Protein AF-0000000072105028 (afdb_homodimer)

Radius of gyration: 26.8 Å; Cα contacts (8 Å, |Δi|>4): 489; chains: 2; bounding box: 64×76×62 Å

Secondary structure (DSSP, 8-state):
--HHHHHHHHHHHHHTT-HHHHHHHHHHHHHT--TT----HHHHHHHHHHHHHHHHHHHHHHHHHHHHHHHHHHHT-HHHHHHHHHHHHHHHHHHHHHHHHHHHHIIIIIHHH--SHHHHHHHHHHHHHHHHHHHHH--HHHHHHHHHHHHHHHHHHHHHHHHHS-TT-HHHHHHHHHHHHIIIIIS--HHHHHHHHHHHHHHHHHSS--S--------SS----HHHHHHHHHHHHHSTT-S-THHHHHHHHHHHHHHHHHHHHHHHHHHH-/--HHHHHHHHHHHHHTT-HHHHHHHHHHHHHT--TT----HHHHHHHHHHHHHHHHHHHHHHHHHHHHHHHHHHHT-HHHHHHHHHHHHHHHHHHHHHHHHHHHHIIIIIHHH--SHHHHHHHHHHHHHHHHHHHHH--HHHHHHHHHHHHHHHHHHHHHHHHHS-TT-HHHHHHHHHHHHIIIIIS--HHHHHHHHHHHHHHHHSSS--S--------SS--S-HHHHHHHHHHHHHHS-SS-THHHHHHHHHHHHHHHHHHHHHHHHHHH-

Sequence (546 aa):
MAREENVYMAKLAEQAERYEEMVQFMEKVSTSLGTSEELTVEERNLLSVAYKNVIGARRASWRIISSIEQKEESRGNEEHVKCIKEYRSKIESELSNICDGILKLLDSNLIPSASNGDSKVFYLKMKGDYHRYLAEFKTGAERKEAAESTLSAYKAAQDIANAELAPTHPIRLGLALNFSVFYYEILNSPDRACNLAKQVRTSSYSSHFLVADYGFQLNQGCFISIDNIVSLFFISAVEKSLQSNFIIFWTRHLMKQLLSWTHWERNLTRIALMAREENVYMAKLAEQAERYEEMVQFMEKVSTSLGTSEELTVEERNLLSVAYKNVIGARRASWRIISSIEQKEESRGNEEHVKCIKEYRSKIESELSNICDGILKLLDSNLIPSASNGDSKVFYLKMKGDYHRYLAEFKTGAERKEAAESTLSAYKAAQDIANAELAPTHPIRLGLALNFSVFYYEILNSPDRACNLAKQVRTSSYSSHFLVADYGFQLNQGCFISIDNIVSLFFISAVEKSLQSNFIIFWTRHLMKQLLSWTHWERNLTRIAL

Structure (mmCIF, N/CA/C/O backbone):
data_AF-0000000072105028-model_v1
#
loop_
_entity.id
_entity.type
_entity.pdbx_description
1 polymer '14-3-3 protein 2'
#
loop_
_atom_site.group_PDB
_atom_site.id
_atom_site.type_symbol
_atom_site.label_atom_id
_atom_site.label_alt_id
_atom_site.label_comp_id
_atom_site.label_asym_id
_atom_site.label_entity_id
_atom_site.label_seq_id
_atom_site.pdbx_PDB_ins_code
_atom_site.Cartn_x
_atom_site.Cartn_y
_atom_site.Cartn_z
_atom_site.occupancy
_atom_site.B_iso_or_equiv
_atom_site.auth_seq_id
_atom_site.auth_comp_id
_atom_site.auth_asym_id
_atom_site.auth_atom_id
_atom_site.pdbx_PDB_model_num
ATOM 1 N N . MET A 1 1 ? 20.625 3.383 17.828 1 67.56 1 MET A N 1
ATOM 2 C CA . MET A 1 1 ? 21.047 3.926 16.547 1 67.56 1 MET A CA 1
ATOM 3 C C . MET A 1 1 ? 21.125 5.445 16.594 1 67.56 1 MET A C 1
ATOM 5 O O . MET A 1 1 ? 20.328 6.094 17.281 1 67.56 1 MET A O 1
ATOM 9 N N . ALA A 1 2 ? 22.188 5.945 16 1 84.25 2 ALA A N 1
ATOM 10 C CA . ALA A 1 2 ? 22.406 7.387 15.938 1 84.25 2 ALA A CA 1
ATOM 11 C C . ALA A 1 2 ? 21.297 8.078 15.156 1 84.25 2 ALA A C 1
ATOM 13 O O . ALA A 1 2 ? 20.625 7.457 14.336 1 84.25 2 ALA A O 1
ATOM 14 N N . ARG A 1 3 ? 20.984 9.281 15.523 1 92.56 3 ARG A N 1
ATOM 15 C CA . ARG A 1 3 ? 19.984 10.117 14.867 1 92.56 3 ARG A CA 1
ATOM 16 C C . ARG A 1 3 ? 20.156 10.07 13.352 1 92.56 3 ARG A C 1
ATOM 18 O O . ARG A 1 3 ? 19.188 9.836 12.625 1 92.56 3 ARG A O 1
ATOM 25 N N . GLU A 1 4 ? 21.312 10.125 12.922 1 92.44 4 GLU A N 1
ATOM 26 C CA . GLU A 1 4 ? 21.609 10.148 11.492 1 92.44 4 GLU A CA 1
ATOM 27 C C . GLU A 1 4 ? 21.281 8.805 10.844 1 92.44 4 GLU A C 1
ATOM 29 O O . GLU A 1 4 ? 20.812 8.758 9.703 1 92.44 4 GLU A O 1
ATOM 34 N N . GLU A 1 5 ? 21.531 7.801 11.547 1 93.94 5 GLU A N 1
ATOM 35 C CA . GLU A 1 5 ? 21.234 6.469 11.031 1 93.94 5 GLU A CA 1
ATOM 36 C C . GLU A 1 5 ? 19.719 6.258 10.898 1 93.94 5 GLU A C 1
ATOM 38 O O . GLU A 1 5 ? 19.266 5.672 9.922 1 93.94 5 GLU A O 1
ATOM 43 N N . ASN A 1 6 ? 18.953 6.707 11.883 1 96.38 6 ASN A N 1
ATOM 44 C CA . ASN A 1 6 ? 17.5 6.586 11.82 1 96.38 6 ASN A CA 1
ATOM 45 C C . ASN A 1 6 ? 16.922 7.41 10.672 1 96.38 6 ASN A C 1
ATOM 47 O O . ASN A 1 6 ? 15.945 7 10.039 1 96.38 6 ASN A O 1
ATOM 51 N N . VAL A 1 7 ? 17.531 8.555 10.453 1 97.06 7 VAL A N 1
ATOM 52 C CA . VAL A 1 7 ? 17.078 9.383 9.336 1 97.06 7 VAL A CA 1
ATOM 53 C C . VAL A 1 7 ? 17.359 8.664 8.016 1 97.06 7 VAL A C 1
ATOM 55 O O . VAL A 1 7 ? 16.516 8.641 7.125 1 97.06 7 VAL A O 1
ATOM 58 N N . TYR A 1 8 ? 18.547 8.086 7.926 1 96.62 8 TYR A N 1
ATOM 59 C CA . TYR A 1 8 ? 18.906 7.344 6.723 1 96.62 8 TYR A CA 1
ATOM 60 C C . TYR A 1 8 ? 17.969 6.16 6.512 1 96.62 8 TYR A C 1
ATOM 62 O O . TYR A 1 8 ? 17.516 5.914 5.391 1 96.62 8 TYR A O 1
ATOM 70 N N . MET A 1 9 ? 17.641 5.438 7.555 1 97 9 MET A N 1
ATOM 71 C CA . MET A 1 9 ? 16.734 4.297 7.477 1 97 9 MET A CA 1
ATOM 72 C C . MET A 1 9 ? 15.328 4.742 7.07 1 97 9 MET A C 1
ATOM 74 O O . MET A 1 9 ? 14.633 4.031 6.344 1 97 9 MET A O 1
ATOM 78 N N . ALA A 1 10 ? 14.93 5.875 7.562 1 97.88 10 ALA A N 1
ATOM 79 C CA . ALA A 1 10 ? 13.633 6.414 7.18 1 97.88 10 ALA A CA 1
ATOM 80 C C . ALA A 1 10 ? 13.562 6.672 5.676 1 97.88 10 ALA A C 1
ATOM 82 O O . ALA A 1 10 ? 12.547 6.391 5.035 1 97.88 10 ALA A O 1
ATOM 83 N N . LYS A 1 11 ? 14.609 7.176 5.129 1 96.69 11 LYS A N 1
ATOM 84 C CA . LYS A 1 11 ? 14.672 7.422 3.689 1 96.69 11 LYS A CA 1
ATOM 85 C C . LYS A 1 11 ? 14.609 6.117 2.904 1 96.69 11 LYS A C 1
ATOM 87 O O . LYS A 1 11 ? 13.945 6.039 1.867 1 96.69 11 LYS A O 1
ATOM 92 N N . LEU A 1 12 ? 15.312 5.094 3.418 1 96.56 12 LEU A N 1
ATOM 93 C CA . LEU A 1 12 ? 15.266 3.781 2.785 1 96.56 12 LEU A CA 1
ATOM 94 C C . LEU A 1 12 ? 13.844 3.217 2.82 1 96.56 12 LEU A C 1
ATOM 96 O O . LEU A 1 12 ? 13.359 2.688 1.819 1 96.56 12 LEU A O 1
ATOM 100 N N . ALA A 1 13 ? 13.219 3.359 3.947 1 97.62 13 ALA A N 1
ATOM 101 C CA . ALA A 1 13 ? 11.852 2.867 4.105 1 97.62 13 ALA A CA 1
ATOM 102 C C . ALA A 1 13 ? 10.891 3.596 3.168 1 97.62 13 ALA A C 1
ATOM 104 O O . ALA A 1 13 ? 9.969 2.99 2.625 1 97.62 13 ALA A O 1
ATOM 105 N N . GLU A 1 14 ? 11.109 4.867 3.027 1 94.31 14 GLU A N 1
ATOM 106 C CA . GLU A 1 14 ? 10.273 5.641 2.107 1 94.31 14 GLU A CA 1
ATOM 107 C C . GLU A 1 14 ? 10.414 5.129 0.676 1 94.31 14 GLU A C 1
ATOM 109 O O . GLU A 1 14 ? 9.414 4.906 -0.01 1 94.31 14 GLU A O 1
ATOM 114 N N . GLN A 1 15 ? 11.664 4.906 0.256 1 91.88 15 GLN A N 1
ATOM 115 C CA . GLN A 1 15 ? 11.922 4.426 -1.099 1 91.88 15 GLN A CA 1
ATOM 116 C C . GLN A 1 15 ? 11.32 3.039 -1.314 1 91.88 15 GLN A C 1
ATOM 118 O O . GLN A 1 15 ? 10.836 2.729 -2.402 1 91.88 15 GLN A O 1
ATOM 123 N N . ALA A 1 16 ? 11.375 2.281 -0.298 1 94.25 16 ALA A N 1
ATOM 124 C CA . ALA A 1 16 ? 10.852 0.919 -0.374 1 94.25 16 ALA A CA 1
ATOM 125 C C . ALA A 1 16 ? 9.352 0.893 -0.101 1 94.25 16 ALA A C 1
ATOM 127 O O . ALA A 1 16 ? 8.734 -0.176 -0.089 1 94.25 16 ALA A O 1
ATOM 128 N N . GLU A 1 17 ? 8.719 2.037 0.159 1 91.88 17 GLU A N 1
ATOM 129 C CA . GLU A 1 17 ? 7.293 2.213 0.422 1 91.88 17 GLU A CA 1
ATOM 130 C C . GLU A 1 17 ? 6.855 1.423 1.652 1 91.88 17 GLU A C 1
ATOM 132 O O . GLU A 1 17 ? 5.809 0.774 1.641 1 91.88 17 GLU A O 1
ATOM 137 N N . ARG A 1 18 ? 7.73 1.305 2.561 1 97.12 18 ARG A N 1
ATOM 138 C CA . ARG A 1 18 ? 7.461 0.704 3.861 1 97.12 18 ARG A CA 1
ATOM 139 C C . ARG A 1 18 ? 7.238 1.774 4.926 1 97.12 18 ARG A C 1
ATOM 141 O O . ARG A 1 18 ? 8.078 1.968 5.805 1 97.12 18 ARG A O 1
ATOM 148 N N . TYR A 1 19 ? 6.082 2.324 4.969 1 96.88 19 TYR A N 1
ATOM 149 C CA . TYR A 1 19 ? 5.812 3.57 5.676 1 96.88 19 TYR A CA 1
ATOM 150 C C . TYR A 1 19 ? 5.629 3.318 7.168 1 96.88 19 TYR A C 1
ATOM 152 O O . TYR A 1 19 ? 5.949 4.18 7.992 1 96.88 19 TYR A O 1
ATOM 160 N N . GLU A 1 20 ? 5.141 2.152 7.566 1 96.81 20 GLU A N 1
ATOM 161 C CA . GLU A 1 20 ? 5.035 1.846 8.992 1 96.81 20 GLU A CA 1
ATOM 162 C C . GLU A 1 20 ? 6.402 1.871 9.664 1 96.81 20 GLU A C 1
ATOM 164 O O . GLU A 1 20 ? 6.547 2.42 10.758 1 96.81 20 GLU A O 1
ATOM 169 N N . GLU A 1 21 ? 7.336 1.317 9.016 1 97.38 21 GLU A N 1
ATOM 170 C CA . GLU A 1 21 ? 8.695 1.352 9.539 1 97.38 21 GLU A CA 1
ATOM 171 C C . GLU A 1 21 ? 9.273 2.764 9.484 1 97.38 21 GLU A C 1
ATOM 173 O O . GLU A 1 21 ? 10.023 3.164 10.375 1 97.38 21 GLU A O 1
ATOM 178 N N . MET A 1 22 ? 8.898 3.473 8.383 1 97.75 22 MET A N 1
ATOM 179 C CA . MET A 1 22 ? 9.328 4.863 8.266 1 97.75 22 MET A CA 1
ATOM 180 C C . MET A 1 22 ? 8.906 5.664 9.5 1 97.75 22 MET A C 1
ATOM 182 O O . MET A 1 22 ? 9.703 6.438 10.039 1 97.75 22 MET A O 1
ATOM 186 N N . VAL A 1 23 ? 7.707 5.422 9.969 1 98.06 23 VAL A N 1
ATOM 187 C CA . VAL A 1 23 ? 7.18 6.109 11.141 1 98.06 23 VAL A CA 1
ATOM 188 C C . VAL A 1 23 ? 8.016 5.75 12.375 1 98.06 23 VAL A C 1
ATOM 190 O O . VAL A 1 23 ? 8.383 6.629 13.156 1 98.06 23 VAL A O 1
ATOM 193 N N . GLN A 1 24 ? 8.328 4.484 12.531 1 97.25 24 GLN A N 1
ATOM 194 C CA . GLN A 1 24 ? 9.102 4.031 13.68 1 97.25 24 GLN A CA 1
ATOM 195 C C . GLN A 1 24 ? 10.477 4.699 13.719 1 97.25 24 GLN A C 1
ATOM 197 O O . GLN A 1 24 ? 10.922 5.152 14.773 1 97.25 24 GLN A O 1
ATOM 202 N N . PHE A 1 25 ? 11.109 4.754 12.555 1 97.62 25 PHE A N 1
ATOM 203 C CA . PHE A 1 25 ? 12.422 5.387 12.484 1 97.62 25 PHE A CA 1
ATOM 204 C C . PHE A 1 25 ? 12.328 6.867 12.828 1 97.62 25 PHE A C 1
ATOM 206 O O . PHE A 1 25 ? 13.156 7.387 13.578 1 97.62 25 PHE A O 1
ATOM 213 N N . MET A 1 26 ? 11.32 7.516 12.312 1 97.38 26 MET A N 1
ATOM 214 C CA . MET A 1 26 ? 11.211 8.953 12.531 1 97.38 26 MET A CA 1
ATOM 215 C C . MET A 1 26 ? 10.773 9.25 13.969 1 97.38 26 MET A C 1
ATOM 217 O O . MET A 1 26 ? 11.117 10.297 14.516 1 97.38 26 MET A O 1
ATOM 221 N N . GLU A 1 27 ? 10 8.383 14.57 1 96.5 27 GLU A N 1
ATOM 222 C CA . GLU A 1 27 ? 9.68 8.531 15.984 1 96.5 27 GLU A CA 1
ATOM 223 C C . GLU A 1 27 ? 10.93 8.453 16.844 1 96.5 27 GLU A C 1
ATOM 225 O O . GLU A 1 27 ? 11.07 9.211 17.812 1 96.5 27 GLU A O 1
ATOM 230 N N . LYS A 1 28 ? 11.789 7.551 16.516 1 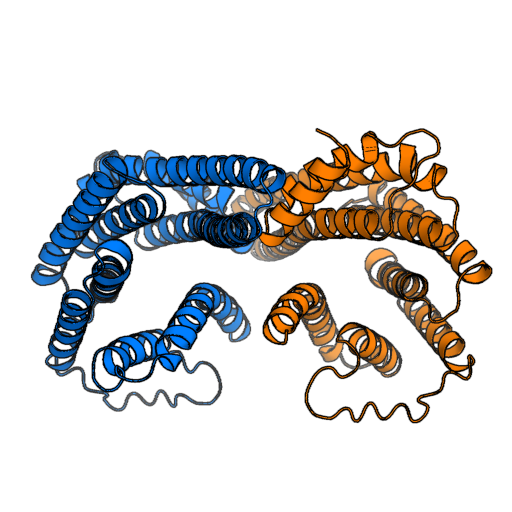95.94 28 LYS A N 1
ATOM 231 C CA . LYS A 1 28 ? 13.062 7.449 17.234 1 95.94 28 LYS A CA 1
ATOM 232 C C . LYS A 1 28 ? 13.875 8.734 17.094 1 95.94 28 LYS A C 1
ATOM 234 O O . LYS A 1 28 ? 14.492 9.195 18.047 1 95.94 28 LYS A O 1
ATOM 239 N N . VAL A 1 29 ? 13.867 9.305 15.891 1 96 29 VAL A N 1
ATOM 240 C CA . VAL A 1 29 ? 14.57 10.555 15.648 1 96 29 VAL A CA 1
ATOM 241 C C . VAL A 1 29 ? 13.969 11.664 16.516 1 96 29 VAL A C 1
ATOM 243 O O . VAL A 1 29 ? 14.695 12.406 17.172 1 96 29 VAL A O 1
ATOM 246 N N . SER A 1 30 ? 12.688 11.734 16.547 1 94.44 30 SER A N 1
ATOM 247 C CA . SER A 1 30 ? 11.977 12.805 17.234 1 94.44 30 SER A CA 1
ATOM 248 C C . SER A 1 30 ? 12.141 12.68 18.75 1 94.44 30 SER A C 1
ATOM 250 O O . SER A 1 30 ? 12.211 13.68 19.453 1 94.44 30 SER A O 1
ATOM 252 N N . THR A 1 31 ? 12.227 11.461 19.281 1 91.5 31 THR A N 1
ATOM 253 C CA . THR A 1 31 ? 12.312 11.234 20.719 1 91.5 31 THR A CA 1
ATOM 254 C C . THR A 1 31 ? 13.758 11.359 21.203 1 91.5 31 THR A C 1
ATOM 256 O O . THR A 1 31 ? 14.008 11.516 22.391 1 91.5 31 THR A O 1
ATOM 259 N N . SER A 1 32 ? 14.68 11.273 20.297 1 89.75 32 SER A N 1
ATOM 260 C CA . SER A 1 32 ? 16.094 11.367 20.656 1 89.75 32 SER A CA 1
ATOM 261 C C . SER A 1 32 ? 16.547 12.82 20.75 1 89.75 32 SER A C 1
ATOM 263 O O . SER A 1 32 ? 17.672 13.102 21.141 1 89.75 32 SER A O 1
ATOM 265 N N . LEU A 1 33 ? 15.703 13.719 20.406 1 87.25 33 LEU A N 1
ATOM 266 C CA . LEU A 1 33 ? 16.047 15.133 20.422 1 87.25 33 LEU A CA 1
ATOM 267 C C . LEU A 1 33 ? 16.266 15.625 21.844 1 87.25 33 LEU A C 1
ATOM 269 O O . LEU A 1 33 ? 15.539 15.25 22.766 1 87.25 33 LEU A O 1
ATOM 273 N N . GLY A 1 34 ? 17.344 16.359 21.984 1 78.44 34 GLY A N 1
ATOM 274 C CA . GLY A 1 34 ? 17.547 17.047 23.25 1 78.44 34 GLY A CA 1
ATOM 275 C C . GLY A 1 34 ? 16.547 18.172 23.469 1 78.44 34 GLY A C 1
ATOM 276 O O . GLY A 1 34 ? 15.781 18.531 22.578 1 78.44 34 GLY A O 1
ATOM 277 N N . THR A 1 35 ? 16.453 18.734 24.703 1 74.31 35 THR A N 1
ATOM 278 C CA . THR A 1 35 ? 15.484 19.734 25.141 1 74.31 35 THR A CA 1
ATOM 279 C C . THR A 1 35 ? 15.539 20.969 24.234 1 74.31 35 THR A C 1
ATOM 281 O O . THR A 1 35 ? 14.516 21.594 23.969 1 74.31 35 THR A O 1
ATOM 284 N N . SER A 1 36 ? 16.609 21.203 23.625 1 78 36 SER A N 1
ATOM 285 C CA . SER A 1 36 ? 16.688 22.422 22.844 1 78 36 SER A CA 1
ATOM 286 C C . SER A 1 36 ? 16.938 22.109 21.359 1 78 36 SER A C 1
ATOM 288 O O . SER A 1 36 ? 17.141 23.031 20.562 1 78 36 SER A O 1
ATOM 290 N N . GLU A 1 37 ? 16.797 20.922 21.062 1 88.75 37 GLU A N 1
ATOM 291 C CA . GLU A 1 37 ? 17.078 20.562 19.672 1 88.75 37 GLU A CA 1
ATOM 292 C C . GLU A 1 37 ? 15.789 20.438 18.875 1 88.75 37 GLU A C 1
AT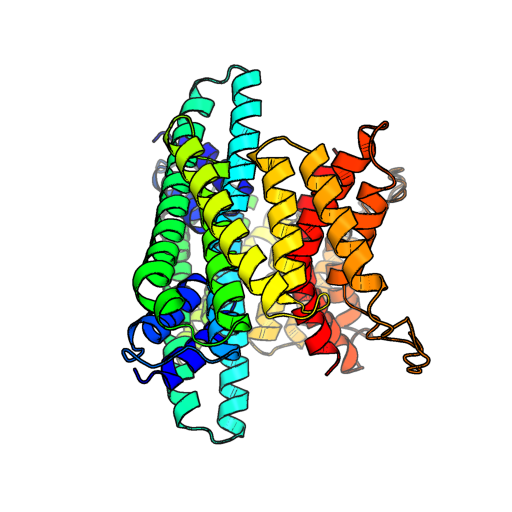OM 294 O O . GLU A 1 37 ? 14.758 20.016 19.406 1 88.75 37 GLU A O 1
ATOM 299 N N . GLU A 1 38 ? 15.883 20.859 17.641 1 93.56 38 GLU A N 1
ATOM 300 C CA . GLU A 1 38 ? 14.734 20.797 16.734 1 93.56 38 GLU A CA 1
ATOM 301 C C . GLU A 1 38 ? 15.031 19.906 15.531 1 93.56 38 GLU A C 1
ATOM 303 O O . GLU A 1 38 ? 16.188 19.703 15.18 1 93.56 38 GLU A O 1
ATOM 308 N N . LEU A 1 39 ? 13.977 19.406 14.969 1 94.94 39 LEU A N 1
ATOM 309 C CA . LEU A 1 39 ? 14.133 18.688 13.711 1 94.94 39 LEU A CA 1
ATOM 310 C C . LEU A 1 39 ? 14.516 19.625 12.578 1 94.94 39 LEU A C 1
ATOM 312 O O . LEU A 1 39 ? 14.016 20.766 12.516 1 94.94 39 LEU A O 1
ATOM 316 N N . THR A 1 40 ? 15.453 19.188 11.742 1 93.62 40 THR A N 1
ATOM 317 C CA . THR A 1 40 ? 15.727 19.938 10.523 1 93.62 40 THR A CA 1
ATOM 318 C C . THR A 1 40 ? 14.516 19.938 9.602 1 93.62 40 THR A C 1
ATOM 320 O O . THR A 1 40 ? 13.562 19.188 9.82 1 93.62 40 THR A O 1
ATOM 323 N N . VAL A 1 41 ? 14.508 20.75 8.609 1 92.19 41 VAL A N 1
ATOM 324 C CA . VAL A 1 41 ? 13.414 20.844 7.648 1 92.19 41 VAL A CA 1
ATOM 325 C C . VAL A 1 41 ? 13.211 19.484 6.973 1 92.19 41 VAL A C 1
ATOM 327 O O . VAL A 1 41 ? 12.078 19.016 6.828 1 92.19 41 VAL A O 1
ATOM 330 N N . GLU A 1 42 ? 14.266 18.844 6.621 1 93.69 42 GLU A N 1
ATOM 331 C CA . GLU A 1 42 ? 14.195 17.547 5.965 1 93.69 42 GLU A CA 1
ATOM 332 C C . GLU A 1 42 ? 13.594 16.5 6.891 1 93.69 42 GLU A C 1
ATOM 334 O O . GLU A 1 42 ? 12.75 15.703 6.473 1 93.69 42 GLU A O 1
ATOM 339 N N . GLU A 1 43 ? 14.016 16.516 8.109 1 95.75 43 GLU A N 1
ATOM 340 C CA . GLU A 1 43 ? 13.516 15.562 9.086 1 95.75 43 GLU A CA 1
ATOM 341 C C . GLU A 1 43 ? 12.023 15.766 9.352 1 95.75 43 GLU A C 1
ATOM 343 O O . GLU A 1 43 ? 11.273 14.797 9.469 1 95.75 43 GLU A O 1
ATOM 348 N N . ARG A 1 44 ? 11.617 17.016 9.406 1 94.81 44 ARG A N 1
ATOM 349 C CA . ARG A 1 44 ? 10.211 17.328 9.586 1 94.81 44 ARG A CA 1
ATOM 350 C C . ARG A 1 44 ? 9.375 16.812 8.422 1 94.81 44 ARG A C 1
ATOM 352 O O . ARG A 1 44 ? 8.297 16.234 8.633 1 94.81 44 ARG A O 1
ATOM 359 N N . ASN A 1 45 ? 9.891 16.969 7.301 1 91.25 45 ASN A N 1
ATOM 360 C CA . ASN A 1 45 ? 9.203 16.484 6.105 1 91.25 45 ASN A CA 1
ATOM 361 C C . ASN A 1 45 ? 9.102 14.969 6.09 1 91.25 45 ASN A C 1
ATOM 363 O O . ASN A 1 45 ? 8.062 14.414 5.727 1 91.25 45 ASN A O 1
ATOM 367 N N . LEU A 1 46 ? 10.203 14.305 6.465 1 95.81 46 LEU A N 1
ATOM 368 C CA . LEU A 1 46 ? 10.195 12.852 6.516 1 95.81 46 LEU A CA 1
ATOM 369 C C . LEU A 1 46 ? 9.156 12.344 7.508 1 95.81 46 LEU A C 1
ATOM 371 O O . LEU A 1 46 ? 8.43 11.383 7.227 1 95.81 46 LEU A O 1
ATOM 375 N N . LEU A 1 47 ? 9.078 13 8.672 1 97.19 47 LEU A N 1
ATOM 376 C CA . LEU A 1 47 ? 8.094 12.641 9.68 1 97.19 47 LEU A CA 1
ATOM 377 C C . LEU A 1 47 ? 6.672 12.805 9.148 1 97.19 47 LEU A C 1
ATOM 379 O O . LEU A 1 47 ? 5.844 11.906 9.289 1 97.19 47 LEU A O 1
ATOM 383 N N . SER A 1 48 ? 6.461 13.898 8.531 1 94.62 48 SER A N 1
ATOM 384 C CA . SER A 1 48 ? 5.145 14.211 7.984 1 94.62 48 SER A CA 1
ATOM 385 C C . SER A 1 48 ? 4.75 13.219 6.891 1 94.62 48 SER A C 1
ATOM 387 O O . SER A 1 48 ? 3.623 12.727 6.875 1 94.62 48 SER A O 1
ATOM 389 N N . VAL A 1 49 ? 5.68 12.906 5.996 1 93 49 VAL A N 1
ATOM 390 C CA . VAL A 1 49 ? 5.422 11.992 4.887 1 93 49 VAL A CA 1
ATOM 391 C C . VAL A 1 49 ? 5.105 10.602 5.43 1 93 49 VAL A C 1
ATOM 393 O O . VAL A 1 49 ? 4.191 9.93 4.941 1 93 49 VAL A O 1
ATOM 396 N N . ALA A 1 50 ? 5.812 10.164 6.402 1 96.94 50 ALA A N 1
ATOM 397 C CA . ALA A 1 50 ? 5.602 8.844 7 1 96.94 50 ALA A CA 1
ATOM 398 C C . ALA A 1 50 ? 4.188 8.711 7.551 1 96.94 50 ALA A C 1
ATOM 400 O O . ALA A 1 50 ? 3.453 7.793 7.188 1 96.94 50 ALA A O 1
ATOM 401 N N . TYR A 1 51 ? 3.807 9.641 8.375 1 96.75 51 TYR A N 1
ATOM 402 C CA . TYR A 1 51 ? 2.494 9.578 9.008 1 96.75 51 TYR A CA 1
ATOM 403 C C . TYR A 1 51 ? 1.384 9.781 7.984 1 96.75 51 TYR A C 1
ATOM 405 O O . TYR A 1 51 ? 0.31 9.188 8.094 1 96.75 51 TYR A O 1
ATOM 413 N N . LYS A 1 52 ? 1.622 10.625 7.02 1 91.38 52 LYS A N 1
ATOM 414 C CA . LYS A 1 52 ? 0.627 10.891 5.984 1 91.38 52 LYS A CA 1
ATOM 415 C C . LYS A 1 52 ? 0.263 9.609 5.234 1 91.38 52 LYS A C 1
ATOM 417 O O . LYS A 1 52 ? -0.915 9.352 4.98 1 91.38 52 LYS A O 1
ATOM 422 N N . ASN A 1 53 ? 1.221 8.836 4.91 1 90.94 53 ASN A N 1
ATOM 423 C CA . ASN A 1 53 ? 0.979 7.617 4.145 1 90.94 53 ASN A CA 1
ATOM 424 C C . ASN A 1 53 ? 0.301 6.547 4.992 1 90.94 53 ASN A C 1
ATOM 426 O O . ASN A 1 53 ? -0.626 5.875 4.535 1 90.94 53 ASN A O 1
ATOM 430 N N . VAL A 1 54 ? 0.766 6.434 6.215 1 96.88 54 VAL A N 1
ATOM 431 C CA . VAL A 1 54 ? 0.191 5.418 7.086 1 96.88 54 VAL A CA 1
ATOM 432 C C . VAL A 1 54 ? -1.267 5.758 7.387 1 96.88 54 VAL A C 1
ATOM 434 O O . VAL A 1 54 ? -2.146 4.902 7.281 1 96.88 54 VAL A O 1
ATOM 437 N N . ILE A 1 55 ? -1.521 7.012 7.734 1 96.19 55 ILE A N 1
ATOM 438 C CA . ILE A 1 55 ? -2.879 7.418 8.086 1 96.19 55 ILE A CA 1
ATOM 439 C C . ILE A 1 55 ? -3.752 7.426 6.832 1 96.19 55 ILE A C 1
ATOM 441 O O . ILE A 1 55 ? -4.941 7.105 6.895 1 96.19 55 ILE A O 1
ATOM 445 N N . GLY A 1 56 ? -3.193 7.809 5.719 1 91.69 56 GLY A N 1
ATOM 446 C CA . GLY A 1 56 ? -3.936 7.844 4.469 1 91.69 56 GLY A CA 1
ATOM 447 C C . GLY A 1 56 ? -4.496 6.492 4.07 1 91.69 56 GLY A C 1
ATOM 448 O O . GLY A 1 56 ? -5.648 6.398 3.637 1 91.69 56 GLY A O 1
ATOM 449 N N . ALA A 1 57 ? -3.715 5.508 4.234 1 92.44 57 ALA A N 1
ATOM 450 C CA . ALA A 1 57 ? -4.152 4.156 3.9 1 92.44 57 ALA A CA 1
ATOM 451 C C . ALA A 1 57 ? -5.316 3.721 4.785 1 92.44 57 ALA A C 1
ATOM 453 O O . ALA A 1 57 ? -6.285 3.125 4.301 1 92.44 57 ALA A O 1
ATOM 454 N N . ARG A 1 58 ? -5.242 4.008 6.043 1 96.94 58 ARG A N 1
ATOM 455 C CA . ARG A 1 58 ? -6.293 3.609 6.977 1 96.94 58 ARG A CA 1
ATOM 456 C C . ARG A 1 58 ? -7.566 4.414 6.742 1 96.94 58 ARG A C 1
ATOM 458 O O . ARG A 1 58 ? -8.672 3.875 6.836 1 96.94 58 ARG A O 1
ATOM 465 N N . ARG A 1 59 ? -7.41 5.676 6.449 1 94.06 59 ARG A N 1
ATOM 466 C CA . ARG A 1 59 ? -8.57 6.504 6.145 1 94.06 59 ARG A CA 1
ATOM 467 C C . ARG A 1 59 ? -9.289 6.004 4.898 1 94.06 59 ARG A C 1
ATOM 469 O O . ARG A 1 59 ? -10.523 5.961 4.859 1 94.06 59 ARG A O 1
ATOM 476 N N . ALA A 1 60 ? -8.547 5.648 3.893 1 89.06 60 ALA A N 1
ATOM 477 C CA . ALA A 1 60 ? -9.133 5.098 2.674 1 89.06 60 ALA A CA 1
ATOM 478 C C . ALA A 1 60 ? -9.914 3.82 2.973 1 89.06 60 ALA A C 1
ATOM 480 O O . ALA A 1 60 ? -11.039 3.65 2.5 1 89.06 60 ALA A O 1
ATOM 481 N N . SER A 1 61 ? -9.281 2.977 3.742 1 95.25 61 SER A N 1
ATOM 482 C CA . SER A 1 61 ? -9.961 1.748 4.145 1 95.25 61 SER A CA 1
ATOM 483 C C . SER A 1 61 ? -11.266 2.051 4.871 1 95.25 61 SER A C 1
ATOM 485 O O . SER A 1 61 ? -12.289 1.426 4.602 1 95.25 61 SER A O 1
ATOM 487 N N . TRP A 1 62 ? -11.188 2.967 5.762 1 96.06 62 TRP A N 1
ATOM 488 C CA . TRP A 1 62 ? -12.352 3.334 6.559 1 96.06 62 TRP A CA 1
ATOM 489 C C . TRP A 1 62 ? -13.484 3.838 5.672 1 96.06 62 TRP A C 1
ATOM 491 O O . TRP A 1 62 ? -14.641 3.445 5.844 1 96.06 62 TRP A O 1
ATOM 501 N N . ARG A 1 63 ? -13.188 4.695 4.75 1 92.19 63 ARG A N 1
ATOM 502 C CA . ARG A 1 63 ? -14.203 5.273 3.869 1 92.19 63 ARG A CA 1
ATOM 503 C C . ARG A 1 63 ? -14.875 4.195 3.025 1 92.19 63 ARG A C 1
ATOM 505 O O . ARG A 1 63 ? -16.094 4.203 2.857 1 92.19 63 ARG A O 1
ATOM 512 N N . ILE A 1 64 ? -14.062 3.25 2.539 1 91.19 64 ILE A N 1
ATOM 513 C CA . ILE A 1 64 ? -14.586 2.172 1.705 1 91.19 64 ILE A CA 1
ATOM 514 C C . ILE A 1 64 ? -15.508 1.28 2.531 1 91.19 64 ILE A C 1
ATOM 516 O O . ILE A 1 64 ? -16.625 0.977 2.111 1 91.19 64 ILE A O 1
ATOM 520 N N . ILE A 1 65 ? -15.039 0.937 3.688 1 96.69 65 ILE A N 1
ATOM 521 C CA . ILE A 1 65 ? -15.805 0.035 4.539 1 96.69 65 ILE A CA 1
ATOM 522 C C . ILE A 1 65 ? -17.094 0.721 4.988 1 96.69 65 ILE A C 1
ATOM 524 O O . ILE A 1 65 ? -18.141 0.087 5.059 1 96.69 65 ILE A O 1
ATOM 528 N N . SER A 1 66 ? -17 1.989 5.277 1 93.56 66 SER A N 1
ATOM 529 C CA . SER A 1 66 ? -18.188 2.754 5.68 1 93.56 66 SER A CA 1
ATOM 530 C C . SER A 1 66 ? -19.219 2.807 4.562 1 93.56 66 SER A C 1
ATOM 532 O O . SER A 1 66 ? -20.422 2.682 4.812 1 93.56 66 SER A O 1
ATOM 534 N N . SER A 1 67 ? -18.766 3.014 3.383 1 90.81 67 SER A N 1
ATOM 535 C CA . SER A 1 67 ? -19.656 3.035 2.23 1 90.81 67 SER A CA 1
ATOM 536 C C . SER A 1 67 ? -20.359 1.688 2.039 1 90.81 67 SER A C 1
ATOM 538 O O . SER A 1 67 ? -21.562 1.634 1.77 1 90.81 67 SER A O 1
ATOM 540 N N . ILE A 1 68 ? -19.656 0.591 2.213 1 93.75 68 ILE A N 1
ATOM 541 C CA . ILE A 1 68 ? -20.203 -0.751 2.068 1 93.75 68 ILE A CA 1
ATOM 542 C C . ILE A 1 68 ? -21.219 -1.014 3.18 1 93.75 68 ILE A C 1
ATOM 544 O O . ILE A 1 68 ? -22.25 -1.647 2.947 1 93.75 68 ILE A O 1
ATOM 548 N N . GLU A 1 69 ? -20.875 -0.566 4.379 1 96.25 69 GLU A N 1
ATOM 549 C CA . GLU A 1 69 ? -21.781 -0.722 5.5 1 96.25 69 GLU A CA 1
ATOM 550 C C . GLU A 1 69 ? -23.141 -0.078 5.203 1 96.25 69 GLU A C 1
ATOM 552 O O . GLU A 1 69 ? -24.188 -0.687 5.434 1 96.25 69 GLU A O 1
ATOM 557 N N . GLN A 1 70 ? -23.125 1.134 4.691 1 93.38 70 GLN A N 1
ATOM 558 C CA . GLN A 1 70 ? -24.344 1.861 4.363 1 93.38 70 GLN A CA 1
ATOM 559 C C . GLN A 1 70 ? -25.156 1.127 3.295 1 93.38 70 GLN A C 1
ATOM 561 O O . GLN A 1 70 ? -26.375 1.027 3.391 1 93.38 70 GLN A O 1
ATOM 566 N N . LYS A 1 71 ? -24.484 0.604 2.283 1 92.94 71 LYS A N 1
ATOM 567 C CA . LYS A 1 71 ? -25.141 -0.128 1.205 1 92.94 71 LYS A CA 1
ATOM 568 C C . LYS A 1 71 ? -25.812 -1.401 1.729 1 92.94 71 LYS A C 1
ATOM 570 O O . LYS A 1 71 ? -26.953 -1.703 1.379 1 92.94 71 LYS A O 1
ATOM 575 N N . GLU A 1 72 ? -25.109 -2.104 2.568 1 95.38 72 GLU A N 1
ATOM 576 C CA . GLU A 1 72 ? -25.641 -3.346 3.119 1 95.38 72 GLU A CA 1
ATOM 577 C C . GLU A 1 72 ? -26.781 -3.07 4.094 1 95.38 72 GLU A C 1
ATOM 579 O O . GLU A 1 72 ? -27.734 -3.85 4.184 1 95.38 72 GLU A O 1
ATOM 584 N N . GLU A 1 73 ? -26.672 -2.027 4.852 1 95.19 73 GLU A N 1
ATOM 585 C CA . GLU A 1 73 ? -27.766 -1.62 5.73 1 95.19 73 GLU A CA 1
ATOM 586 C C . GLU A 1 73 ? -29.031 -1.326 4.938 1 95.19 73 GLU A C 1
ATOM 588 O O . GLU A 1 73 ? -30.125 -1.733 5.332 1 95.19 73 GLU A O 1
ATOM 593 N N . SER A 1 74 ? -28.875 -0.679 3.828 1 94.62 74 SER A N 1
ATOM 594 C CA . SER A 1 74 ? -30.016 -0.334 2.98 1 94.62 74 SER A CA 1
ATOM 595 C C . SER A 1 74 ? -30.656 -1.581 2.381 1 94.62 74 SER A C 1
ATOM 597 O O . SER A 1 74 ? -31.859 -1.604 2.127 1 94.62 74 SER A O 1
ATOM 599 N N . ARG A 1 75 ? -29.922 -2.684 2.197 1 94.38 75 ARG A N 1
ATOM 600 C CA . ARG A 1 75 ? -30.406 -3.934 1.626 1 94.38 75 ARG A CA 1
ATOM 601 C C . ARG A 1 75 ? -30.984 -4.84 2.707 1 94.38 75 ARG A C 1
ATOM 603 O O . ARG A 1 75 ? -31.562 -5.883 2.404 1 94.38 75 ARG A O 1
ATOM 610 N N . GLY A 1 76 ? -30.812 -4.488 3.924 1 93.06 76 GLY A N 1
ATOM 611 C CA . GLY A 1 76 ? -31.359 -5.223 5.051 1 93.06 76 GLY A CA 1
ATOM 612 C C . GLY A 1 76 ? -30.594 -6.492 5.371 1 93.06 76 GLY A C 1
ATOM 613 O O . GLY A 1 76 ? -31.156 -7.438 5.93 1 93.06 76 GLY A O 1
ATOM 614 N N . ASN A 1 77 ? -29.391 -6.609 4.953 1 92.25 77 ASN A N 1
ATOM 615 C CA . ASN A 1 77 ? -28.562 -7.773 5.254 1 92.25 77 ASN A CA 1
ATOM 616 C C . ASN A 1 77 ? -27.938 -7.676 6.641 1 92.25 77 ASN A C 1
ATOM 618 O O . ASN A 1 77 ? -26.75 -7.375 6.77 1 92.25 77 ASN A O 1
ATOM 622 N N . GLU A 1 78 ? -28.547 -8.086 7.621 1 92.06 78 GLU A N 1
ATOM 623 C CA . GLU A 1 78 ? -28.172 -7.863 9.016 1 92.06 78 GLU A CA 1
ATOM 624 C C . GLU A 1 78 ? -26.906 -8.633 9.375 1 92.06 78 GLU A C 1
ATOM 626 O O . GLU A 1 78 ? -26.062 -8.133 10.141 1 92.06 78 GLU A O 1
ATOM 631 N N . GLU A 1 79 ? -26.766 -9.758 8.875 1 90.94 79 GLU A N 1
ATOM 632 C CA . GLU A 1 79 ? -25.594 -10.57 9.18 1 90.94 79 GLU A CA 1
ATOM 633 C C . GLU A 1 79 ? -24.312 -9.922 8.641 1 90.94 79 GLU A C 1
ATOM 635 O O . GLU A 1 79 ? -23.312 -9.836 9.344 1 90.94 79 GLU A O 1
ATOM 640 N N . HIS A 1 80 ? -24.438 -9.469 7.441 1 93.19 80 HIS A N 1
ATOM 641 C CA . HIS A 1 80 ? -23.297 -8.773 6.836 1 93.19 80 HIS A CA 1
ATOM 642 C C . HIS A 1 80 ? -22.984 -7.484 7.582 1 93.19 80 HIS A C 1
ATOM 644 O O . HIS A 1 80 ? -21.812 -7.164 7.816 1 93.19 80 HIS A O 1
ATOM 650 N N . VAL A 1 81 ? -24.016 -6.797 7.965 1 95.75 81 VAL A N 1
ATOM 651 C CA . VAL A 1 81 ? -23.844 -5.508 8.633 1 95.75 81 VAL A CA 1
ATOM 652 C C . VAL A 1 81 ? -23.094 -5.707 9.945 1 95.75 81 VAL A C 1
ATOM 654 O O . VAL A 1 81 ? -22.234 -4.898 10.312 1 95.75 81 VAL A O 1
ATOM 657 N N . LYS A 1 82 ? -23.344 -6.734 10.625 1 94.69 82 LYS A N 1
ATOM 658 C CA . LYS A 1 82 ? -22.672 -7.027 11.883 1 94.69 82 LYS A CA 1
ATOM 659 C C . LYS A 1 82 ? -21.172 -7.238 11.672 1 94.69 82 LYS A C 1
ATOM 661 O O . LYS A 1 82 ? -20.344 -6.672 12.398 1 94.69 82 LYS A O 1
ATOM 666 N N . CYS A 1 83 ? -20.797 -7.965 10.656 1 94.31 83 CYS A N 1
ATOM 667 C CA . CYS A 1 83 ? -19.406 -8.234 10.328 1 94.31 83 CYS A CA 1
ATOM 668 C C . CYS A 1 83 ? -18.688 -6.953 9.914 1 94.31 83 CYS A C 1
ATOM 670 O O . CYS A 1 83 ? -17.547 -6.715 10.32 1 94.31 83 CYS A O 1
ATOM 672 N N . ILE A 1 84 ? -19.375 -6.219 9.188 1 96.88 84 ILE A N 1
ATOM 673 C CA . ILE A 1 84 ? -18.781 -4.992 8.664 1 96.88 84 ILE A CA 1
ATOM 674 C C . ILE A 1 84 ? -18.547 -4.008 9.805 1 96.88 84 ILE A C 1
ATOM 676 O O . ILE A 1 84 ? -17.5 -3.348 9.852 1 96.88 84 ILE A O 1
ATOM 680 N N . LYS A 1 85 ? -19.469 -3.928 10.711 1 96.62 85 LYS A N 1
ATOM 681 C CA . LYS A 1 85 ? -19.328 -3.021 11.852 1 96.62 85 LYS A CA 1
ATOM 682 C C . LYS A 1 85 ? -18.141 -3.395 12.711 1 96.62 85 LYS A C 1
ATOM 684 O O . LYS A 1 85 ? -17.406 -2.518 13.195 1 96.62 85 LYS A O 1
ATOM 689 N N . GLU A 1 86 ? -17.953 -4.602 12.883 1 95.56 86 GLU A N 1
ATOM 690 C CA . GLU A 1 86 ? -16.797 -5.07 13.648 1 95.56 86 GLU A CA 1
ATOM 691 C C . GLU A 1 86 ? -15.484 -4.723 12.945 1 95.56 86 GLU A C 1
ATOM 693 O O . GLU A 1 86 ? -14.523 -4.293 13.586 1 95.56 86 GLU A O 1
ATOM 698 N N . TYR A 1 87 ? -15.516 -4.949 11.688 1 96.75 87 TYR A N 1
ATOM 699 C CA . TYR A 1 87 ? -14.328 -4.652 10.891 1 96.75 87 TYR A CA 1
ATOM 700 C C . TYR A 1 87 ? -14.047 -3.154 10.875 1 96.75 87 TYR A C 1
ATOM 702 O O . TYR A 1 87 ? -12.891 -2.734 11 1 96.75 87 TYR A O 1
ATOM 710 N N . ARG A 1 88 ? -15.055 -2.346 10.727 1 97.44 88 ARG A N 1
ATOM 711 C CA . ARG A 1 88 ? -14.93 -0.894 10.773 1 97.44 88 ARG A CA 1
ATOM 712 C C . ARG A 1 88 ? -14.367 -0.436 12.117 1 97.44 88 ARG A C 1
ATOM 714 O O . ARG A 1 88 ? -13.484 0.43 12.164 1 97.44 88 ARG A O 1
ATOM 721 N N . SER A 1 89 ? -14.836 -0.999 13.18 1 97.38 89 SER A N 1
ATOM 722 C CA . SER A 1 89 ? -14.375 -0.657 14.523 1 97.38 89 SER A CA 1
ATOM 723 C C . SER A 1 89 ? -12.883 -0.953 14.688 1 97.38 89 SER A C 1
ATOM 725 O O . SER A 1 89 ? -12.164 -0.201 15.352 1 97.38 89 SER A O 1
ATOM 727 N N . LYS A 1 90 ? -12.477 -2.025 14.117 1 97.5 90 LYS A N 1
ATOM 728 C CA . LYS A 1 90 ? -11.055 -2.363 14.148 1 97.5 90 LYS A CA 1
ATOM 729 C C . LYS A 1 90 ? -10.219 -1.293 13.461 1 97.5 90 LYS A C 1
ATOM 731 O O . LYS A 1 90 ? -9.195 -0.857 13.992 1 97.5 90 LYS A O 1
ATOM 736 N N . ILE A 1 91 ? -10.648 -0.866 12.328 1 97.81 91 ILE A N 1
ATOM 737 C CA . ILE A 1 91 ? -9.945 0.159 11.562 1 97.81 91 ILE A CA 1
ATOM 738 C C . ILE A 1 91 ? -9.945 1.475 12.336 1 97.81 91 ILE A C 1
ATOM 740 O O . ILE A 1 91 ? -8.938 2.18 12.383 1 97.81 91 ILE A O 1
ATOM 744 N N . GLU A 1 92 ? -11.07 1.821 12.961 1 98.19 92 GLU A N 1
ATOM 745 C CA . GLU A 1 92 ? -11.18 3.041 13.75 1 98.19 92 GLU A CA 1
ATOM 746 C C . GLU A 1 92 ? -10.195 3.027 14.922 1 98.19 92 GLU A C 1
ATOM 748 O O . GLU A 1 92 ? -9.617 4.059 15.266 1 98.19 92 GLU A O 1
ATOM 753 N N . SER A 1 93 ? -10.07 1.879 15.5 1 98.19 93 SER A N 1
ATOM 754 C CA . SER A 1 93 ? -9.109 1.748 16.594 1 98.19 93 SER A CA 1
ATOM 755 C C . SER A 1 93 ? -7.684 1.986 16.109 1 98.19 93 SER A C 1
ATOM 757 O O . SER A 1 93 ? -6.891 2.646 16.781 1 98.19 93 SER A O 1
ATOM 759 N N . GLU A 1 94 ? -7.383 1.427 14.953 1 97.81 94 GLU A N 1
ATOM 760 C CA . GLU A 1 94 ? -6.074 1.667 14.359 1 97.81 94 GLU A CA 1
ATOM 761 C C . GLU A 1 94 ? -5.855 3.152 14.078 1 97.81 94 GLU A C 1
ATOM 763 O O . GLU A 1 94 ? -4.793 3.697 14.383 1 97.81 94 GLU A O 1
ATOM 768 N N . LEU A 1 95 ? -6.828 3.793 13.508 1 98.06 95 LEU A N 1
ATOM 769 C CA . LEU A 1 95 ? -6.781 5.219 13.203 1 98.06 95 LEU A CA 1
ATOM 770 C C . LEU A 1 95 ? -6.547 6.039 14.469 1 98.06 95 LEU A C 1
ATOM 772 O O . LEU A 1 95 ? -5.695 6.93 14.484 1 98.06 95 LEU A O 1
ATOM 776 N N . SER A 1 96 ? -7.25 5.711 15.484 1 98.19 96 SER A N 1
ATOM 777 C CA . SER A 1 96 ? -7.125 6.426 16.75 1 98.19 96 SER A CA 1
ATOM 778 C C . SER A 1 96 ? -5.727 6.277 17.328 1 98.19 96 SER A C 1
ATOM 780 O O . SER A 1 96 ? -5.145 7.25 17.828 1 98.19 96 SER A O 1
ATOM 782 N N . ASN A 1 97 ? -5.238 5.055 17.25 1 97.94 97 ASN A N 1
ATOM 783 C CA . ASN A 1 97 ? -3.904 4.801 17.781 1 97.94 97 ASN A CA 1
ATOM 784 C C . ASN A 1 97 ? -2.84 5.605 17.047 1 97.94 97 ASN A C 1
ATOM 786 O O . ASN A 1 97 ? -1.933 6.16 17.656 1 97.94 97 ASN A O 1
ATOM 790 N N . ILE A 1 98 ? -2.941 5.668 15.727 1 97.81 98 ILE A N 1
ATOM 791 C CA . ILE A 1 98 ? -1.989 6.418 14.914 1 97.81 98 ILE A CA 1
ATOM 792 C C . ILE A 1 98 ? -2.076 7.902 15.25 1 97.81 98 ILE A C 1
ATOM 794 O O . ILE A 1 98 ? -1.053 8.555 15.469 1 97.81 98 ILE A O 1
ATOM 798 N N . CYS A 1 99 ? -3.281 8.414 15.281 1 98 99 CYS A N 1
ATOM 799 C CA . CYS A 1 99 ? -3.484 9.828 15.578 1 98 99 CYS A CA 1
ATOM 800 C C . CYS A 1 99 ? -2.975 10.172 16.969 1 98 99 CYS A C 1
ATOM 802 O O . CYS A 1 99 ? -2.293 11.188 17.156 1 98 99 CYS A O 1
ATOM 804 N N . ASP A 1 100 ? -3.285 9.328 17.922 1 97.38 100 ASP A N 1
ATOM 805 C CA . ASP A 1 100 ? -2.848 9.57 19.297 1 97.38 100 ASP A CA 1
ATOM 806 C C . ASP A 1 100 ? -1.323 9.586 19.391 1 97.38 100 ASP A C 1
ATOM 808 O O . ASP A 1 100 ? -0.75 10.383 20.141 1 97.38 100 ASP A O 1
ATOM 812 N N . GLY A 1 101 ? -0.705 8.688 18.703 1 96.19 101 GLY A N 1
ATOM 813 C CA . GLY A 1 101 ? 0.749 8.633 18.719 1 96.19 101 GLY A CA 1
ATOM 814 C C . GLY A 1 101 ? 1.399 9.922 18.25 1 96.19 101 GLY A C 1
ATOM 815 O O . GLY A 1 101 ? 2.26 10.469 18.938 1 96.19 101 GLY A O 1
ATOM 816 N N . ILE A 1 102 ? 0.998 10.438 17.141 1 97.62 102 ILE A N 1
ATOM 817 C CA . ILE A 1 102 ? 1.624 11.633 16.578 1 97.62 102 ILE A CA 1
ATOM 818 C C . ILE A 1 102 ? 1.229 12.852 17.406 1 97.62 102 ILE A C 1
ATOM 820 O O . ILE A 1 102 ? 2.035 13.773 17.609 1 97.62 102 ILE A O 1
ATOM 824 N N . LEU A 1 103 ? -0.011 12.93 17.906 1 98.38 103 LEU A N 1
ATOM 825 C CA . LEU A 1 103 ? -0.456 14.062 18.719 1 98.38 103 LEU A CA 1
ATOM 826 C C . LEU A 1 103 ? 0.347 14.148 20.016 1 98.38 103 LEU A C 1
ATOM 828 O O . LEU A 1 103 ? 0.705 15.25 20.438 1 98.38 103 LEU A O 1
ATOM 832 N N . LYS A 1 104 ? 0.617 13.016 20.578 1 97.19 104 LYS A N 1
ATOM 833 C CA . LYS A 1 104 ? 1.448 12.992 21.781 1 97.19 104 LYS A CA 1
ATOM 834 C C . LYS A 1 104 ? 2.854 13.508 21.484 1 97.19 104 LYS A C 1
ATOM 836 O O . LYS A 1 104 ? 3.402 14.297 22.25 1 97.19 104 LYS A O 1
ATOM 841 N N . LEU A 1 105 ? 3.4 13.062 20.422 1 95.69 105 LEU A N 1
ATOM 842 C CA . LEU A 1 105 ? 4.734 13.492 20.016 1 95.69 105 LEU A CA 1
ATOM 843 C C . LEU A 1 105 ? 4.77 15 19.766 1 95.69 105 LEU A C 1
ATOM 845 O O . LEU A 1 105 ? 5.719 15.68 20.156 1 95.69 105 LEU A O 1
ATOM 849 N N . LEU A 1 106 ? 3.766 15.531 19.125 1 97.25 106 LEU A N 1
ATOM 850 C CA . LEU A 1 106 ? 3.666 16.953 18.828 1 97.25 106 LEU A CA 1
ATOM 851 C C . LEU A 1 106 ? 3.58 17.781 20.109 1 97.25 106 LEU A C 1
ATOM 853 O O . LEU A 1 106 ? 4.305 18.766 20.266 1 97.25 106 LEU A O 1
ATOM 857 N N . ASP A 1 107 ? 2.787 17.359 21 1 96.06 107 ASP A N 1
ATOM 858 C CA . ASP A 1 107 ? 2.506 18.125 22.203 1 96.06 107 ASP A CA 1
ATOM 859 C C . ASP A 1 107 ? 3.662 18.031 23.203 1 96.06 107 ASP A C 1
ATOM 861 O O . ASP A 1 107 ? 3.957 19 23.906 1 96.06 107 ASP A O 1
ATOM 865 N N . SER A 1 108 ? 4.32 16.938 23.219 1 92 108 SER A N 1
ATOM 866 C CA . SER A 1 108 ? 5.332 16.719 24.25 1 92 108 SER A CA 1
ATOM 867 C C . SER A 1 108 ? 6.68 17.297 23.828 1 92 108 SER A C 1
ATOM 869 O O . SER A 1 108 ? 7.414 17.844 24.656 1 92 108 SER A O 1
ATOM 871 N N . ASN A 1 109 ? 6.969 17.281 22.625 1 89.81 109 ASN A N 1
ATOM 872 C CA . ASN A 1 109 ? 8.344 17.562 22.234 1 89.81 109 ASN A CA 1
ATOM 873 C C . ASN A 1 109 ? 8.398 18.562 21.078 1 89.81 109 ASN A C 1
ATOM 875 O O . ASN A 1 109 ? 9.039 19.609 21.188 1 89.81 109 ASN A O 1
ATOM 879 N N . LEU A 1 110 ? 7.688 18.422 20.078 1 95.06 110 LEU A N 1
ATOM 880 C CA . LEU A 1 110 ? 7.938 19.094 18.797 1 95.06 110 LEU A CA 1
ATOM 881 C C . LEU A 1 110 ? 7.414 20.516 18.812 1 95.06 110 LEU A C 1
ATOM 883 O O . LEU A 1 110 ? 8.125 21.453 18.422 1 95.06 110 LEU A O 1
ATOM 887 N N . ILE A 1 111 ? 6.215 20.734 19.344 1 95.75 111 ILE A N 1
ATOM 888 C CA . ILE A 1 111 ? 5.637 22.078 19.359 1 95.75 111 ILE A CA 1
ATOM 889 C C . ILE A 1 111 ? 6.383 22.953 20.375 1 95.75 111 ILE A C 1
ATOM 891 O O . ILE A 1 111 ? 6.797 24.062 20.047 1 95.75 111 ILE A O 1
ATOM 895 N N . PRO A 1 112 ? 6.68 22.469 21.562 1 93.5 112 PRO A N 1
ATOM 896 C CA . PRO A 1 112 ? 7.391 23.297 22.547 1 93.5 112 PRO A CA 1
ATOM 897 C C . PRO A 1 112 ? 8.82 23.625 22.109 1 93.5 112 PRO A C 1
ATOM 899 O O . PRO A 1 112 ? 9.359 24.672 22.5 1 93.5 112 PRO A O 1
ATOM 902 N N . SER A 1 113 ? 9.414 22.797 21.344 1 91.44 113 SER A N 1
ATOM 903 C CA . SER A 1 113 ? 10.805 22.984 20.953 1 91.44 113 SER A CA 1
ATOM 904 C C . SER A 1 113 ? 10.906 23.859 19.703 1 91.44 113 SER A C 1
ATOM 906 O O . SER A 1 113 ? 12 24.297 19.328 1 91.44 113 SER A O 1
ATOM 908 N N . ALA A 1 114 ? 9.812 24.109 19.078 1 93.69 114 ALA A N 1
ATOM 909 C CA . ALA A 1 114 ? 9.828 24.875 17.844 1 93.69 114 ALA A CA 1
ATOM 910 C C . ALA A 1 114 ? 10.148 26.344 18.109 1 93.69 114 ALA A C 1
ATOM 912 O O . ALA A 1 114 ? 9.523 26.969 18.969 1 93.69 114 ALA A O 1
ATOM 913 N N . SER A 1 115 ? 11.141 26.891 17.422 1 90.88 115 SER A N 1
ATOM 914 C CA . SER A 1 115 ? 11.602 28.25 17.688 1 90.88 115 SER A CA 1
ATOM 915 C C . SER A 1 115 ? 11.195 29.188 16.562 1 90.88 115 SER A C 1
ATOM 917 O O . SER A 1 115 ? 10.797 30.328 16.812 1 90.88 115 SER A O 1
ATOM 919 N N . ASN A 1 116 ? 11.234 28.781 15.328 1 92.19 116 ASN A N 1
ATOM 920 C CA . ASN A 1 116 ? 10.93 29.625 14.18 1 92.19 116 ASN A CA 1
ATOM 921 C C . ASN A 1 116 ? 9.461 29.531 13.781 1 92.19 116 ASN A C 1
ATOM 923 O O . ASN A 1 116 ? 8.797 28.547 14.078 1 92.19 116 ASN A O 1
ATOM 927 N N . GLY A 1 117 ? 8.977 30.547 13.203 1 94.56 117 GLY A N 1
ATOM 928 C CA . GLY A 1 117 ? 7.586 30.625 12.773 1 94.56 117 GLY A CA 1
ATOM 929 C C . GLY A 1 117 ? 7.184 29.484 11.859 1 94.56 117 GLY A C 1
ATOM 930 O O . GLY A 1 117 ? 6.102 28.906 12 1 94.56 117 GLY A O 1
ATOM 931 N N . ASP A 1 118 ? 8.039 29.203 10.938 1 93.62 118 ASP A N 1
ATOM 932 C CA . ASP A 1 118 ? 7.754 28.141 9.961 1 93.62 118 ASP A CA 1
ATOM 933 C C . ASP A 1 118 ? 7.566 26.797 10.656 1 93.62 118 ASP A C 1
ATOM 935 O O . ASP A 1 118 ? 6.621 26.062 10.344 1 93.62 118 ASP A O 1
ATOM 939 N N . SER A 1 119 ? 8.445 26.5 11.641 1 95.56 119 SER A N 1
ATOM 940 C CA . SER A 1 119 ? 8.344 25.234 12.359 1 95.56 119 SER A CA 1
ATOM 941 C C . SER A 1 119 ? 7.105 25.203 13.242 1 95.56 119 SER A C 1
ATOM 943 O O . SER A 1 119 ? 6.41 24.188 13.312 1 95.56 119 SER A O 1
ATOM 945 N N . LYS A 1 120 ? 6.797 26.297 13.844 1 97.06 120 LYS A N 1
ATOM 946 C CA . LYS A 1 120 ? 5.625 26.359 14.711 1 97.06 120 LYS A CA 1
ATOM 947 C C . LYS A 1 120 ? 4.34 26.141 13.914 1 97.06 120 LYS A C 1
ATOM 949 O O . LYS A 1 120 ? 3.492 25.328 14.312 1 97.06 120 LYS A O 1
ATOM 954 N N . VAL A 1 121 ? 4.262 26.844 12.781 1 97.31 121 VAL A N 1
ATOM 955 C CA . VAL A 1 121 ? 3.076 26.719 11.938 1 97.31 121 VAL A CA 1
ATOM 956 C C . VAL A 1 121 ? 2.967 25.297 11.414 1 97.31 121 VAL A C 1
ATOM 958 O O . VAL A 1 121 ? 1.874 24.719 11.367 1 97.31 121 VAL A O 1
ATOM 961 N N . PHE A 1 122 ? 4.137 24.719 11.062 1 95.5 122 PHE A N 1
ATOM 962 C CA . PHE A 1 122 ? 4.18 23.375 10.531 1 95.5 122 PHE A CA 1
ATOM 963 C C . PHE A 1 122 ? 3.598 22.375 11.523 1 95.5 122 PHE A C 1
ATOM 965 O O . PHE A 1 122 ? 2.721 21.578 11.18 1 95.5 122 PHE A O 1
ATOM 972 N N . TYR A 1 123 ? 3.979 22.422 12.75 1 98.06 123 TYR A N 1
ATOM 973 C CA . TYR A 1 123 ? 3.57 21.438 13.75 1 98.06 123 TYR A CA 1
ATOM 974 C C . TYR A 1 123 ? 2.127 21.672 14.18 1 98.06 123 TYR A C 1
ATOM 976 O O . TYR A 1 123 ? 1.379 20.719 14.406 1 98.06 123 TYR A O 1
ATOM 984 N N . LEU A 1 124 ? 1.773 22.875 14.328 1 98.38 124 LEU A N 1
ATOM 985 C CA . LEU A 1 124 ? 0.398 23.188 14.711 1 98.38 124 LEU A CA 1
ATOM 986 C C . LEU A 1 124 ? -0.575 22.75 13.617 1 98.38 124 LEU A C 1
ATOM 988 O O . LEU A 1 124 ? -1.67 22.266 13.914 1 98.38 124 LEU A O 1
ATOM 992 N N . LYS A 1 125 ? -0.177 23 12.352 1 96.25 125 LYS A N 1
ATOM 993 C CA . LYS A 1 125 ? -0.976 22.5 11.234 1 96.25 125 LYS A CA 1
ATOM 994 C C . LYS A 1 125 ? -1.138 20.984 11.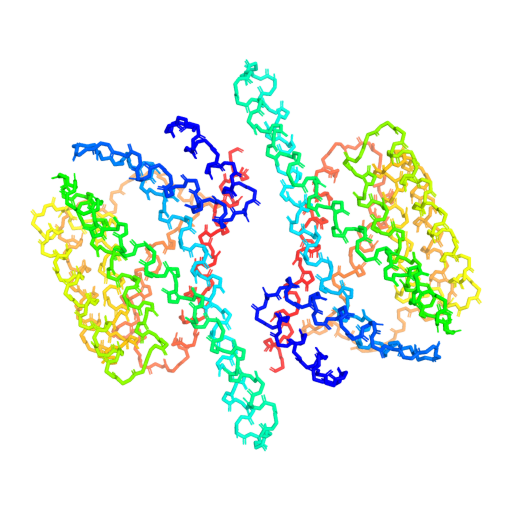305 1 96.25 125 LYS A C 1
ATOM 996 O O . LYS A 1 125 ? -2.24 20.469 11.125 1 96.25 125 LYS A O 1
ATOM 1001 N N . MET A 1 126 ? -0.05 20.312 11.555 1 97.38 126 MET A N 1
ATOM 1002 C CA . MET A 1 126 ? -0.08 18.859 11.688 1 97.38 126 MET A CA 1
ATOM 1003 C C . MET A 1 126 ? -1.02 18.422 12.812 1 97.38 126 MET A C 1
ATOM 1005 O O . MET A 1 126 ? -1.786 17.469 12.656 1 97.38 126 MET A O 1
ATOM 1009 N N . LYS A 1 127 ? -0.927 19.156 13.945 1 98.44 127 LYS A N 1
ATOM 1010 C CA . LYS A 1 127 ? -1.811 18.859 15.07 1 98.44 127 LYS A CA 1
ATOM 1011 C C . LYS A 1 127 ? -3.275 19.016 14.672 1 98.44 127 LYS A C 1
ATOM 1013 O O . LYS A 1 127 ? -4.102 18.156 14.992 1 98.44 127 LYS A O 1
ATOM 1018 N N . GLY A 1 128 ? -3.588 20.078 13.984 1 98.5 128 GLY A N 1
ATOM 1019 C CA . GLY A 1 128 ? -4.938 20.266 13.477 1 98.5 128 GLY A CA 1
ATOM 1020 C C . GLY A 1 128 ? -5.383 19.172 12.531 1 98.5 128 GLY A C 1
ATOM 1021 O O . GLY A 1 128 ? -6.516 18.688 12.617 1 98.5 128 GLY A O 1
ATOM 1022 N N . ASP A 1 129 ? -4.508 18.781 11.641 1 95.81 129 ASP A N 1
ATOM 1023 C CA . ASP A 1 129 ? -4.824 17.75 10.656 1 95.81 129 ASP A CA 1
ATOM 1024 C C . ASP A 1 129 ? -5.234 16.438 11.336 1 95.81 129 ASP A C 1
ATOM 1026 O O . ASP A 1 129 ? -6.242 15.836 10.969 1 95.81 129 ASP A O 1
ATOM 1030 N N . TYR A 1 130 ? -4.539 16 12.281 1 98.5 130 TYR A N 1
ATOM 1031 C CA . TYR A 1 130 ? -4.777 14.68 12.867 1 98.5 130 TYR A CA 1
ATOM 1032 C C . TYR A 1 130 ? -5.973 14.711 13.812 1 98.5 130 TYR A C 1
ATOM 1034 O O . TYR A 1 130 ? -6.672 13.703 13.969 1 98.5 130 TYR A O 1
ATOM 1042 N N . HIS A 1 131 ? -6.242 15.875 14.453 1 98.44 131 HIS A N 1
ATOM 1043 C CA . HIS A 1 131 ? -7.527 16.016 15.133 1 98.44 131 HIS A CA 1
ATOM 1044 C C . HIS A 1 131 ? -8.68 15.992 14.133 1 98.44 131 HIS A C 1
ATOM 1046 O O . HIS A 1 131 ? -9.75 15.438 14.43 1 98.44 131 HIS A O 1
ATOM 1052 N N . ARG A 1 132 ? -8.461 16.641 13.016 1 96.88 132 ARG A N 1
ATOM 1053 C CA . ARG A 1 132 ? -9.477 16.609 11.969 1 96.88 132 ARG A CA 1
ATOM 1054 C C . ARG A 1 132 ? -9.773 15.18 11.523 1 96.88 132 ARG A C 1
ATOM 1056 O O . ARG A 1 132 ? -10.93 14.82 11.305 1 96.88 132 ARG A O 1
ATOM 1063 N N . TYR A 1 133 ? -8.703 14.375 11.383 1 96.62 133 TYR A N 1
ATOM 1064 C CA . TYR A 1 133 ? -8.891 12.977 10.992 1 96.62 133 TYR A CA 1
ATOM 1065 C C . TYR A 1 133 ? -9.688 12.219 12.047 1 96.62 133 TYR A C 1
ATOM 1067 O O . TYR A 1 133 ? -10.531 11.383 11.719 1 96.62 133 TYR A O 1
ATOM 1075 N N . LEU A 1 134 ? -9.406 12.555 13.32 1 98.06 134 LEU A N 1
ATOM 1076 C CA . LEU A 1 134 ? -10.195 11.945 14.391 1 98.06 134 LEU A CA 1
ATOM 1077 C C . LEU A 1 134 ? -11.664 12.352 14.289 1 98.06 134 LEU A C 1
ATOM 1079 O O . LEU A 1 134 ? -12.555 11.523 14.484 1 98.06 134 LEU A O 1
ATOM 1083 N N . ALA A 1 135 ? -11.953 13.523 13.93 1 97.25 135 ALA A N 1
ATOM 1084 C CA . ALA A 1 135 ? -13.312 14.055 13.852 1 97.25 135 ALA A CA 1
ATOM 1085 C C . ALA A 1 135 ? -14.086 13.438 12.695 1 97.25 135 ALA A C 1
ATOM 1087 O O . ALA A 1 135 ? -15.312 13.508 12.648 1 97.25 135 ALA A O 1
ATOM 1088 N N . GLU A 1 136 ? -13.414 12.867 11.742 1 92.62 136 GLU A N 1
ATOM 1089 C CA . GLU A 1 136 ? -14.039 12.266 10.57 1 92.62 136 GLU A CA 1
ATOM 1090 C C . GLU A 1 136 ? -14.859 11.039 10.953 1 92.62 136 GLU A C 1
ATOM 1092 O O . GLU A 1 136 ? -15.891 10.75 10.328 1 92.62 136 GLU A O 1
ATOM 1097 N N . PHE A 1 137 ? -14.391 10.281 11.977 1 95.31 137 PHE A N 1
ATOM 1098 C CA . PHE A 1 137 ? -15.055 9 12.203 1 95.31 137 PHE A CA 1
ATOM 1099 C C . PHE A 1 137 ? -15.578 8.922 13.633 1 95.31 137 PHE A C 1
ATOM 1101 O O . PHE A 1 137 ? -16.391 8.055 13.953 1 95.31 137 PHE A O 1
ATOM 1108 N N . LYS A 1 138 ? -15.062 9.836 14.5 1 96.69 138 LYS A N 1
ATOM 1109 C CA . LYS A 1 138 ? -15.609 9.852 15.852 1 96.69 138 LYS A CA 1
ATOM 1110 C C . LYS A 1 138 ? -17.047 10.383 15.859 1 96.69 138 LYS A C 1
ATOM 1112 O O . LYS A 1 138 ? -17.469 11.031 14.906 1 96.69 138 LYS A O 1
ATOM 1117 N N . THR A 1 139 ? -17.781 10.031 16.969 1 94.38 139 THR A N 1
ATOM 1118 C CA . THR A 1 139 ? -19.188 10.438 17.047 1 94.38 139 THR A CA 1
ATOM 1119 C C . THR A 1 139 ? -19.484 11.07 18.406 1 94.38 139 THR A C 1
ATOM 1121 O O . THR A 1 139 ? -18.703 10.93 19.344 1 94.38 139 THR A O 1
ATOM 1124 N N . GLY A 1 140 ? -20.531 11.891 18.469 1 95.31 140 GLY A N 1
ATOM 1125 C CA . GLY A 1 140 ? -21.031 12.453 19.719 1 95.31 140 GLY A CA 1
ATOM 1126 C C . GLY A 1 140 ? -20.047 13.406 20.375 1 95.31 140 GLY A C 1
ATOM 1127 O O . GLY A 1 140 ? -19.547 14.336 19.734 1 95.31 140 GLY A O 1
ATOM 1128 N N . ALA A 1 141 ? -19.766 13.156 21.625 1 96.69 141 ALA A N 1
ATOM 1129 C CA . ALA A 1 141 ? -18.922 14.047 22.406 1 96.69 141 ALA A CA 1
ATOM 1130 C C . ALA A 1 141 ? -17.469 14 21.938 1 96.69 141 ALA A C 1
ATOM 1132 O O . ALA A 1 141 ? -16.781 15.031 21.906 1 96.69 141 ALA A O 1
ATOM 1133 N N . GLU A 1 142 ? -17.094 12.836 21.547 1 96.69 142 GLU A N 1
ATOM 1134 C CA . GLU A 1 142 ? -15.727 12.688 21.078 1 96.69 142 GLU A CA 1
ATOM 1135 C C . GLU A 1 142 ? -15.508 13.438 19.766 1 96.69 142 GLU A C 1
ATOM 1137 O O . GLU A 1 142 ? -14.43 13.984 19.531 1 96.69 142 GLU A O 1
ATOM 1142 N N . ARG A 1 143 ? -16.469 13.438 18.906 1 96.94 143 ARG A N 1
ATOM 1143 C CA . ARG A 1 143 ? -16.375 14.18 17.656 1 96.94 143 ARG A CA 1
ATOM 1144 C C . ARG A 1 143 ? -16.281 15.68 17.906 1 96.94 143 ARG A C 1
ATOM 1146 O O . ARG A 1 143 ? -15.492 16.375 17.281 1 96.94 143 ARG A O 1
ATOM 1153 N N . LYS A 1 144 ? -17.078 16.172 18.781 1 96.88 144 LYS A N 1
ATOM 1154 C CA . LYS A 1 144 ? -17.094 17.594 19.141 1 96.88 144 LYS A CA 1
ATOM 1155 C C . LYS A 1 144 ? -15.742 18.031 19.703 1 96.88 144 LYS A C 1
ATOM 1157 O O . LYS A 1 144 ? -15.227 19.094 19.359 1 96.88 144 LYS A O 1
ATOM 1162 N N . GLU A 1 145 ? -15.289 17.188 20.594 1 97.81 145 GLU A N 1
ATOM 1163 C CA . GLU A 1 145 ? -13.992 17.5 21.188 1 97.81 145 GLU A CA 1
ATOM 1164 C C . GLU A 1 145 ? -12.891 17.531 20.125 1 97.81 145 GLU A C 1
ATOM 1166 O O . GLU A 1 145 ? -12.047 18.422 20.141 1 97.81 145 GLU A O 1
ATOM 1171 N N . ALA A 1 146 ? -12.906 16.562 19.266 1 97.88 146 ALA A N 1
ATOM 1172 C CA . ALA A 1 146 ? -11.93 16.516 18.188 1 97.88 146 ALA A CA 1
ATOM 1173 C C . ALA A 1 146 ? -12.047 17.734 17.266 1 97.88 146 ALA A C 1
ATOM 1175 O O . ALA A 1 146 ? -11.039 18.328 16.859 1 97.88 146 ALA A O 1
ATOM 1176 N N . ALA A 1 147 ? -13.234 18.125 16.969 1 97.56 147 ALA A N 1
ATOM 1177 C CA . ALA A 1 147 ? -13.484 19.281 16.125 1 97.56 147 ALA A CA 1
ATOM 1178 C C . ALA A 1 147 ? -12.984 20.562 16.781 1 97.56 147 ALA A C 1
ATOM 1180 O O . ALA A 1 147 ? -12.367 21.406 16.141 1 97.56 147 ALA A O 1
ATOM 1181 N N . GLU A 1 148 ? -13.234 20.688 18 1 98.06 148 GLU A N 1
ATOM 1182 C CA . GLU A 1 148 ? -12.789 21.875 18.75 1 98.06 148 GLU A CA 1
ATOM 1183 C C . GLU A 1 148 ? -11.266 21.938 18.812 1 98.06 148 GLU A C 1
ATOM 1185 O O . GLU A 1 148 ? -10.68 23.016 18.688 1 98.06 148 GLU A O 1
ATOM 1190 N N . SER A 1 149 ? -10.711 20.781 19.078 1 98.31 149 SER A N 1
ATOM 1191 C CA . SER A 1 149 ? -9.25 20.719 19.094 1 98.31 149 SER A CA 1
ATOM 1192 C C . SER A 1 149 ? -8.664 21.078 17.734 1 98.31 149 SER A C 1
ATOM 1194 O O . SER A 1 149 ? -7.625 21.75 17.656 1 98.31 149 SER A O 1
ATOM 1196 N N . THR A 1 150 ? -9.289 20.609 16.688 1 98.25 150 THR A N 1
ATOM 1197 C CA . THR A 1 150 ? -8.875 20.969 15.336 1 98.25 150 THR A CA 1
ATOM 1198 C C . THR A 1 150 ? -8.914 22.484 15.148 1 98.25 150 THR A C 1
ATOM 1200 O O . THR A 1 150 ? -7.93 23.078 14.703 1 98.25 150 THR A O 1
ATOM 1203 N N . LEU A 1 151 ? -10.016 23.062 15.5 1 97.56 151 LEU A N 1
ATOM 1204 C CA . LEU A 1 151 ? -10.211 24.5 15.344 1 97.56 151 LEU A CA 1
ATOM 1205 C C . LEU A 1 151 ? -9.156 25.281 16.125 1 97.56 151 LEU A C 1
ATOM 1207 O O . LEU A 1 151 ? -8.57 26.234 15.594 1 97.56 151 LEU A O 1
ATOM 1211 N N . SER A 1 152 ? -8.969 24.875 17.312 1 98.31 152 SER A N 1
ATOM 1212 C CA . SER A 1 152 ? -8 25.562 18.172 1 98.31 152 SER A CA 1
ATOM 1213 C C . SER A 1 152 ? -6.598 25.484 17.578 1 98.31 152 SER A C 1
ATOM 1215 O O . SER A 1 152 ? -5.879 26.484 17.547 1 98.31 152 SER A O 1
ATOM 1217 N N . ALA A 1 153 ? -6.207 24.328 17.094 1 98.44 153 ALA A N 1
ATOM 1218 C CA . ALA A 1 153 ? -4.875 24.141 16.531 1 98.44 153 ALA A CA 1
ATOM 1219 C C . ALA A 1 153 ? -4.699 24.953 15.242 1 98.44 153 ALA A C 1
ATOM 1221 O O . ALA A 1 153 ? -3.689 25.625 15.07 1 98.44 153 ALA A O 1
ATOM 1222 N N . TYR A 1 154 ? -5.664 24.844 14.375 1 97.31 154 TYR A N 1
ATOM 1223 C CA . TYR A 1 154 ? -5.594 25.594 13.117 1 97.31 154 TYR A CA 1
ATOM 1224 C C . TYR A 1 154 ? -5.578 27.094 13.375 1 97.31 154 TYR A C 1
ATOM 1226 O O . TYR A 1 154 ? -4.848 27.828 12.703 1 97.31 154 TYR A O 1
ATOM 1234 N N . LYS A 1 155 ? -6.371 27.594 14.273 1 97.62 155 LYS A N 1
ATOM 1235 C CA . LYS A 1 155 ? -6.41 29.016 14.594 1 97.62 155 LYS A CA 1
ATOM 1236 C C . LYS A 1 155 ? -5.066 29.5 15.141 1 97.62 155 LYS A C 1
ATOM 1238 O O . LYS A 1 155 ? -4.578 30.562 14.75 1 97.62 155 LYS A O 1
ATOM 1243 N N . ALA A 1 156 ? -4.547 28.734 16.062 1 98.06 156 ALA A N 1
ATOM 1244 C CA . ALA A 1 156 ? -3.23 29.062 16.594 1 98.06 156 ALA A CA 1
ATOM 1245 C C . ALA A 1 156 ? -2.186 29.125 15.484 1 98.06 156 ALA A C 1
ATOM 1247 O O . ALA A 1 156 ? -1.358 30.031 15.445 1 98.06 156 ALA A O 1
ATOM 1248 N N . ALA A 1 157 ? -2.182 28.156 14.617 1 98.19 157 ALA A N 1
ATOM 1249 C CA . ALA A 1 157 ? -1.264 28.125 13.484 1 98.19 157 ALA A CA 1
ATOM 1250 C C . ALA A 1 157 ? -1.482 29.328 12.57 1 98.19 157 ALA A C 1
ATOM 1252 O O . ALA A 1 157 ? -0.521 29.953 12.109 1 98.19 157 ALA A O 1
ATOM 1253 N N . GLN A 1 158 ? -2.736 29.609 12.328 1 95.94 158 GLN A N 1
ATOM 1254 C CA . GLN A 1 158 ? -3.09 30.719 11.445 1 95.94 158 GLN A CA 1
ATOM 1255 C C . GLN A 1 158 ? -2.594 32.062 12.008 1 95.94 158 GLN A C 1
ATOM 1257 O O . GLN A 1 158 ? -2.084 32.875 11.266 1 95.94 158 GLN A O 1
ATOM 1262 N N . ASP A 1 159 ? -2.748 32.25 13.258 1 97.44 159 ASP A N 1
ATOM 1263 C CA . ASP A 1 159 ? -2.295 33.5 13.898 1 97.44 159 ASP A CA 1
ATOM 1264 C C . ASP A 1 159 ? -0.789 33.688 13.727 1 97.44 159 ASP A C 1
ATOM 1266 O O . ASP A 1 159 ? -0.326 34.75 13.375 1 97.44 159 ASP A O 1
ATOM 1270 N N . ILE A 1 160 ? -0.058 32.656 13.938 1 97.69 160 ILE A N 1
ATOM 1271 C CA . ILE A 1 160 ? 1.393 32.719 13.789 1 97.69 160 ILE A CA 1
ATOM 1272 C C . ILE A 1 160 ? 1.756 32.906 12.32 1 97.69 160 ILE A C 1
ATOM 1274 O O . ILE A 1 160 ? 2.646 33.719 12 1 97.69 160 ILE A O 1
ATOM 1278 N N . ALA A 1 161 ? 1.104 32.219 11.469 1 94.94 161 ALA A N 1
ATOM 1279 C CA . ALA A 1 161 ? 1.365 32.344 10.039 1 94.94 161 ALA A CA 1
ATOM 1280 C C . ALA A 1 161 ? 1.115 33.75 9.555 1 94.94 161 ALA A C 1
ATOM 1282 O O . ALA A 1 161 ? 1.903 34.312 8.773 1 94.94 161 ALA A O 1
ATOM 1283 N N . ASN A 1 162 ? 0.037 34.344 9.992 1 93.5 162 ASN A N 1
ATOM 1284 C CA . ASN A 1 162 ? -0.302 35.688 9.594 1 93.5 162 ASN A CA 1
ATOM 1285 C C . ASN A 1 162 ? 0.745 36.688 10.086 1 93.5 162 ASN A C 1
ATOM 1287 O O . ASN A 1 162 ? 1.03 37.688 9.406 1 93.5 162 ASN A O 1
ATOM 1291 N N . ALA A 1 163 ? 1.342 36.375 11.188 1 95.69 163 ALA A N 1
ATOM 1292 C CA . ALA A 1 163 ? 2.277 37.312 11.82 1 95.69 163 ALA A CA 1
ATOM 1293 C C . ALA A 1 163 ? 3.695 37.094 11.297 1 95.69 163 ALA A C 1
ATOM 1295 O O . ALA A 1 163 ? 4.461 38.062 11.148 1 95.69 163 ALA A O 1
ATOM 1296 N N . GLU A 1 164 ? 4.02 35.875 10.969 1 95.69 164 GLU A N 1
ATOM 1297 C CA . GLU A 1 164 ? 5.445 35.594 10.812 1 95.69 164 GLU A CA 1
ATOM 1298 C C . GLU A 1 164 ? 5.758 35.094 9.406 1 95.69 164 GLU A C 1
ATOM 1300 O O . GLU A 1 164 ? 6.918 35.094 8.992 1 95.69 164 GLU A O 1
ATOM 1305 N N . LEU A 1 165 ? 4.836 34.688 8.703 1 90.69 165 LEU A N 1
ATOM 1306 C CA . LEU A 1 165 ? 5.105 34.125 7.391 1 90.69 165 LEU A CA 1
ATOM 1307 C C . LEU A 1 165 ? 4.504 34.969 6.285 1 90.69 165 LEU A C 1
ATOM 1309 O O . LEU A 1 165 ? 3.453 35.594 6.473 1 90.69 165 LEU A O 1
ATOM 1313 N N . ALA A 1 166 ? 5.176 34.969 5.105 1 82.06 166 ALA A N 1
ATOM 1314 C CA . ALA A 1 166 ? 4.648 35.656 3.928 1 82.06 166 ALA A CA 1
ATOM 1315 C C . ALA A 1 166 ? 3.365 34.969 3.436 1 82.06 166 ALA A C 1
ATOM 1317 O O . ALA A 1 166 ? 3.199 33.781 3.561 1 82.06 166 ALA A O 1
ATOM 1318 N N . PRO A 1 167 ? 2.523 35.75 2.848 1 76.56 167 PRO A N 1
ATOM 1319 C CA . PRO A 1 167 ? 1.245 35.219 2.365 1 76.56 167 PRO A CA 1
ATOM 1320 C C . PRO A 1 167 ? 1.416 34.094 1.321 1 76.56 167 PRO A C 1
ATOM 1322 O O . PRO A 1 167 ? 0.521 33.281 1.141 1 76.56 167 PRO A O 1
ATOM 1325 N N . THR A 1 168 ? 2.527 34.031 0.703 1 72.69 168 THR A N 1
ATOM 1326 C CA . THR A 1 168 ? 2.748 33.031 -0.348 1 72.69 168 THR A CA 1
ATOM 1327 C C . THR A 1 168 ? 3.547 31.859 0.184 1 72.69 168 THR A C 1
ATOM 1329 O O . THR A 1 168 ? 3.859 30.922 -0.563 1 72.69 168 THR A O 1
ATOM 1332 N N . HIS A 1 169 ? 3.84 31.969 1.398 1 78.25 169 HIS A N 1
ATOM 1333 C CA . HIS A 1 169 ? 4.617 30.859 1.97 1 78.25 169 HIS A CA 1
ATOM 1334 C C . HIS A 1 169 ? 3.863 29.547 1.865 1 78.25 169 HIS A C 1
ATOM 1336 O O . HIS A 1 169 ? 2.682 29.469 2.213 1 78.25 169 HIS A O 1
ATOM 1342 N N . PRO A 1 170 ? 4.5 28.469 1.446 1 76.12 170 PRO A N 1
ATOM 1343 C CA . PRO A 1 170 ? 3.822 27.203 1.168 1 76.12 170 PRO A CA 1
ATOM 1344 C C . PRO A 1 170 ? 3.107 26.625 2.391 1 76.12 170 PRO A C 1
ATOM 1346 O O . PRO A 1 170 ? 1.997 26.109 2.273 1 76.12 170 PRO A O 1
ATOM 1349 N N . ILE A 1 171 ? 3.688 26.734 3.494 1 83.88 171 ILE A N 1
ATOM 1350 C CA . ILE A 1 171 ? 3.088 26.172 4.703 1 83.88 171 ILE A CA 1
ATOM 1351 C C . ILE A 1 171 ? 1.836 26.969 5.07 1 83.88 171 ILE A C 1
ATOM 1353 O O . ILE A 1 171 ? 0.852 26.406 5.551 1 83.88 171 ILE A O 1
ATOM 1357 N N . ARG A 1 172 ? 1.904 28.312 4.898 1 83.69 172 ARG A N 1
ATOM 1358 C CA . ARG A 1 172 ? 0.754 29.172 5.16 1 83.69 172 ARG A CA 1
ATOM 1359 C C . ARG A 1 172 ? -0.396 28.844 4.211 1 83.69 172 ARG A C 1
ATOM 1361 O O . ARG A 1 172 ? -1.55 28.75 4.633 1 83.69 172 ARG A O 1
ATOM 1368 N N . LEU A 1 173 ? -0.038 28.594 3.033 1 75.38 173 LEU A N 1
ATOM 1369 C CA . LEU A 1 173 ? -1.04 28.234 2.033 1 75.38 173 LEU A CA 1
ATOM 1370 C C . LEU A 1 173 ? -1.642 26.875 2.326 1 75.38 173 LEU A C 1
ATOM 1372 O O . LEU A 1 173 ? -2.855 26.688 2.209 1 75.38 173 LEU A O 1
ATOM 1376 N N . GLY A 1 174 ? -0.77 25.953 2.662 1 78.5 174 GLY A N 1
ATOM 1377 C CA . GLY A 1 174 ? -1.251 24.625 3.021 1 78.5 174 GLY A CA 1
ATOM 1378 C C . GLY A 1 174 ? -2.174 24.625 4.227 1 78.5 174 GLY A C 1
ATOM 1379 O O . GLY A 1 174 ? -3.158 23.891 4.266 1 78.5 174 GLY A O 1
ATOM 1380 N N . LEU A 1 175 ? -1.848 25.406 5.16 1 87.19 175 LEU A N 1
ATOM 1381 C CA . LEU A 1 175 ? -2.682 25.562 6.344 1 87.19 175 LEU A CA 1
ATOM 1382 C C . LEU A 1 175 ? -4.062 26.094 5.969 1 87.19 175 LEU A C 1
ATOM 1384 O O . LEU A 1 175 ? -5.078 25.578 6.434 1 87.19 175 LEU A O 1
ATOM 1388 N N . ALA A 1 176 ? -4.105 27.094 5.113 1 82.81 176 ALA A N 1
ATOM 1389 C CA . ALA A 1 176 ? -5.375 27.688 4.691 1 82.81 176 ALA A CA 1
ATOM 1390 C C . ALA A 1 176 ? -6.246 26.672 3.973 1 82.81 176 ALA A C 1
ATOM 1392 O O . ALA A 1 176 ? -7.461 26.609 4.188 1 82.81 176 ALA A O 1
ATOM 1393 N N . LEU A 1 177 ? -5.625 25.875 3.191 1 76.56 177 LEU A N 1
ATOM 1394 C CA . LEU A 1 177 ? -6.348 24.844 2.467 1 76.56 177 LEU A CA 1
ATOM 1395 C C . LEU A 1 177 ? -6.973 23.828 3.432 1 76.56 177 LEU A C 1
ATOM 1397 O O . LEU A 1 177 ? -8.172 23.562 3.359 1 76.56 177 LEU A O 1
ATOM 1401 N N . ASN A 1 178 ? -6.133 23.312 4.258 1 84.62 178 ASN A N 1
ATOM 1402 C CA . ASN A 1 178 ? -6.617 22.312 5.195 1 84.62 178 ASN A CA 1
ATOM 1403 C C . ASN A 1 178 ? -7.68 22.875 6.129 1 84.62 178 ASN A C 1
ATOM 1405 O O . ASN A 1 178 ? -8.633 22.188 6.488 1 84.62 178 ASN A O 1
ATOM 1409 N N . PHE A 1 179 ? -7.516 24.141 6.488 1 87.19 179 PHE A N 1
ATOM 1410 C CA . PHE A 1 179 ? -8.492 24.812 7.332 1 87.19 179 PHE A CA 1
ATOM 1411 C C . PHE A 1 179 ? -9.836 24.938 6.613 1 87.19 179 PHE A C 1
ATOM 1413 O O . PHE A 1 179 ? -10.891 24.703 7.207 1 87.19 179 PHE A O 1
ATOM 1420 N N . SER A 1 180 ? -9.797 25.203 5.41 1 80.38 180 SER A N 1
ATOM 1421 C CA . SER A 1 180 ? -11.016 25.281 4.605 1 80.38 180 SER A CA 1
ATOM 1422 C C . SER A 1 180 ? -11.711 23.938 4.508 1 80.38 180 SER A C 1
ATOM 1424 O O . SER A 1 180 ? -12.945 23.859 4.539 1 80.38 180 SER A O 1
ATOM 1426 N N . VAL A 1 181 ? -10.93 22.922 4.34 1 79.19 181 VAL A N 1
ATOM 1427 C CA . VAL A 1 181 ? -11.484 21.562 4.289 1 79.19 181 VAL A CA 1
ATOM 1428 C C . VAL A 1 181 ? -12.18 21.234 5.609 1 79.19 181 VAL A C 1
ATOM 1430 O O . VAL A 1 181 ? -13.258 20.641 5.617 1 79.19 181 VAL A O 1
ATOM 1433 N N . PHE A 1 182 ? -11.617 21.656 6.633 1 88.75 182 PHE A N 1
ATOM 1434 C CA . PHE A 1 182 ? -12.195 21.438 7.957 1 88.75 182 PHE A CA 1
ATOM 1435 C C . PHE A 1 182 ? -13.57 22.109 8.062 1 88.75 182 PHE A C 1
ATOM 1437 O O . PHE A 1 182 ? -14.531 21.469 8.5 1 88.75 182 PHE A O 1
ATOM 1444 N N . TYR A 1 183 ? -13.672 23.328 7.66 1 83.81 183 TYR A N 1
ATOM 1445 C CA . TYR A 1 183 ? -14.938 24.062 7.699 1 83.81 183 TYR A CA 1
ATOM 1446 C C . TYR A 1 183 ? -15.992 23.359 6.836 1 83.81 183 TYR A C 1
ATOM 1448 O O . TYR A 1 183 ? -17.141 23.219 7.246 1 83.81 183 TYR A O 1
ATOM 1456 N N . TYR A 1 184 ? -15.594 22.891 5.785 1 77.06 184 TYR A N 1
ATOM 1457 C CA . TYR A 1 184 ? -16.516 22.281 4.832 1 77.06 184 TYR A CA 1
ATOM 1458 C C . TYR A 1 184 ? -16.938 20.891 5.281 1 77.06 184 TYR A C 1
ATOM 1460 O O . TYR A 1 184 ? -18.125 20.594 5.402 1 77.06 184 TYR A O 1
ATOM 1468 N N . GLU A 1 185 ? -15.922 20.047 5.508 1 77.75 185 GLU A N 1
ATOM 1469 C CA . GLU A 1 185 ? -16.172 18.625 5.68 1 77.75 185 GLU A CA 1
ATOM 1470 C C . GLU A 1 185 ? -16.609 18.312 7.109 1 77.75 185 GLU A C 1
ATOM 1472 O O . GLU A 1 185 ? -17.391 17.391 7.332 1 77.75 185 GLU A O 1
ATOM 1477 N N . ILE A 1 186 ? -16.062 19.031 8.008 1 89.19 186 ILE A N 1
ATOM 1478 C CA . ILE A 1 186 ? -16.281 18.656 9.398 1 89.19 186 ILE A CA 1
ATOM 1479 C C . ILE A 1 186 ? -17.375 19.531 10.008 1 89.19 186 ILE A C 1
ATOM 1481 O O . ILE A 1 186 ? -18.297 19.031 10.664 1 89.19 186 ILE A O 1
ATOM 1485 N N . LEU A 1 187 ? -17.266 20.875 9.789 1 91.06 187 LEU A N 1
ATOM 1486 C CA . LEU A 1 187 ? -18.219 21.781 10.414 1 91.06 187 LEU A CA 1
ATOM 1487 C C . LEU A 1 187 ? -19.406 22.031 9.5 1 91.06 187 LEU A C 1
ATOM 1489 O O . LEU A 1 187 ? -20.359 22.719 9.883 1 91.06 187 LEU A O 1
ATOM 1493 N N . ASN A 1 188 ? -19.406 21.516 8.32 1 82.69 188 ASN A N 1
ATOM 1494 C CA . ASN A 1 188 ? -20.484 21.688 7.348 1 82.69 188 ASN A CA 1
ATOM 1495 C C . ASN A 1 188 ? -20.812 23.172 7.133 1 82.69 188 ASN A C 1
ATOM 1497 O O . ASN A 1 188 ? -21.969 23.562 7.172 1 82.69 188 ASN A O 1
ATOM 1501 N N . SER A 1 189 ? -19.828 23.969 7.082 1 83 189 SER A N 1
ATOM 1502 C CA . SER A 1 189 ? -19.938 25.391 6.836 1 83 189 SER A CA 1
ATOM 1503 C C . SER A 1 189 ? -19.234 25.797 5.539 1 83 189 SER A C 1
ATOM 1505 O O . SER A 1 189 ? -18.156 26.391 5.57 1 83 189 SER A O 1
ATOM 1507 N N . PRO A 1 190 ? -19.891 25.547 4.449 1 72.19 190 PRO A N 1
ATOM 1508 C CA . PRO A 1 190 ? -19.25 25.875 3.166 1 72.19 190 PRO A CA 1
ATOM 1509 C C . PRO A 1 190 ? -18.984 27.359 2.996 1 72.19 190 PRO A C 1
ATOM 1511 O O . PRO A 1 190 ? -18 27.75 2.35 1 72.19 190 PRO A O 1
ATOM 1514 N N . ASP A 1 191 ? -19.828 28.172 3.584 1 74.06 191 ASP A N 1
ATOM 1515 C CA . ASP A 1 191 ? -19.656 29.609 3.461 1 74.06 191 ASP A CA 1
ATOM 1516 C C . ASP A 1 191 ? -18.344 30.062 4.105 1 74.06 191 ASP A C 1
ATOM 1518 O O . ASP A 1 191 ? -17.594 30.828 3.516 1 74.06 191 ASP A O 1
ATOM 1522 N N . ARG A 1 192 ? -18.141 29.594 5.254 1 80 192 ARG A N 1
ATOM 1523 C CA . ARG A 1 192 ? -16.875 29.938 5.922 1 80 192 ARG A CA 1
ATOM 1524 C C . ARG A 1 192 ? -15.688 29.391 5.141 1 80 192 ARG A C 1
ATOM 1526 O O . ARG A 1 192 ? -14.648 30.047 5.059 1 80 192 ARG A O 1
ATOM 1533 N N . ALA A 1 193 ? -15.812 28.203 4.648 1 75.12 193 ALA A N 1
ATOM 1534 C CA . ALA A 1 193 ? -14.758 27.594 3.844 1 75.12 193 ALA A CA 1
ATOM 1535 C C . ALA A 1 193 ? -14.438 28.469 2.625 1 75.12 193 ALA A C 1
ATOM 1537 O O . ALA A 1 193 ? -13.266 28.75 2.352 1 75.12 193 ALA A O 1
ATOM 1538 N N . CYS A 1 194 ? -15.492 28.938 2.033 1 66.69 194 CYS A N 1
ATOM 1539 C CA . CYS A 1 194 ? -15.344 29.766 0.838 1 66.69 194 CYS A CA 1
ATOM 1540 C C . CYS A 1 194 ? -14.727 31.109 1.178 1 66.69 194 CYS A C 1
ATOM 1542 O O . CYS A 1 194 ? -13.898 31.625 0.428 1 66.69 194 CYS A O 1
ATOM 1544 N N . ASN A 1 195 ? -15.133 31.672 2.188 1 74.5 195 ASN A N 1
ATOM 1545 C CA . ASN A 1 195 ? -14.594 32.969 2.615 1 74.5 195 ASN A CA 1
ATOM 1546 C C . ASN A 1 195 ? -13.094 32.875 2.906 1 74.5 195 ASN A C 1
ATOM 1548 O O . ASN A 1 195 ? -12.336 33.781 2.541 1 74.5 195 ASN A O 1
ATOM 1552 N N . LEU A 1 196 ? -12.711 31.844 3.598 1 76.75 196 LEU A N 1
ATOM 1553 C CA . LEU A 1 196 ? -11.289 31.641 3.883 1 76.75 196 LEU A CA 1
ATOM 1554 C C . LEU A 1 196 ? -10.492 31.484 2.594 1 76.75 196 LEU A C 1
ATOM 1556 O O . LEU A 1 196 ? -9.406 32.062 2.463 1 76.75 196 LEU A O 1
ATOM 1560 N N . ALA A 1 197 ? -10.984 30.812 1.681 1 66.25 197 ALA A N 1
ATOM 1561 C CA . ALA A 1 197 ? -10.344 30.625 0.386 1 66.25 197 ALA A CA 1
ATOM 1562 C C . ALA A 1 197 ? -10.18 31.953 -0.349 1 66.25 197 ALA A C 1
ATOM 1564 O O . ALA A 1 197 ? -9.133 32.219 -0.936 1 66.25 197 ALA A O 1
ATOM 1565 N N . LYS A 1 198 ? -11.148 32.75 -0.315 1 65.69 198 LYS A N 1
ATOM 1566 C CA . LYS A 1 198 ? -11.117 34.062 -0.952 1 65.69 198 LYS A CA 1
ATOM 1567 C C . LYS A 1 198 ? -10.07 34.969 -0.302 1 65.69 198 LYS A C 1
ATOM 1569 O O . LYS A 1 198 ? -9.359 35.688 -0.992 1 65.69 198 LYS A O 1
ATOM 1574 N N . GLN A 1 199 ? -10.031 34.906 0.945 1 73.94 199 GLN A N 1
ATOM 1575 C CA . GLN A 1 199 ? -9.062 35.719 1.677 1 73.94 199 GLN A CA 1
ATOM 1576 C C . GLN A 1 199 ? -7.637 35.312 1.306 1 73.94 199 GLN A C 1
ATOM 1578 O O . GLN A 1 199 ? -6.781 36.188 1.12 1 73.94 199 GLN A O 1
ATOM 1583 N N . VAL A 1 200 ? -7.379 34.094 1.262 1 71.31 200 VAL A N 1
ATOM 1584 C CA . VAL A 1 200 ? -6.051 33.594 0.911 1 71.31 200 VAL A CA 1
ATOM 1585 C C . VAL A 1 200 ? -5.684 34.062 -0.498 1 71.31 200 VAL A C 1
ATOM 1587 O O . VAL A 1 200 ? -4.551 34.5 -0.747 1 71.31 200 VAL A O 1
ATOM 1590 N N . ARG A 1 201 ? -6.59 34.062 -1.351 1 63.41 201 ARG A N 1
ATOM 1591 C CA . ARG A 1 201 ? -6.379 34.5 -2.727 1 63.41 201 ARG A CA 1
ATOM 1592 C C . ARG A 1 201 ? -6.023 35.969 -2.781 1 63.41 201 ARG A C 1
ATOM 1594 O O . ARG A 1 201 ? -5.07 36.375 -3.461 1 63.41 201 ARG A O 1
ATOM 1601 N N . THR A 1 202 ? -6.793 36.75 -2.158 1 66.94 202 THR A N 1
ATOM 1602 C CA . THR A 1 202 ? -6.598 38.188 -2.174 1 66.94 202 THR A CA 1
ATOM 1603 C C . THR A 1 202 ? -5.258 38.562 -1.55 1 66.94 202 THR A C 1
ATOM 1605 O O . THR A 1 202 ? -4.559 39.438 -2.051 1 66.94 202 THR A O 1
ATOM 1608 N N . SER A 1 203 ? -4.867 37.906 -0.52 1 68.38 203 SER A N 1
ATOM 1609 C CA . SER A 1 203 ? -3.623 38.219 0.172 1 68.38 203 SER A CA 1
ATOM 1610 C C . SER A 1 203 ? -2.412 37.781 -0.639 1 68.38 203 SER A C 1
ATOM 1612 O O . SER A 1 203 ? -1.346 38.406 -0.56 1 68.38 203 SER A O 1
ATOM 1614 N N . SER A 1 204 ? -2.529 36.812 -1.325 1 58.97 204 SER A N 1
ATOM 1615 C CA . SER A 1 204 ? -1.429 36.281 -2.133 1 58.97 204 SER A CA 1
ATOM 1616 C C . SER A 1 204 ? -1.232 37.125 -3.395 1 58.97 204 SER A C 1
ATOM 1618 O O . SER A 1 204 ? -0.116 37.25 -3.904 1 58.97 204 SER A O 1
ATOM 1620 N N . TYR A 1 205 ? -2.291 37.656 -3.959 1 54.19 205 TYR A N 1
ATOM 1621 C CA . TYR A 1 205 ? -2.223 38.5 -5.145 1 54.19 205 TYR A CA 1
ATOM 1622 C C . TYR A 1 205 ? -1.602 39.844 -4.816 1 54.19 205 TYR A C 1
ATOM 1624 O O . TYR A 1 205 ? -0.904 40.438 -5.648 1 54.19 205 TYR A O 1
ATOM 1632 N N . SER A 1 206 ? -1.924 40.625 -3.783 1 51.19 206 SER A N 1
ATOM 1633 C CA . SER A 1 206 ? -1.374 41.938 -3.461 1 51.19 206 SER A CA 1
ATOM 1634 C C . SER A 1 206 ? 0.148 41.906 -3.373 1 51.19 206 SER A C 1
ATOM 1636 O O . SER A 1 206 ? 0.812 42.938 -3.48 1 51.19 206 SER A O 1
ATOM 1638 N N . SER A 1 207 ? 0.88 41.062 -2.955 1 45.66 207 SER A N 1
ATOM 1639 C CA . SER A 1 207 ? 2.336 40.969 -2.99 1 45.66 207 SER A CA 1
ATOM 1640 C C . SER A 1 207 ? 2.844 40.812 -4.418 1 45.66 207 SER A C 1
ATOM 1642 O O . SER A 1 207 ? 2.18 40.188 -5.25 1 45.66 207 SER A O 1
ATOM 1644 N N . HIS A 1 208 ? 3.42 42.094 -5.23 1 37.31 208 HIS A N 1
ATOM 1645 C CA . HIS A 1 208 ? 3.906 42.25 -6.594 1 37.31 208 HIS A CA 1
ATOM 1646 C C . HIS A 1 208 ? 4.328 40.938 -7.199 1 37.31 208 HIS A C 1
ATOM 1648 O O . HIS A 1 208 ? 4.922 40.906 -8.281 1 37.31 208 HIS A O 1
ATOM 1654 N N . PHE A 1 209 ? 5.004 40.125 -6.574 1 35.03 209 PHE A N 1
ATOM 1655 C CA . PHE A 1 209 ? 5.582 38.969 -7.258 1 35.03 209 PHE A CA 1
ATOM 1656 C C . PHE A 1 209 ? 4.598 38.406 -8.266 1 35.03 209 PHE A C 1
ATOM 1658 O O . PHE A 1 209 ? 3.621 37.75 -7.887 1 35.03 209 PHE A O 1
ATOM 1665 N N . LEU A 1 210 ? 4.199 39.406 -9.375 1 31.14 210 LEU A N 1
ATOM 1666 C CA . LEU A 1 210 ? 3.611 39.188 -10.688 1 31.14 210 LEU A CA 1
ATOM 1667 C C . LEU A 1 210 ? 3.986 37.812 -11.234 1 31.14 210 LEU A C 1
ATOM 1669 O O . LEU A 1 210 ? 4.965 37.219 -10.789 1 31.14 210 LEU A O 1
ATOM 1673 N N . VAL A 1 211 ? 3.24 37.375 -12.195 1 33.06 211 VAL A N 1
ATOM 1674 C CA . VAL A 1 211 ? 3.59 36.344 -13.164 1 33.06 211 VAL A CA 1
ATOM 1675 C C . VAL A 1 211 ? 4.91 36.688 -13.844 1 33.06 211 VAL A C 1
ATOM 1677 O O . VAL A 1 211 ? 4.941 37.5 -14.773 1 33.06 211 VAL A O 1
ATOM 1680 N N . ALA A 1 212 ? 5.828 37.656 -13.539 1 29.56 212 ALA A N 1
ATOM 1681 C CA . ALA A 1 212 ? 7.035 38 -14.297 1 29.56 212 ALA A CA 1
ATOM 1682 C C . ALA A 1 212 ? 7.422 36.875 -15.242 1 29.56 212 ALA A C 1
ATOM 1684 O O . ALA A 1 212 ? 6.969 35.75 -15.086 1 29.56 212 ALA A O 1
ATOM 1685 N N . ASP A 1 213 ? 8.516 37.188 -16.406 1 29.94 213 ASP A N 1
ATOM 1686 C CA . ASP A 1 213 ? 9.266 36.625 -17.516 1 29.94 213 ASP A CA 1
ATOM 1687 C C . ASP A 1 213 ? 9.836 35.25 -17.156 1 29.94 213 ASP A C 1
ATOM 1689 O O . ASP A 1 213 ? 10.734 34.75 -17.828 1 29.94 213 ASP A O 1
ATOM 1693 N N . TYR A 1 214 ? 10.164 35 -15.977 1 26.88 214 TYR A N 1
ATOM 1694 C CA . TYR A 1 214 ? 11.039 33.812 -15.992 1 26.88 214 TYR A CA 1
ATOM 1695 C C . TYR A 1 214 ? 10.578 32.812 -17.031 1 26.88 214 TYR A C 1
ATOM 1697 O O . TYR A 1 214 ? 9.375 32.594 -17.219 1 26.88 214 TYR A O 1
ATOM 1705 N N . GLY A 1 215 ? 11.258 32.781 -18.25 1 25.8 215 GLY A N 1
ATOM 1706 C CA . GLY A 1 215 ? 11.422 31.812 -19.328 1 25.8 215 GLY A CA 1
ATOM 1707 C C . GLY A 1 215 ? 10.922 30.438 -18.969 1 25.8 215 GLY A C 1
ATOM 1708 O O . GLY A 1 215 ? 11.281 29.453 -19.609 1 25.8 215 GLY A O 1
ATOM 1709 N N . PHE A 1 216 ? 10.711 30.156 -17.719 1 26.23 216 PHE A N 1
ATOM 1710 C CA . PHE A 1 216 ? 10.273 28.766 -17.734 1 26.23 216 PHE A CA 1
ATOM 1711 C C . PHE A 1 216 ? 9.148 28.578 -18.734 1 26.23 216 PHE A C 1
ATOM 1713 O O . PHE A 1 216 ? 8.047 29.109 -18.562 1 26.23 216 PHE A O 1
ATOM 1720 N N . GLN A 1 217 ? 9.422 28.656 -19.984 1 25.95 217 GLN A N 1
ATOM 1721 C CA . GLN A 1 217 ? 8.898 27.766 -21.016 1 25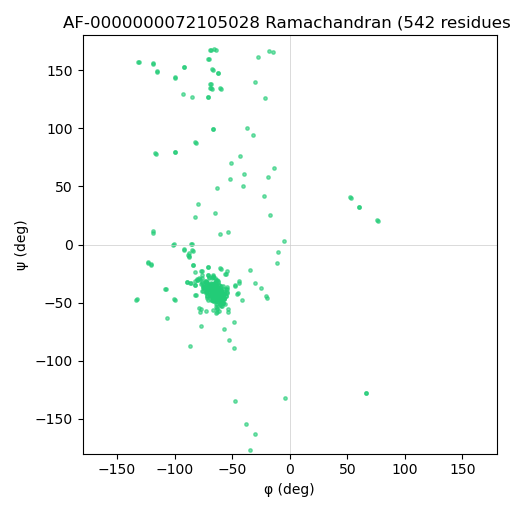.95 217 GLN A CA 1
ATOM 1722 C C . GLN A 1 217 ? 8.359 26.469 -20.422 1 25.95 217 GLN A C 1
ATOM 1724 O O . GLN A 1 217 ? 9.125 25.656 -19.891 1 25.95 217 GLN A O 1
ATOM 1729 N N . LEU A 1 218 ? 7.348 26.469 -19.469 1 29.75 218 LEU A N 1
ATOM 1730 C CA . LEU A 1 218 ? 6.555 25.234 -19.422 1 29.75 218 LEU A CA 1
ATOM 1731 C C . LEU A 1 218 ? 6.637 24.484 -20.734 1 29.75 218 LEU A C 1
ATOM 1733 O O . LEU A 1 218 ? 5.984 24.844 -21.703 1 29.75 218 LEU A O 1
ATOM 1737 N N . ASN A 1 219 ? 7.73 24.422 -21.266 1 26.22 219 ASN A N 1
ATOM 1738 C CA . ASN A 1 219 ? 7.961 23.438 -22.328 1 26.22 219 ASN A CA 1
ATOM 1739 C C . ASN A 1 219 ? 7.117 22.188 -22.141 1 26.22 219 ASN A C 1
ATOM 1741 O O . ASN A 1 219 ? 6.582 21.953 -21.047 1 26.22 219 ASN A O 1
ATOM 1745 N N . GLN A 1 220 ? 7.383 21.047 -22.766 1 27.3 220 GLN A N 1
ATOM 1746 C CA . GLN A 1 220 ? 6.523 19.859 -22.859 1 27.3 220 GLN A CA 1
ATOM 1747 C C . GLN A 1 220 ? 5.992 19.469 -21.484 1 27.3 220 GLN A C 1
ATOM 1749 O O . GLN A 1 220 ? 4.789 19.266 -21.312 1 27.3 220 GLN A O 1
ATOM 1754 N N . GLY A 1 221 ? 6.699 18.578 -20.609 1 25.83 221 GLY A N 1
ATOM 1755 C CA . GLY A 1 221 ? 6.309 17.547 -19.656 1 25.83 221 GLY A CA 1
ATOM 1756 C C . GLY A 1 221 ? 5.809 18.094 -18.344 1 25.83 221 GLY A C 1
ATOM 1757 O O . GLY A 1 221 ? 4.816 17.609 -17.797 1 25.83 221 GLY A O 1
ATOM 1758 N N . CYS A 1 222 ? 6.68 18.703 -17.469 1 27.03 222 CYS A N 1
ATOM 1759 C CA . CYS A 1 222 ? 6.461 18.875 -16.047 1 27.03 222 CYS A CA 1
ATOM 1760 C C . CYS A 1 222 ? 5.531 20.062 -15.773 1 27.03 222 CYS A C 1
ATOM 1762 O O . CYS A 1 222 ? 5.992 21.172 -15.547 1 27.03 222 CYS A O 1
ATOM 1764 N N . PHE A 1 223 ? 4.566 20.391 -16.516 1 28.7 223 PHE A N 1
ATOM 1765 C CA . PHE A 1 223 ? 3.531 21.328 -16.094 1 28.7 223 PHE A CA 1
ATOM 1766 C C . PHE A 1 223 ? 3.08 21.047 -14.672 1 28.7 223 PHE A C 1
ATOM 1768 O O . PHE A 1 223 ? 2.461 20.016 -14.406 1 28.7 223 PHE A O 1
ATOM 1775 N N . ILE A 1 224 ? 3.824 21.391 -13.672 1 30.86 224 ILE A N 1
ATOM 1776 C CA . ILE A 1 224 ? 3.604 21.281 -12.234 1 30.86 224 ILE A CA 1
ATOM 1777 C C . ILE A 1 224 ? 2.16 21.656 -11.898 1 30.86 224 ILE A C 1
ATOM 1779 O O . ILE A 1 224 ? 1.524 21.016 -11.062 1 30.86 224 ILE A O 1
ATOM 1783 N N . SER A 1 225 ? 1.367 22.781 -12.305 1 31.45 225 SER A N 1
ATOM 1784 C CA . SER A 1 225 ? 0.729 23.516 -11.219 1 31.45 225 SER A CA 1
ATOM 1785 C C . SER A 1 225 ? -0.303 22.656 -10.5 1 31.45 225 SER A C 1
ATOM 1787 O O . SER A 1 225 ? -1.501 22.75 -10.773 1 31.45 225 SER A O 1
ATOM 1789 N N . ILE A 1 226 ? -0.385 21.625 -10.375 1 29.66 226 ILE A N 1
ATOM 1790 C CA . ILE A 1 226 ? -1.474 21.172 -9.516 1 29.66 226 ILE A CA 1
ATOM 1791 C C . ILE A 1 226 ? -1.379 21.859 -8.156 1 29.66 226 ILE A C 1
ATOM 1793 O O . ILE A 1 226 ? -2.357 21.906 -7.41 1 29.66 226 ILE A O 1
ATOM 1797 N N . ASP A 1 227 ? -0.418 22.359 -7.609 1 32.81 227 ASP A N 1
ATOM 1798 C CA . ASP A 1 227 ? -0.706 23.203 -6.457 1 32.81 227 ASP A CA 1
ATOM 1799 C C . ASP A 1 227 ? -1.581 24.391 -6.859 1 32.81 227 ASP A C 1
ATOM 1801 O O . ASP A 1 227 ? -2.49 24.781 -6.117 1 32.81 227 ASP A O 1
ATOM 1805 N N . ASN A 1 228 ? -1.273 25.188 -7.871 1 33.91 228 ASN A N 1
ATOM 1806 C CA . ASN A 1 228 ? -2.057 26.266 -8.461 1 33.91 228 ASN A CA 1
ATOM 1807 C C . ASN A 1 228 ? -3.334 25.75 -9.109 1 33.91 228 ASN A C 1
ATOM 1809 O O . ASN A 1 228 ? -4.371 26.406 -9.07 1 33.91 228 ASN A O 1
ATOM 1813 N N . ILE A 1 229 ? -3.396 24.625 -9.758 1 33.72 229 ILE A N 1
ATOM 1814 C CA . ILE A 1 229 ? -4.703 24.172 -10.234 1 33.72 229 ILE A CA 1
ATOM 1815 C C . ILE A 1 229 ? -5.559 23.734 -9.047 1 33.72 229 ILE A C 1
ATOM 1817 O O . ILE A 1 229 ? -6.754 24.031 -8.992 1 33.72 229 ILE A O 1
ATOM 1821 N N . VAL A 1 230 ? -5.059 23.141 -8 1 34.69 230 VAL A N 1
ATOM 1822 C CA . VAL A 1 230 ? -5.848 22.875 -6.809 1 34.69 230 VAL A CA 1
ATOM 1823 C C . VAL A 1 230 ? -6.258 24.188 -6.145 1 34.69 230 VAL A C 1
ATOM 1825 O O . VAL A 1 230 ? -7.387 24.312 -5.672 1 34.69 230 VAL A O 1
ATOM 1828 N N . SER A 1 231 ? -5.469 25.25 -6.082 1 34.38 231 SER A N 1
ATOM 1829 C CA . SER A 1 231 ? -5.902 26.609 -5.797 1 34.38 231 SER A CA 1
ATOM 1830 C C . SER A 1 231 ? -6.902 27.109 -6.84 1 34.38 231 SER A C 1
ATOM 1832 O O . SER A 1 231 ? -7.871 27.781 -6.504 1 34.38 231 SER A O 1
ATOM 1834 N N . LEU A 1 232 ? -6.695 27.016 -8.109 1 34.97 232 LEU A N 1
ATOM 1835 C CA . LEU A 1 232 ? -7.68 27.5 -9.062 1 34.97 232 LEU A CA 1
ATOM 1836 C C . LEU A 1 232 ? -8.969 26.688 -8.984 1 34.97 232 LEU A C 1
ATOM 1838 O O . LEU A 1 232 ? -10.062 27.234 -9.125 1 34.97 232 LEU A O 1
ATOM 1842 N N . PHE A 1 233 ? -8.969 25.406 -8.742 1 33.22 233 PHE A N 1
ATOM 1843 C CA . PHE A 1 233 ? -10.195 24.734 -8.359 1 33.22 233 PHE A CA 1
ATOM 1844 C C . PHE A 1 233 ? -10.734 25.281 -7.043 1 33.22 233 PHE A C 1
ATOM 1846 O O . PHE A 1 233 ? -11.953 25.422 -6.875 1 33.22 233 PHE A O 1
ATOM 1853 N N . PHE A 1 234 ? -9.945 25.516 -5.934 1 34.72 234 PHE A N 1
ATOM 1854 C CA . PHE A 1 234 ? -10.602 26.172 -4.809 1 34.72 234 PHE A CA 1
ATOM 1855 C C . PHE A 1 234 ? -11.281 27.469 -5.258 1 34.72 234 PHE A C 1
ATOM 1857 O O . PHE A 1 234 ? -12.391 27.766 -4.816 1 34.72 234 PHE A O 1
ATOM 1864 N N . ILE A 1 235 ? -10.57 28.328 -5.793 1 33.72 235 ILE A N 1
ATOM 1865 C CA . ILE A 1 235 ? -11.117 29.609 -6.191 1 33.72 235 ILE A CA 1
ATOM 1866 C C . ILE A 1 235 ? -12.211 29.406 -7.234 1 33.72 235 ILE A C 1
ATOM 1868 O O . ILE A 1 235 ? -13.273 30.031 -7.156 1 33.72 235 ILE A O 1
ATOM 1872 N N . SER A 1 236 ? -11.992 28.781 -8.344 1 31.41 236 SER A N 1
ATOM 1873 C CA . SER A 1 236 ? -13.133 28.734 -9.25 1 31.41 236 SER A CA 1
ATOM 1874 C C . SER A 1 236 ? -14.273 27.922 -8.656 1 31.41 236 SER A C 1
ATOM 1876 O O . SER A 1 236 ? -15.438 28.109 -9.016 1 31.41 236 SER A O 1
ATOM 1878 N N . ALA A 1 237 ? -14.18 26.922 -7.805 1 30.62 237 ALA A N 1
ATOM 1879 C CA . ALA A 1 237 ? -15.25 26.188 -7.145 1 30.62 237 ALA A CA 1
ATOM 1880 C C . ALA A 1 237 ? -16.016 27.078 -6.164 1 30.62 237 ALA A C 1
ATOM 1882 O O . ALA A 1 237 ? -17.219 26.906 -5.969 1 30.62 237 ALA A O 1
ATOM 1883 N N . VAL A 1 238 ? -15.555 27.781 -5.145 1 30.3 238 VAL A N 1
ATOM 1884 C CA . VAL A 1 238 ? -16.359 28.688 -4.332 1 30.3 238 VAL A CA 1
ATOM 1885 C C . VAL A 1 238 ? -17.172 29.609 -5.238 1 30.3 238 VAL A C 1
ATOM 1887 O O . VAL A 1 238 ? -18.312 29.953 -4.918 1 30.3 238 VAL A O 1
ATOM 1890 N N . GLU A 1 239 ? -16.781 30.406 -5.918 1 28.8 239 GLU A N 1
ATOM 1891 C CA . GLU A 1 239 ? -17.797 31.203 -6.617 1 28.8 239 GLU A CA 1
ATOM 1892 C C . GLU A 1 239 ? -18.859 30.312 -7.238 1 28.8 239 GLU A C 1
ATOM 1894 O O . GLU A 1 239 ? -18.641 29.109 -7.43 1 28.8 239 GLU A O 1
ATOM 1899 N N . LYS A 1 240 ? -19.312 30.656 -8.781 1 29.03 240 LYS A N 1
ATOM 1900 C CA . LYS A 1 240 ? -19.422 30.672 -10.242 1 29.03 240 LYS A CA 1
ATOM 1901 C C . LYS A 1 240 ? -18.375 29.781 -10.883 1 29.03 240 LYS A C 1
ATOM 1903 O O . LYS A 1 240 ? -18.234 29.75 -12.109 1 29.03 240 LYS A O 1
ATOM 1908 N N . SER A 1 241 ? -17.719 29.203 -10.219 1 30.03 241 SER A N 1
ATOM 1909 C CA . SER A 1 241 ? -17.453 27.766 -10.203 1 30.03 241 SER A CA 1
ATOM 1910 C C . SER A 1 241 ? -18.547 27.016 -9.453 1 30.03 241 SER A C 1
ATOM 1912 O O . SER A 1 241 ? -18.438 25.797 -9.25 1 30.03 241 SER A O 1
ATOM 1914 N N . LEU A 1 242 ? -19.484 27.125 -8.547 1 30.88 242 LEU A N 1
ATOM 1915 C CA . LEU A 1 242 ? -20.547 26.844 -7.586 1 30.88 242 LEU A CA 1
ATOM 1916 C C . LEU A 1 242 ? -21.719 26.125 -8.258 1 30.88 242 LEU A C 1
ATOM 1918 O O . LEU A 1 242 ? -22.547 25.5 -7.59 1 30.88 242 LEU A O 1
ATOM 1922 N N . GLN A 1 243 ? -22.5 26.672 -9.031 1 30.64 243 GLN A N 1
ATOM 1923 C CA . GLN A 1 243 ? -23.891 26.234 -9.133 1 30.64 243 GLN A CA 1
ATOM 1924 C C . GLN A 1 243 ? -23.969 24.734 -9.406 1 30.64 243 GLN A C 1
ATOM 1926 O O . GLN A 1 243 ? -25 24.109 -9.18 1 30.64 243 GLN A O 1
ATOM 1931 N N . SER A 1 244 ? -23.312 24.078 -10.516 1 29.02 244 SER A N 1
ATOM 1932 C CA . SER A 1 244 ? -23.797 22.781 -10.961 1 29.02 244 SER A CA 1
ATOM 1933 C C . SER A 1 244 ? -23.188 21.641 -10.156 1 29.02 244 SER A C 1
ATOM 1935 O O . SER A 1 244 ? -22.047 21.75 -9.695 1 29.02 244 SER A O 1
ATOM 1937 N N . ASN A 1 245 ? -23.922 20.547 -9.438 1 34.16 245 ASN A N 1
ATOM 1938 C CA . ASN A 1 245 ? -23.766 19.25 -8.805 1 34.16 245 ASN A CA 1
ATOM 1939 C C . ASN A 1 245 ? -22.562 18.484 -9.367 1 34.16 245 ASN A C 1
ATOM 1941 O O . ASN A 1 245 ? -21.969 17.656 -8.672 1 34.16 245 ASN A O 1
ATOM 1945 N N . PHE A 1 246 ? -22.25 18.547 -10.641 1 31.16 246 PHE A N 1
ATOM 1946 C CA . PHE A 1 246 ? -21.25 17.766 -11.359 1 31.16 246 PHE A CA 1
ATOM 1947 C C . PHE A 1 246 ? -19.844 18.125 -10.891 1 31.16 246 PHE A C 1
ATOM 1949 O O . PHE A 1 246 ? -18.984 17.25 -10.734 1 31.16 246 PHE A O 1
ATOM 1956 N N . ILE A 1 247 ? -19.547 19.203 -10.461 1 32.44 247 ILE A N 1
ATOM 1957 C CA . ILE A 1 247 ? -18.203 19.672 -10.117 1 32.44 247 ILE A CA 1
ATOM 1958 C C . ILE A 1 247 ? -17.844 19.172 -8.719 1 32.44 247 ILE A C 1
ATOM 1960 O O . ILE A 1 247 ? -16.672 18.828 -8.469 1 32.44 247 ILE A O 1
ATOM 1964 N N . ILE A 1 248 ? -18.75 19.016 -7.863 1 35.69 248 ILE A N 1
ATOM 1965 C CA . ILE A 1 248 ? -18.484 18.406 -6.562 1 35.69 248 ILE A CA 1
ATOM 1966 C C . ILE A 1 248 ? -17.953 16.984 -6.762 1 35.69 248 ILE A C 1
ATOM 1968 O O . ILE A 1 248 ? -16.984 16.594 -6.105 1 35.69 248 ILE A O 1
ATOM 1972 N N . PHE A 1 249 ? -18.656 16.219 -7.602 1 35.91 249 PHE A N 1
ATOM 1973 C CA . PHE A 1 249 ? -18.234 14.852 -7.863 1 35.91 249 PHE A CA 1
ATOM 1974 C C . PHE A 1 249 ? -16.812 14.82 -8.422 1 35.91 249 PHE A C 1
ATOM 1976 O O . PHE A 1 249 ? -15.977 14.039 -7.965 1 35.91 249 PHE A O 1
ATOM 1983 N N . TRP A 1 250 ? -16.469 15.617 -9.336 1 34.25 250 TRP A N 1
ATOM 1984 C CA . TRP A 1 250 ? -15.156 15.562 -9.969 1 34.25 250 TRP A CA 1
ATOM 1985 C C . TRP A 1 250 ? -14.094 16.156 -9.047 1 34.25 250 TRP A C 1
ATOM 1987 O O . TRP A 1 250 ? -12.961 15.656 -8.992 1 34.25 250 TRP A O 1
ATOM 1997 N N . THR A 1 251 ? -14.43 17.062 -8.141 1 35.53 251 THR A N 1
ATOM 1998 C CA . THR A 1 251 ? -13.469 17.594 -7.18 1 35.53 251 THR A CA 1
ATOM 1999 C C . THR A 1 251 ? -13.117 16.547 -6.137 1 35.53 251 THR A C 1
ATOM 2001 O O . THR A 1 251 ? -11.953 16.422 -5.742 1 35.53 251 THR A O 1
ATOM 2004 N N . ARG A 1 252 ? -14.078 15.945 -5.676 1 36.97 252 ARG A N 1
ATOM 2005 C CA . ARG A 1 252 ? -13.805 14.836 -4.762 1 36.97 252 ARG A CA 1
ATOM 2006 C C . ARG A 1 252 ? -12.953 13.766 -5.43 1 36.97 252 ARG A C 1
ATOM 2008 O O . ARG A 1 252 ? -12.039 13.219 -4.816 1 36.97 252 ARG A O 1
ATOM 2015 N N . HIS A 1 253 ? -13.391 13.438 -6.637 1 37.94 253 HIS A N 1
ATOM 2016 C CA . HIS A 1 253 ? -12.609 12.438 -7.359 1 37.94 253 HIS A CA 1
ATOM 2017 C C . HIS A 1 253 ? -11.227 12.961 -7.711 1 37.94 253 HIS A C 1
ATOM 2019 O O . HIS A 1 253 ? -10.234 12.242 -7.59 1 37.94 253 HIS A O 1
ATOM 2025 N N . LEU A 1 254 ? -11.094 14.18 -8.086 1 36.62 254 LEU A N 1
ATOM 2026 C CA . LEU A 1 254 ? -9.797 14.758 -8.438 1 36.62 254 LEU A CA 1
ATOM 2027 C C . LEU A 1 254 ? -8.977 15.031 -7.18 1 36.62 254 LEU A C 1
ATOM 2029 O O . LEU A 1 254 ? -7.758 14.82 -7.168 1 36.62 254 LEU A O 1
ATOM 2033 N N . MET A 1 255 ? -9.57 15.461 -6.074 1 35.59 255 MET A N 1
ATOM 2034 C CA . MET A 1 255 ? -8.883 15.555 -4.789 1 35.59 255 MET A CA 1
ATOM 2035 C C . MET A 1 255 ? -8.328 14.195 -4.371 1 35.59 255 MET A C 1
ATOM 2037 O O . MET A 1 255 ? -7.211 14.109 -3.859 1 35.59 255 MET A O 1
ATOM 2041 N N . LYS A 1 256 ? -9.133 13.242 -4.5 1 38.88 256 LYS A N 1
ATOM 2042 C CA . LYS A 1 256 ? -8.656 11.891 -4.23 1 38.88 256 LYS A CA 1
ATOM 2043 C C . LYS A 1 256 ? -7.523 11.508 -5.184 1 38.88 256 LYS A C 1
ATOM 2045 O O . LYS A 1 256 ? -6.555 10.867 -4.773 1 38.88 256 LYS A O 1
ATOM 2050 N N . GLN A 1 257 ? -7.656 11.82 -6.402 1 35.78 257 GLN A N 1
ATOM 2051 C CA . GLN A 1 257 ? -6.602 11.531 -7.367 1 35.78 257 GLN A CA 1
ATOM 2052 C C . GLN A 1 257 ? -5.395 12.438 -7.152 1 35.78 257 GLN A C 1
ATOM 2054 O O . GLN A 1 257 ? -4.25 12.008 -7.297 1 35.78 257 GLN A O 1
ATOM 2059 N N . LEU A 1 258 ? -5.508 13.672 -6.824 1 35.09 258 LEU A N 1
ATOM 2060 C CA . LEU A 1 258 ? -4.402 14.586 -6.555 1 35.09 258 LEU A CA 1
ATOM 2061 C C . LEU A 1 258 ? -3.645 14.164 -5.301 1 35.09 258 LEU A C 1
ATOM 2063 O O . LEU A 1 258 ? -2.414 14.234 -5.262 1 35.09 258 LEU A O 1
ATOM 2067 N N . LEU A 1 259 ? -4.242 13.891 -4.242 1 35.25 259 LEU A N 1
ATOM 2068 C CA . LEU A 1 259 ? -3.547 13.328 -3.09 1 35.25 259 LEU A CA 1
ATOM 2069 C C . LEU A 1 259 ? -2.83 12.039 -3.467 1 35.25 259 LEU A C 1
ATOM 2071 O O . LEU A 1 259 ? -1.749 11.75 -2.947 1 35.25 259 LEU A O 1
ATOM 2075 N N . SER A 1 260 ? -3.469 11.219 -4.234 1 33.41 260 SER A N 1
ATOM 2076 C CA . SER A 1 260 ? -2.746 10.062 -4.742 1 33.41 260 SER A CA 1
ATOM 2077 C C . SER A 1 260 ? -1.704 10.461 -5.777 1 33.41 260 SER A C 1
ATOM 2079 O O . SER A 1 260 ? -0.689 9.781 -5.941 1 33.41 260 SER A O 1
ATOM 2081 N N . TRP A 1 261 ? -1.9 11.508 -6.426 1 32.31 261 TRP A N 1
ATOM 2082 C CA . TRP A 1 261 ? -0.974 11.945 -7.465 1 32.31 261 TRP A CA 1
ATOM 2083 C C . TRP A 1 261 ? 0.297 12.523 -6.855 1 32.31 261 TRP A C 1
ATOM 2085 O O . TRP A 1 261 ? 1.372 12.453 -7.453 1 32.31 261 TRP A O 1
ATOM 2095 N N . THR A 1 262 ? 0.288 13.227 -5.773 1 31.95 262 THR A N 1
ATOM 2096 C CA . THR A 1 262 ? 1.587 13.617 -5.234 1 31.95 262 THR A CA 1
ATOM 2097 C C . THR A 1 262 ? 2.535 12.422 -5.188 1 31.95 262 THR A C 1
ATOM 2099 O O . THR A 1 262 ? 3.742 12.57 -5.387 1 31.95 262 THR A O 1
ATOM 2102 N N . HIS A 1 263 ? 2.006 11.289 -4.914 1 30.23 263 HIS A N 1
ATOM 2103 C CA . HIS A 1 263 ? 2.887 10.133 -5.039 1 30.23 263 HIS A CA 1
ATOM 2104 C C . HIS A 1 263 ? 3.279 9.891 -6.492 1 30.23 263 HIS A C 1
ATOM 2106 O O . HIS A 1 263 ? 4.418 9.516 -6.777 1 30.23 263 HIS A O 1
ATOM 2112 N N . TRP A 1 264 ? 2.338 10.195 -7.406 1 29.77 264 TRP A N 1
ATOM 2113 C CA . TRP A 1 264 ? 2.723 9.961 -8.797 1 29.77 264 TRP A CA 1
ATOM 2114 C C . TRP A 1 264 ? 3.734 11.008 -9.258 1 29.77 264 TRP A C 1
ATOM 2116 O O . TRP A 1 264 ? 4.656 10.695 -10.016 1 29.77 264 TRP A O 1
ATOM 2126 N N . GLU A 1 265 ? 3.697 12.203 -8.844 1 30.33 265 GLU A N 1
ATOM 2127 C CA . GLU A 1 265 ? 4.703 13.188 -9.234 1 30.33 265 GLU A CA 1
ATOM 2128 C C . GLU A 1 265 ? 6.098 12.758 -8.781 1 30.33 265 GLU A C 1
ATOM 2130 O O . GLU A 1 265 ? 7.082 12.992 -9.484 1 30.33 265 GLU A O 1
ATOM 2135 N N . ARG A 1 266 ? 6.203 12.312 -7.648 1 30.42 266 ARG A N 1
ATOM 2136 C CA . ARG A 1 266 ? 7.535 11.844 -7.27 1 30.42 266 ARG A CA 1
ATOM 2137 C C . ARG A 1 266 ? 8.047 10.797 -8.258 1 30.42 266 ARG A C 1
ATOM 2139 O O . ARG A 1 266 ? 9.242 10.773 -8.57 1 30.42 266 ARG A O 1
ATOM 2146 N N . ASN A 1 267 ? 7.176 9.938 -8.719 1 27.05 267 ASN A N 1
ATOM 2147 C CA . ASN A 1 267 ? 7.676 8.945 -9.672 1 27.05 267 ASN A CA 1
ATOM 2148 C C . ASN A 1 267 ? 8.008 9.586 -11.016 1 27.05 267 ASN A C 1
ATOM 2150 O O . ASN A 1 267 ? 8.922 9.148 -11.711 1 27.05 267 ASN A O 1
ATOM 2154 N N . LEU A 1 268 ? 7.27 10.617 -11.461 1 26.97 268 LEU A N 1
ATOM 2155 C CA . LEU A 1 268 ? 7.641 11.203 -12.742 1 26.97 268 LEU A CA 1
ATOM 2156 C C . LEU A 1 268 ? 8.938 12 -12.617 1 26.97 268 LEU A C 1
ATOM 2158 O O . LEU A 1 268 ? 9.766 11.992 -13.539 1 26.97 268 LEU A O 1
ATOM 2162 N N . THR A 1 269 ? 9.094 12.711 -11.57 1 26.38 269 THR A N 1
ATOM 2163 C CA . THR A 1 269 ? 10.328 13.484 -11.531 1 26.38 269 THR A CA 1
ATOM 2164 C C . THR A 1 269 ? 11.547 12.562 -11.484 1 26.38 269 THR A C 1
ATOM 2166 O O . THR A 1 269 ? 12.648 12.977 -11.836 1 26.38 269 THR A O 1
ATOM 2169 N N . ARG A 1 270 ? 11.414 11.469 -10.867 1 27.09 270 ARG A N 1
ATOM 2170 C CA . ARG A 1 270 ? 12.609 10.625 -10.938 1 27.09 270 ARG A CA 1
ATOM 2171 C C . ARG A 1 270 ? 12.891 10.195 -12.367 1 27.09 270 ARG A C 1
ATOM 2173 O O . ARG A 1 270 ? 14.023 9.844 -12.703 1 27.09 270 ARG A O 1
ATOM 2180 N N . ILE A 1 271 ? 11.859 10.016 -13.148 1 25.12 271 ILE A N 1
ATOM 2181 C CA . ILE A 1 271 ? 12.227 9.656 -14.516 1 25.12 271 ILE A CA 1
ATOM 2182 C C . ILE A 1 271 ? 12.859 10.859 -15.211 1 25.12 271 ILE A C 1
ATOM 2184 O O . ILE A 1 271 ? 13.641 10.695 -16.156 1 25.12 271 ILE A O 1
ATOM 2188 N N . ALA A 1 272 ? 12.516 12.117 -14.844 1 24.88 272 ALA A N 1
ATOM 2189 C CA . ALA A 1 272 ? 13.102 13.211 -15.617 1 24.88 272 ALA A CA 1
ATOM 2190 C C . ALA A 1 272 ? 14.562 13.438 -15.234 1 24.88 272 ALA A C 1
ATOM 2192 O O . ALA A 1 272 ? 15.312 14.078 -15.969 1 24.88 272 ALA A O 1
ATOM 2193 N N . LEU A 1 273 ? 15.062 13.023 -13.977 1 24.11 273 LEU A N 1
ATOM 2194 C CA . LEU A 1 273 ? 16.5 13.25 -13.898 1 24.11 273 LEU A CA 1
ATOM 2195 C C . LEU A 1 273 ? 17.266 12.047 -14.438 1 24.11 273 LEU A C 1
ATOM 2197 O O . LEU A 1 273 ? 16.891 10.898 -14.203 1 24.11 273 LEU A O 1
ATOM 2201 N N . MET B 1 1 ? -15.352 -18.812 12.852 1 67.75 1 MET B N 1
ATOM 2202 C CA . MET B 1 1 ? -16.156 -18.219 11.789 1 67.75 1 MET B CA 1
ATOM 2203 C C . MET B 1 1 ? -16.406 -19.219 10.672 1 67.75 1 MET B C 1
ATOM 2205 O O . MET B 1 1 ? -15.555 -20.047 10.375 1 67.75 1 MET B O 1
ATOM 2209 N N . ALA B 1 2 ? -17.641 -19.188 10.227 1 84.44 2 ALA B N 1
ATOM 2210 C CA . ALA B 1 2 ? -18.047 -20.078 9.133 1 84.44 2 ALA B CA 1
ATOM 2211 C C . ALA B 1 2 ? -17.266 -19.766 7.859 1 84.44 2 ALA B C 1
ATOM 2213 O O . ALA B 1 2 ? -16.75 -18.672 7.695 1 84.44 2 ALA B O 1
ATOM 2214 N N . ARG B 1 3 ? -17.016 -20.766 7.074 1 92.69 3 ARG B N 1
ATOM 2215 C CA . ARG B 1 3 ? -16.328 -20.641 5.785 1 92.69 3 ARG B CA 1
ATOM 2216 C C . ARG B 1 3 ? -16.875 -19.469 4.984 1 92.69 3 ARG B C 1
ATOM 2218 O O . ARG B 1 3 ? -16.109 -18.641 4.488 1 92.69 3 ARG B O 1
ATOM 2225 N N . GLU B 1 4 ? -18.125 -19.312 5 1 92.5 4 GLU B N 1
ATOM 2226 C CA . GLU B 1 4 ? -18.766 -18.25 4.227 1 92.5 4 GLU B CA 1
ATOM 2227 C C . GLU B 1 4 ? -18.453 -16.875 4.805 1 92.5 4 GLU B C 1
ATOM 2229 O O . GLU B 1 4 ? -18.297 -15.906 4.062 1 92.5 4 GLU B O 1
ATOM 2234 N N . GLU B 1 5 ? -18.391 -16.828 6.055 1 93.94 5 GLU B N 1
ATOM 2235 C CA . GLU B 1 5 ? -18.062 -15.562 6.711 1 93.94 5 GLU B CA 1
ATOM 2236 C C . GLU B 1 5 ? -16.625 -15.141 6.402 1 93.94 5 GLU B C 1
ATOM 2238 O O . GLU B 1 5 ? -16.359 -13.961 6.168 1 93.94 5 GLU B O 1
ATOM 2243 N N . ASN B 1 6 ? -15.695 -16.078 6.43 1 96.38 6 ASN B N 1
ATOM 2244 C CA . ASN B 1 6 ? -14.305 -15.766 6.109 1 96.38 6 ASN B CA 1
ATOM 2245 C C . ASN B 1 6 ? -14.148 -15.32 4.656 1 96.38 6 ASN B C 1
ATOM 2247 O O . ASN B 1 6 ? -13.328 -14.461 4.352 1 96.38 6 ASN B O 1
ATOM 2251 N N . VAL B 1 7 ? -14.93 -15.945 3.803 1 97.06 7 VAL B N 1
ATOM 2252 C CA . VAL B 1 7 ? -14.906 -15.539 2.4 1 97.06 7 VAL B CA 1
ATOM 2253 C C . VAL B 1 7 ? -15.422 -14.109 2.264 1 97.06 7 VAL B C 1
ATOM 2255 O O . VAL B 1 7 ? -14.836 -13.305 1.54 1 97.06 7 VAL B O 1
ATOM 2258 N N . TYR B 1 8 ? -16.5 -13.828 2.963 1 96.62 8 TYR B N 1
ATOM 2259 C CA . TYR B 1 8 ? -17.062 -12.484 2.934 1 96.62 8 TYR B CA 1
ATOM 2260 C C . TYR B 1 8 ? -16.062 -11.469 3.479 1 96.62 8 TYR B C 1
ATOM 2262 O O . TYR B 1 8 ? -15.891 -10.391 2.9 1 96.62 8 TYR B O 1
ATOM 2270 N N . MET B 1 9 ? -15.398 -11.781 4.555 1 97 9 MET B N 1
ATOM 2271 C CA . MET B 1 9 ? -14.406 -10.891 5.156 1 97 9 MET B CA 1
ATOM 2272 C C . MET B 1 9 ? -13.227 -10.68 4.215 1 97 9 MET B C 1
ATOM 2274 O O . MET B 1 9 ? -12.656 -9.586 4.16 1 97 9 MET B O 1
ATOM 2278 N N . ALA B 1 10 ? -12.859 -11.711 3.523 1 97.88 10 ALA B N 1
ATOM 2279 C CA . ALA B 1 10 ? -11.781 -11.586 2.545 1 97.88 10 ALA B CA 1
ATOM 2280 C C . ALA B 1 10 ? -12.141 -10.578 1.457 1 97.88 10 ALA B C 1
ATOM 2282 O O . ALA B 1 10 ? -11.297 -9.789 1.035 1 97.88 10 ALA B O 1
ATOM 2283 N N . LYS B 1 11 ? -13.344 -10.602 1.021 1 96.69 11 LYS B N 1
ATOM 2284 C CA . LYS B 1 11 ? -13.805 -9.648 0.011 1 96.69 11 LYS B CA 1
ATOM 2285 C C . LYS B 1 11 ? -13.781 -8.227 0.548 1 96.69 11 LYS B C 1
ATOM 2287 O O . LYS B 1 11 ? -13.398 -7.293 -0.167 1 96.69 11 LYS B O 1
ATOM 2292 N N . LEU B 1 12 ? -14.195 -8.07 1.821 1 96.44 12 LEU B N 1
ATOM 2293 C CA . LEU B 1 12 ? -14.141 -6.758 2.457 1 96.44 12 LEU B CA 1
ATOM 2294 C C . LEU B 1 12 ? -12.703 -6.258 2.547 1 96.44 12 LEU B C 1
ATOM 2296 O O . LEU B 1 12 ? -12.43 -5.09 2.25 1 96.44 12 LEU B O 1
ATOM 2300 N N . ALA B 1 13 ? -11.828 -7.133 2.926 1 97.62 13 ALA B N 1
ATOM 2301 C CA . ALA B 1 13 ? -10.414 -6.777 3.045 1 97.62 13 ALA B CA 1
ATOM 2302 C C . ALA B 1 13 ? -9.836 -6.391 1.69 1 97.62 13 ALA B C 1
ATOM 2304 O O . ALA B 1 13 ? -9.008 -5.477 1.603 1 97.62 13 ALA B O 1
ATOM 2305 N N . GLU B 1 14 ? -10.234 -7.09 0.676 1 94.31 14 GLU B N 1
ATOM 2306 C CA . GLU B 1 14 ? -9.773 -6.754 -0.669 1 94.31 14 GLU B CA 1
ATOM 2307 C C . GLU B 1 14 ? -10.211 -5.352 -1.071 1 94.31 14 GLU B C 1
ATOM 2309 O O . GLU B 1 14 ? -9.406 -4.555 -1.554 1 94.31 14 GLU B O 1
ATOM 2314 N N . GLN B 1 15 ? -11.484 -5.055 -0.817 1 91.94 15 GLN B N 1
ATOM 2315 C CA . GLN B 1 15 ? -12.023 -3.744 -1.169 1 91.94 15 GLN B CA 1
ATOM 2316 C C . GLN B 1 15 ? -11.328 -2.637 -0.377 1 91.94 15 GLN B C 1
ATOM 2318 O O . GLN B 1 15 ? -11.109 -1.541 -0.897 1 91.94 15 GLN B O 1
ATOM 2323 N N . ALA B 1 16 ? -11.016 -2.963 0.814 1 94.19 16 ALA B N 1
ATOM 2324 C CA . ALA B 1 16 ? -10.367 -1.99 1.686 1 94.19 16 ALA B CA 1
ATOM 2325 C C . ALA B 1 16 ? -8.852 -1.997 1.478 1 94.19 16 ALA B C 1
ATOM 2327 O O . ALA B 1 16 ? -8.125 -1.261 2.148 1 94.19 16 ALA B O 1
ATOM 2328 N N . GLU B 1 17 ? -8.328 -2.822 0.58 1 91.88 17 GLU B N 1
ATOM 2329 C CA . GLU B 1 17 ? -6.914 -2.955 0.228 1 91.88 17 GLU B CA 1
ATOM 2330 C C . GLU B 1 17 ? -6.082 -3.357 1.44 1 91.88 17 GLU B C 1
ATOM 2332 O O . GLU B 1 17 ? -4.996 -2.812 1.663 1 91.88 17 GLU B O 1
ATOM 2337 N N . ARG B 1 18 ? -6.664 -4.09 2.283 1 97.12 18 ARG B N 1
ATOM 2338 C CA . ARG B 1 18 ? -5.992 -4.688 3.434 1 97.12 18 ARG B CA 1
ATOM 2339 C C . ARG B 1 18 ? -5.641 -6.148 3.166 1 97.12 18 ARG B C 1
ATOM 2341 O O . ARG B 1 18 ? -6.246 -7.051 3.744 1 97.12 18 ARG B O 1
ATOM 2348 N N . TYR B 1 19 ? -4.598 -6.375 2.469 1 96.88 19 TYR B N 1
ATOM 2349 C CA . TYR B 1 19 ? -4.312 -7.664 1.849 1 96.88 19 TYR B CA 1
ATOM 2350 C C . TYR B 1 19 ? -3.717 -8.633 2.861 1 96.88 19 TYR B C 1
ATOM 2352 O O . TYR B 1 19 ? -3.918 -9.852 2.758 1 96.88 19 TYR B O 1
ATOM 2360 N N . GLU B 1 20 ? -2.994 -8.156 3.857 1 96.81 20 GLU B N 1
ATOM 2361 C CA . GLU B 1 20 ? -2.482 -9.047 4.891 1 96.81 20 GLU B CA 1
ATOM 2362 C C . GLU B 1 20 ? -3.621 -9.758 5.621 1 96.81 20 GLU B C 1
ATOM 2364 O O . GLU B 1 20 ? -3.551 -10.961 5.871 1 96.81 20 GLU B O 1
ATOM 2369 N N . GLU B 1 21 ? -4.617 -9.023 5.922 1 97.38 21 GLU B N 1
ATOM 2370 C CA . GLU B 1 21 ? -5.789 -9.617 6.551 1 97.38 21 GLU B CA 1
ATOM 2371 C C . GLU B 1 21 ? -6.531 -10.531 5.582 1 97.38 21 GLU B C 1
ATOM 2373 O O . GLU B 1 21 ? -7.074 -11.562 5.984 1 97.38 21 GLU B O 1
ATOM 2378 N N . MET B 1 22 ? -6.566 -10.086 4.301 1 97.69 22 MET B N 1
ATOM 2379 C CA . MET B 1 22 ? -7.184 -10.914 3.273 1 97.69 22 MET B CA 1
ATOM 2380 C C . MET B 1 22 ? -6.566 -12.312 3.256 1 97.69 22 MET B C 1
ATOM 2382 O O . MET B 1 22 ? -7.285 -13.312 3.184 1 97.69 22 MET B O 1
ATOM 2386 N N . VAL B 1 23 ? -5.258 -12.367 3.393 1 98.06 23 VAL B N 1
ATOM 2387 C CA . VAL B 1 23 ? -4.535 -13.641 3.402 1 98.06 23 VAL B CA 1
ATOM 2388 C C . VAL B 1 23 ? -4.969 -14.469 4.609 1 98.06 23 VAL B C 1
ATOM 2390 O O . VAL B 1 23 ? -5.234 -15.664 4.484 1 98.06 23 VAL B O 1
ATOM 2393 N N . GLN B 1 24 ? -5.062 -13.852 5.766 1 97.25 24 GLN B N 1
ATOM 2394 C CA . GLN B 1 24 ? -5.453 -14.555 6.984 1 97.25 24 GLN B CA 1
ATOM 2395 C C . GLN B 1 24 ? -6.844 -15.172 6.844 1 97.25 24 GLN B C 1
ATOM 2397 O O . GLN B 1 24 ? -7.059 -16.328 7.219 1 97.25 24 GLN B O 1
ATOM 2402 N N . PHE B 1 25 ? -7.75 -14.391 6.289 1 97.69 25 PHE B N 1
ATOM 2403 C CA . PHE B 1 25 ? -9.109 -14.891 6.098 1 97.69 25 PHE B CA 1
ATOM 2404 C C . PHE B 1 25 ? -9.117 -16.062 5.129 1 97.69 25 PHE B C 1
ATOM 2406 O O . PHE B 1 25 ? -9.789 -17.078 5.375 1 97.69 25 PHE B O 1
ATOM 2413 N N . MET B 1 26 ? -8.383 -15.945 4.062 1 97.44 26 MET B N 1
ATOM 2414 C CA . MET B 1 26 ? -8.398 -17 3.049 1 97.44 26 MET B CA 1
ATOM 2415 C C . MET B 1 26 ? -7.648 -18.234 3.537 1 97.44 26 MET B C 1
ATOM 2417 O O . MET B 1 26 ? -7.969 -19.359 3.139 1 97.44 26 MET B O 1
ATOM 2421 N N . GLU B 1 27 ? -6.629 -18.062 4.363 1 96.5 27 GLU B N 1
ATOM 2422 C CA . GLU B 1 27 ? -5.973 -19.203 4.984 1 96.5 27 GLU B CA 1
ATOM 2423 C C . GLU B 1 27 ? -6.941 -19.984 5.867 1 96.5 27 GLU B C 1
ATOM 2425 O O . GLU B 1 27 ? -6.922 -21.219 5.879 1 96.5 27 GLU B O 1
ATOM 2430 N N . LYS B 1 28 ? -7.742 -19.281 6.602 1 96 28 LYS B N 1
ATOM 2431 C CA . LYS B 1 28 ? -8.758 -19.938 7.422 1 96 28 LYS B CA 1
ATOM 2432 C C . LYS B 1 28 ? -9.742 -20.719 6.559 1 96 28 LYS B C 1
ATOM 2434 O O . LYS B 1 28 ? -10.141 -21.828 6.922 1 96 28 LYS B O 1
ATOM 2439 N N . VAL B 1 29 ? -10.117 -20.141 5.418 1 96.06 29 VAL B N 1
ATOM 2440 C CA . VAL B 1 29 ? -11.016 -20.828 4.488 1 96.06 29 VAL B CA 1
ATOM 2441 C C . VAL B 1 29 ? -10.352 -22.109 3.98 1 96.06 29 VAL B C 1
ATOM 2443 O O . VAL B 1 29 ? -10.977 -23.172 3.977 1 96.06 29 VAL B O 1
ATOM 2446 N N . SER B 1 30 ? -9.125 -22.016 3.6 1 94.44 30 SER B N 1
ATOM 2447 C CA . SER B 1 30 ? -8.406 -23.141 3 1 94.44 30 SER B CA 1
ATOM 2448 C C . SER B 1 30 ? -8.156 -24.25 4.02 1 94.44 30 SER B C 1
ATOM 2450 O O . SER B 1 30 ? -8.164 -25.422 3.67 1 94.44 30 SER B O 1
ATOM 2452 N N . THR B 1 31 ? -7.941 -23.891 5.297 1 91.5 31 THR B N 1
ATOM 2453 C CA . THR B 1 31 ? -7.629 -24.875 6.332 1 91.5 31 THR B CA 1
ATOM 2454 C C . THR B 1 31 ? -8.906 -25.5 6.883 1 91.5 31 THR B C 1
ATOM 2456 O O . THR B 1 31 ? -8.859 -26.562 7.52 1 91.5 31 THR B O 1
ATOM 2459 N N . SER B 1 32 ? -10.016 -24.891 6.66 1 89.75 32 SER B N 1
ATOM 2460 C CA . SER B 1 32 ? -11.289 -25.391 7.164 1 89.75 32 SER B CA 1
ATOM 2461 C C . SER B 1 32 ? -11.883 -26.422 6.211 1 89.75 32 SER B C 1
ATOM 2463 O O . SER B 1 32 ? -12.906 -27.047 6.512 1 89.75 32 SER B O 1
ATOM 2465 N N . LEU B 1 33 ? -11.273 -26.625 5.109 1 87.31 33 LEU B N 1
ATOM 2466 C CA . LEU B 1 33 ? -11.781 -27.547 4.109 1 87.31 33 LEU B CA 1
ATOM 2467 C C . LEU B 1 33 ? -11.695 -28.984 4.609 1 87.31 33 LEU B C 1
ATOM 2469 O O . LEU B 1 33 ? -10.711 -29.375 5.242 1 87.31 33 LEU B O 1
ATOM 2473 N N . GLY B 1 34 ? -12.773 -29.688 4.398 1 78.5 34 GLY B N 1
ATOM 2474 C CA . GLY B 1 34 ? -12.734 -31.109 4.641 1 78.5 34 GLY B CA 1
ATOM 2475 C C . GLY B 1 34 ? -11.852 -31.859 3.654 1 78.5 34 GLY B C 1
ATOM 2476 O O . GLY B 1 34 ? -11.398 -31.297 2.664 1 78.5 34 GLY B O 1
ATOM 2477 N N . THR B 1 35 ? -11.508 -33.156 3.92 1 74.38 35 THR B N 1
ATOM 2478 C CA . THR B 1 35 ? -10.586 -34 3.146 1 74.38 35 THR B CA 1
ATOM 2479 C C . THR B 1 35 ? -11.031 -34.062 1.688 1 74.38 35 THR B C 1
ATOM 2481 O O . THR B 1 35 ? -10.195 -34.125 0.783 1 74.38 35 THR B O 1
ATOM 2484 N N . SER B 1 36 ? -12.25 -33.875 1.422 1 78 36 SER B N 1
ATOM 2485 C CA . SER B 1 36 ? -12.688 -34.062 0.041 1 78 36 SER B CA 1
ATOM 2486 C C . SER B 1 36 ? -13.258 -32.75 -0.519 1 78 36 SER B C 1
ATOM 2488 O O . SER B 1 36 ? -13.766 -32.719 -1.644 1 78 36 SER B O 1
ATOM 2490 N N . GLU B 1 37 ? -13.062 -31.75 0.2 1 88.81 37 GLU B N 1
ATOM 2491 C CA . GLU B 1 37 ? -13.641 -30.5 -0.266 1 88.81 37 GLU B CA 1
ATOM 2492 C C . GLU B 1 37 ? -12.594 -29.625 -0.959 1 88.81 37 GLU B C 1
ATOM 2494 O O . GLU B 1 37 ? -11.414 -29.656 -0.589 1 88.81 37 GLU B O 1
ATOM 2499 N N . GLU B 1 38 ? -13.055 -28.953 -1.967 1 93.62 38 GLU B N 1
ATOM 2500 C CA . GLU B 1 38 ? -12.18 -28.062 -2.734 1 93.62 38 GLU B CA 1
ATOM 2501 C C . GLU B 1 38 ? -12.664 -26.625 -2.676 1 93.62 38 GLU B C 1
ATOM 2503 O O . GLU B 1 38 ? -13.844 -26.359 -2.422 1 93.62 38 GLU B O 1
ATOM 2508 N N . LEU B 1 39 ? -11.734 -25.734 -2.887 1 95 39 LEU B N 1
ATOM 2509 C CA . LEU B 1 39 ? -12.117 -24.328 -3.012 1 95 39 LEU B CA 1
ATOM 2510 C C . LEU B 1 39 ? -12.898 -24.094 -4.301 1 95 39 LEU B C 1
ATOM 2512 O O . LEU B 1 39 ? -12.586 -24.688 -5.34 1 95 39 LEU B O 1
ATOM 2516 N N . THR B 1 40 ? -13.961 -23.281 -4.203 1 93.69 40 THR B N 1
ATOM 2517 C CA . THR B 1 40 ? -14.633 -22.859 -5.422 1 93.69 40 THR B CA 1
ATOM 2518 C C . THR B 1 40 ? -13.711 -21.984 -6.273 1 93.69 40 THR B C 1
ATOM 2520 O O . THR B 1 40 ? -12.648 -21.562 -5.812 1 93.69 40 THR B O 1
ATOM 2523 N N . VAL B 1 41 ? -14.062 -21.719 -7.477 1 92.31 41 VAL B N 1
ATOM 2524 C CA . VAL B 1 41 ? -13.273 -20.906 -8.383 1 92.31 41 VAL B CA 1
ATOM 2525 C C . VAL B 1 41 ? -13.086 -19.5 -7.785 1 92.31 41 VAL B C 1
ATOM 2527 O O . VAL B 1 41 ? -11.977 -18.969 -7.801 1 92.31 41 VAL B O 1
ATOM 2530 N N . GLU B 1 42 ? -14.102 -18.969 -7.223 1 93.69 42 GLU B N 1
ATOM 2531 C CA . GLU B 1 42 ? -14.039 -17.641 -6.617 1 93.69 42 GLU B CA 1
ATOM 2532 C C . GLU B 1 42 ? -13.094 -17.641 -5.418 1 93.69 42 GLU B C 1
ATOM 2534 O O . GLU B 1 42 ? -12.297 -16.703 -5.266 1 93.69 42 GLU B O 1
ATOM 2539 N N . GLU B 1 43 ? -13.188 -18.641 -4.629 1 95.75 43 GLU B N 1
ATOM 2540 C CA . GLU B 1 43 ? -12.336 -18.734 -3.447 1 95.75 43 GLU B CA 1
ATOM 2541 C C . GLU B 1 43 ? -10.867 -18.875 -3.836 1 95.75 43 GLU B C 1
ATOM 2543 O O . GLU B 1 43 ? -9.992 -18.266 -3.213 1 95.75 43 GLU B O 1
ATOM 2548 N N . ARG B 1 44 ? -10.617 -19.641 -4.871 1 94.81 44 ARG B N 1
ATOM 2549 C CA . ARG B 1 44 ? -9.258 -19.812 -5.379 1 94.81 44 ARG B CA 1
ATOM 2550 C C . ARG B 1 44 ? -8.688 -18.484 -5.863 1 94.81 44 ARG B C 1
ATOM 2552 O O . ARG B 1 44 ? -7.535 -18.156 -5.578 1 94.81 44 ARG B O 1
ATOM 2559 N N . ASN B 1 45 ? -9.508 -17.781 -6.504 1 91.31 45 ASN B N 1
ATOM 2560 C CA . ASN B 1 45 ? -9.094 -16.469 -7.004 1 91.31 45 ASN B CA 1
ATOM 2561 C C . ASN B 1 45 ? -8.805 -15.5 -5.863 1 91.31 45 ASN B C 1
ATOM 2563 O O . ASN B 1 45 ? -7.836 -14.742 -5.918 1 91.31 45 ASN B O 1
ATOM 2567 N N . LEU B 1 46 ? -9.672 -15.523 -4.852 1 95.75 46 LEU B N 1
ATOM 2568 C CA . LEU B 1 46 ? -9.469 -14.648 -3.697 1 95.75 46 LEU B CA 1
ATOM 2569 C C . LEU B 1 46 ? -8.148 -14.977 -2.998 1 95.75 46 LEU B C 1
ATOM 2571 O O . LEU B 1 46 ? -7.41 -14.07 -2.605 1 95.75 46 LEU B O 1
ATOM 2575 N N . LEU B 1 47 ? -7.863 -16.266 -2.854 1 97.19 47 LEU B N 1
ATOM 2576 C CA . LEU B 1 47 ? -6.613 -16.703 -2.24 1 97.19 47 LEU B CA 1
ATOM 2577 C C . LEU B 1 47 ? -5.414 -16.203 -3.045 1 97.19 47 LEU B C 1
ATOM 2579 O O . LEU B 1 47 ? -4.469 -15.648 -2.48 1 97.19 47 LEU B O 1
ATOM 2583 N N . SER B 1 48 ? -5.508 -16.375 -4.305 1 94.62 48 SER B N 1
ATOM 2584 C CA . SER B 1 48 ? -4.426 -15.984 -5.199 1 94.62 48 SER B CA 1
ATOM 2585 C C . SER B 1 48 ? -4.207 -14.477 -5.168 1 94.62 48 SER B C 1
ATOM 2587 O O . SER B 1 48 ? -3.068 -14.008 -5.086 1 94.62 48 SER B O 1
ATOM 2589 N N . VAL B 1 49 ? -5.293 -13.711 -5.203 1 93.06 49 VAL B N 1
ATOM 2590 C CA . VAL B 1 49 ? -5.215 -12.258 -5.207 1 93.06 49 VAL B CA 1
ATOM 2591 C C . VAL B 1 49 ? -4.598 -11.766 -3.898 1 93.06 49 VAL B C 1
ATOM 2593 O O . VAL B 1 49 ? -3.766 -10.859 -3.896 1 93.06 49 VAL B O 1
ATOM 2596 N N . ALA B 1 50 ? -4.961 -12.336 -2.812 1 96.88 50 ALA B N 1
ATOM 2597 C CA . ALA B 1 50 ? -4.438 -11.953 -1.502 1 96.88 50 ALA B CA 1
ATOM 2598 C C . ALA B 1 50 ? -2.92 -12.125 -1.447 1 96.88 50 ALA B C 1
ATOM 2600 O O . ALA B 1 50 ? -2.197 -11.172 -1.134 1 96.88 50 ALA B O 1
ATOM 2601 N N . TYR B 1 51 ? -2.463 -13.281 -1.789 1 96.75 51 TYR B N 1
ATOM 2602 C CA . TYR B 1 51 ? -1.034 -13.562 -1.712 1 96.75 51 TYR B CA 1
ATOM 2603 C C . TYR B 1 51 ? -0.262 -12.758 -2.75 1 96.75 51 TYR B C 1
ATOM 2605 O O . TYR B 1 51 ? 0.87 -12.336 -2.502 1 96.75 51 TYR B O 1
ATOM 2613 N N . LYS B 1 52 ? -0.842 -12.57 -3.904 1 91.5 52 LYS B N 1
ATOM 2614 C CA . LYS B 1 52 ? -0.192 -11.812 -4.969 1 91.5 52 LYS B CA 1
ATOM 2615 C C . LYS B 1 52 ? 0.125 -10.391 -4.512 1 91.5 52 LYS B C 1
ATOM 2617 O O . LYS B 1 52 ? 1.219 -9.875 -4.766 1 91.5 52 LYS B O 1
ATOM 2622 N N . ASN B 1 53 ? -0.783 -9.781 -3.844 1 90.81 53 ASN B N 1
ATOM 2623 C CA . ASN B 1 53 ? -0.597 -8.398 -3.412 1 90.81 53 ASN B CA 1
ATOM 2624 C C . ASN B 1 53 ? 0.405 -8.297 -2.266 1 90.81 53 ASN B C 1
ATOM 2626 O O . ASN B 1 53 ? 1.255 -7.406 -2.254 1 90.81 53 ASN B O 1
ATOM 2630 N N . VAL B 1 54 ? 0.298 -9.227 -1.356 1 96.81 54 VAL B N 1
ATOM 2631 C CA . VAL B 1 54 ? 1.203 -9.195 -0.213 1 96.81 54 VAL B CA 1
ATOM 2632 C C . VAL B 1 54 ? 2.635 -9.453 -0.679 1 96.81 54 VAL B C 1
ATOM 2634 O O . VAL B 1 54 ? 3.557 -8.727 -0.303 1 96.81 54 VAL B O 1
ATOM 2637 N N . ILE B 1 55 ? 2.807 -10.461 -1.515 1 96.25 55 ILE B N 1
ATOM 2638 C CA . ILE B 1 55 ? 4.145 -10.812 -1.977 1 96.25 55 ILE B CA 1
ATOM 2639 C C . ILE B 1 55 ? 4.656 -9.742 -2.938 1 96.25 55 ILE B C 1
ATOM 2641 O O . ILE B 1 55 ? 5.852 -9.445 -2.961 1 96.25 55 ILE B O 1
ATOM 2645 N N . GLY B 1 56 ? 3.789 -9.188 -3.732 1 91.81 56 GLY B N 1
ATOM 2646 C CA . GLY B 1 56 ? 4.172 -8.156 -4.68 1 91.81 56 GLY B CA 1
ATOM 2647 C C . GLY B 1 56 ? 4.781 -6.938 -4.02 1 91.81 56 GLY B C 1
ATOM 2648 O O . GLY B 1 56 ? 5.781 -6.398 -4.496 1 91.81 56 GLY B O 1
ATOM 2649 N N . ALA B 1 57 ? 4.199 -6.559 -2.951 1 92.25 57 ALA B N 1
ATOM 2650 C CA . ALA B 1 57 ? 4.703 -5.402 -2.217 1 92.25 57 ALA B CA 1
ATOM 2651 C C . ALA B 1 57 ? 6.102 -5.668 -1.669 1 92.25 57 ALA B C 1
ATOM 2653 O O . ALA B 1 57 ? 6.977 -4.801 -1.739 1 92.25 57 ALA B O 1
ATOM 2654 N N . ARG B 1 58 ? 6.316 -6.824 -1.143 1 96.88 58 ARG B N 1
ATOM 2655 C CA . ARG B 1 58 ? 7.609 -7.168 -0.567 1 96.88 58 ARG B CA 1
ATOM 2656 C C . ARG B 1 58 ? 8.664 -7.328 -1.655 1 96.88 58 ARG B C 1
ATOM 2658 O O . ARG B 1 58 ? 9.82 -6.926 -1.474 1 96.88 58 ARG B O 1
ATOM 2665 N N . ARG B 1 59 ? 8.273 -7.906 -2.768 1 93.94 59 ARG B N 1
ATOM 2666 C CA . ARG B 1 59 ? 9.203 -8.039 -3.885 1 93.94 59 ARG B CA 1
ATOM 2667 C C . ARG B 1 59 ? 9.633 -6.676 -4.41 1 93.94 59 ARG B C 1
ATOM 2669 O O . ARG B 1 59 ? 10.805 -6.465 -4.723 1 93.94 59 ARG B O 1
ATOM 2676 N N . ALA B 1 60 ? 8.711 -5.77 -4.527 1 88.94 60 ALA B N 1
ATOM 2677 C CA . ALA B 1 60 ? 9.023 -4.414 -4.961 1 88.94 60 ALA B CA 1
ATOM 2678 C C . ALA B 1 60 ? 10.016 -3.748 -4.004 1 88.94 60 ALA B C 1
ATOM 2680 O O . ALA B 1 60 ? 10.992 -3.135 -4.438 1 88.94 60 ALA B O 1
ATOM 2681 N N . SER B 1 61 ? 9.711 -3.898 -2.73 1 95.19 61 SER B N 1
ATOM 2682 C CA . SER B 1 61 ? 10.625 -3.357 -1.725 1 95.19 61 SER B CA 1
ATOM 2683 C C . SER B 1 61 ? 12.023 -3.943 -1.874 1 95.19 61 SER B C 1
ATOM 2685 O O . SER B 1 61 ? 13.016 -3.215 -1.811 1 95.19 61 SER B O 1
ATOM 2687 N N . TRP B 1 62 ? 12.062 -5.207 -2.051 1 96 62 TRP B N 1
ATOM 2688 C CA . TRP B 1 62 ? 13.336 -5.91 -2.174 1 96 62 TRP B CA 1
ATOM 2689 C C . TRP B 1 62 ? 14.125 -5.395 -3.375 1 96 62 TRP B C 1
ATOM 2691 O O . TRP B 1 62 ? 15.328 -5.137 -3.271 1 96 62 TRP B O 1
ATOM 2701 N N . ARG B 1 63 ? 13.5 -5.25 -4.5 1 92 63 ARG B N 1
ATOM 2702 C CA . ARG B 1 63 ? 14.164 -4.805 -5.719 1 92 63 ARG B CA 1
ATOM 2703 C C . ARG B 1 63 ? 14.727 -3.398 -5.551 1 92 63 ARG B C 1
ATOM 2705 O O . ARG B 1 63 ? 15.852 -3.119 -5.973 1 92 63 ARG B O 1
ATOM 2712 N N . ILE B 1 64 ? 13.945 -2.539 -4.887 1 90.94 64 ILE B N 1
ATOM 2713 C CA . ILE B 1 64 ? 14.367 -1.158 -4.676 1 90.94 64 ILE B CA 1
ATOM 2714 C C . ILE B 1 64 ? 15.578 -1.126 -3.746 1 90.94 64 ILE B C 1
ATOM 2716 O O . ILE B 1 64 ? 16.578 -0.471 -4.043 1 90.94 64 ILE B O 1
ATOM 2720 N N . ILE B 1 65 ? 15.469 -1.856 -2.689 1 96.69 65 ILE B N 1
ATOM 2721 C CA . ILE B 1 65 ? 16.547 -1.856 -1.698 1 96.69 65 ILE B CA 1
ATOM 2722 C C . ILE B 1 65 ? 17.797 -2.467 -2.301 1 96.69 65 ILE B C 1
ATOM 2724 O O . ILE B 1 65 ? 18.906 -1.996 -2.041 1 96.69 65 ILE B O 1
ATOM 2728 N N . SER B 1 66 ? 17.625 -3.494 -3.088 1 93.5 66 SER B N 1
ATOM 2729 C CA . SER B 1 66 ? 18.766 -4.133 -3.75 1 93.5 66 SER B CA 1
ATOM 2730 C C . SER B 1 66 ? 19.453 -3.17 -4.707 1 93.5 66 SER B C 1
ATOM 2732 O O . SER B 1 66 ? 20.688 -3.135 -4.777 1 93.5 66 SER B O 1
ATOM 2734 N N . SER B 1 67 ? 18.703 -2.441 -5.43 1 90.69 67 SER B N 1
ATOM 2735 C CA . SER B 1 67 ? 19.25 -1.45 -6.348 1 90.69 67 SER B CA 1
ATOM 2736 C C . SER B 1 67 ? 20.031 -0.377 -5.598 1 90.69 67 SER B C 1
ATOM 2738 O O . SER B 1 67 ? 21.125 0.017 -6.023 1 90.69 67 SER B O 1
ATOM 2740 N N . ILE B 1 68 ? 19.547 0.074 -4.465 1 93.62 68 ILE B N 1
ATOM 2741 C CA . ILE B 1 68 ? 20.203 1.091 -3.656 1 93.62 68 ILE B CA 1
ATOM 2742 C C . ILE B 1 68 ? 21.5 0.525 -3.072 1 93.62 68 ILE B C 1
ATOM 2744 O O . ILE B 1 68 ? 22.516 1.229 -2.982 1 93.62 68 ILE B O 1
ATOM 2748 N N . GLU B 1 69 ? 21.406 -0.719 -2.639 1 96.25 69 GLU B N 1
ATOM 2749 C CA . GLU B 1 69 ? 22.609 -1.375 -2.104 1 96.25 69 GLU B CA 1
ATOM 2750 C C . GLU B 1 69 ? 23.734 -1.377 -3.123 1 96.25 69 GLU B C 1
ATOM 2752 O O . GLU B 1 69 ? 24.875 -1.041 -2.793 1 96.25 69 GLU B O 1
ATOM 2757 N N . GLN B 1 70 ? 23.453 -1.735 -4.355 1 93.38 70 GLN B N 1
ATOM 2758 C CA . GLN B 1 70 ? 24.438 -1.776 -5.422 1 93.38 70 GLN B CA 1
ATOM 2759 C C . GLN B 1 70 ? 25.031 -0.391 -5.684 1 93.38 70 GLN B C 1
ATOM 2761 O O . GLN B 1 70 ? 26.234 -0.248 -5.867 1 93.38 70 GLN B O 1
ATOM 2766 N N . LYS B 1 71 ? 24.188 0.615 -5.684 1 92.88 71 LYS B N 1
ATOM 2767 C CA . LYS B 1 71 ? 24.625 1.988 -5.914 1 92.88 71 LYS B CA 1
ATOM 2768 C C . LYS B 1 71 ? 25.562 2.461 -4.801 1 92.88 71 LYS B C 1
ATOM 2770 O O . LYS B 1 71 ? 26.594 3.062 -5.066 1 92.88 71 LYS B O 1
ATOM 2775 N N . GLU B 1 72 ? 25.203 2.168 -3.582 1 95.31 72 GLU B N 1
ATOM 2776 C CA . GLU B 1 72 ? 26.016 2.586 -2.445 1 95.31 72 GLU B CA 1
ATOM 2777 C C . GLU B 1 72 ? 27.328 1.806 -2.387 1 95.31 72 GLU B C 1
ATOM 2779 O O . GLU B 1 72 ? 28.359 2.342 -1.978 1 95.31 72 GLU B O 1
ATOM 2784 N N . GLU B 1 73 ? 27.266 0.561 -2.73 1 95.31 73 GLU B N 1
ATOM 2785 C CA . GLU B 1 73 ? 28.5 -0.234 -2.818 1 95.31 73 GLU B CA 1
ATOM 2786 C C . GLU B 1 73 ? 29.469 0.356 -3.836 1 95.31 73 GLU B C 1
ATOM 2788 O O . GLU B 1 73 ? 30.672 0.443 -3.578 1 95.31 73 GLU B O 1
ATOM 2793 N N . SER B 1 74 ? 28.969 0.794 -4.938 1 94.62 74 SER B N 1
ATOM 2794 C CA . SER B 1 74 ? 29.781 1.376 -5.992 1 94.62 74 SER B CA 1
ATOM 2795 C C . SER B 1 74 ? 30.406 2.697 -5.547 1 94.62 74 SER B C 1
ATOM 2797 O O . SER B 1 74 ? 31.5 3.064 -5.992 1 94.62 74 SER B O 1
ATOM 2799 N N . ARG B 1 75 ? 29.766 3.438 -4.598 1 94.31 75 ARG B N 1
ATOM 2800 C CA . ARG B 1 75 ? 30.25 4.719 -4.094 1 94.31 75 ARG B CA 1
ATOM 2801 C C . ARG B 1 75 ? 31.203 4.523 -2.914 1 94.31 75 ARG B C 1
ATOM 2803 O O . ARG B 1 75 ? 31.812 5.477 -2.439 1 94.31 75 ARG B O 1
ATOM 2810 N N . GLY B 1 76 ? 31.328 3.342 -2.451 1 92.94 76 GLY B N 1
ATOM 2811 C CA . GLY B 1 76 ? 32.25 3 -1.372 1 92.94 76 GLY B CA 1
ATOM 2812 C C . GLY B 1 76 ? 31.75 3.443 -0.008 1 92.94 76 GLY B C 1
ATOM 2813 O O . GLY B 1 76 ? 32.531 3.678 0.901 1 92.94 76 GLY B O 1
ATOM 2814 N N . ASN B 1 77 ? 30.484 3.674 0.153 1 92.25 77 ASN B N 1
ATOM 2815 C CA . ASN B 1 77 ? 29.922 4.066 1.44 1 92.25 77 ASN B CA 1
ATOM 2816 C C . ASN B 1 77 ? 29.672 2.854 2.332 1 92.25 77 ASN B C 1
ATOM 2818 O O . ASN B 1 77 ? 28.531 2.414 2.48 1 92.25 77 ASN B O 1
ATOM 2822 N N . GLU B 1 78 ? 30.562 2.428 3.066 1 92.06 78 GLU B N 1
ATOM 2823 C CA . GLU B 1 78 ? 30.547 1.166 3.803 1 92.06 78 GLU B CA 1
ATOM 2824 C C . GLU B 1 78 ? 29.516 1.205 4.93 1 92.06 78 GLU B C 1
ATOM 2826 O O . GLU B 1 78 ? 28.859 0.204 5.207 1 92.06 78 GLU B O 1
ATOM 2831 N N . GLU B 1 79 ? 29.391 2.289 5.551 1 91 79 GLU B N 1
ATOM 2832 C CA . GLU B 1 79 ? 28.438 2.41 6.656 1 91 79 GLU B CA 1
ATOM 2833 C C . GLU B 1 79 ? 27 2.26 6.176 1 91 79 GLU B C 1
ATOM 2835 O O . GLU B 1 79 ? 26.203 1.534 6.777 1 91 79 GLU B O 1
ATOM 2840 N N . HIS B 1 80 ? 26.75 2.92 5.102 1 93.06 80 HI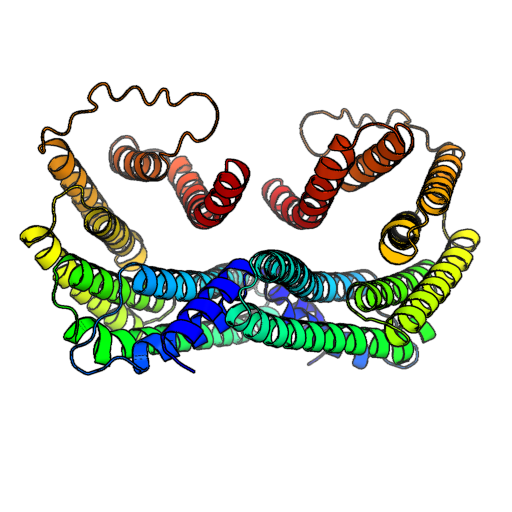S B N 1
ATOM 2841 C CA . HIS B 1 80 ? 25.422 2.809 4.512 1 93.06 80 HIS B CA 1
ATOM 2842 C C . HIS B 1 80 ? 25.141 1.391 4.023 1 93.06 80 HIS B C 1
ATOM 2844 O O . HIS B 1 80 ? 24.047 0.862 4.215 1 93.06 80 HIS B O 1
ATOM 2850 N N . VAL B 1 81 ? 26.156 0.795 3.457 1 95.75 81 VAL B N 1
ATOM 2851 C CA . VAL B 1 81 ? 26 -0.542 2.893 1 95.75 81 VAL B CA 1
ATOM 2852 C C . VAL B 1 81 ? 25.641 -1.533 4 1 95.75 81 VAL B C 1
ATOM 2854 O O . VAL B 1 81 ? 24.812 -2.424 3.807 1 95.75 81 VAL B O 1
ATOM 2857 N N . LYS B 1 82 ? 26.188 -1.391 5.125 1 94.69 82 LYS B N 1
ATOM 2858 C CA . LYS B 1 82 ? 25.906 -2.27 6.254 1 94.69 82 LYS B CA 1
ATOM 2859 C C . LYS B 1 82 ? 24.453 -2.162 6.68 1 94.69 82 LYS B C 1
ATOM 2861 O O . LYS B 1 82 ? 23.781 -3.178 6.875 1 94.69 82 LYS B O 1
ATOM 2866 N N . CYS B 1 83 ? 23.922 -0.969 6.746 1 94.31 83 CYS B N 1
ATOM 2867 C CA . CYS B 1 83 ? 22.531 -0.725 7.121 1 94.31 83 CYS B CA 1
ATOM 2868 C C . CYS B 1 83 ? 21.578 -1.291 6.078 1 94.31 83 CYS B C 1
ATOM 2870 O O . CYS B 1 83 ? 20.562 -1.899 6.426 1 94.31 83 CYS B O 1
ATOM 2872 N N . ILE B 1 84 ? 21.938 -1.107 4.914 1 96.88 84 ILE B N 1
ATOM 2873 C CA . ILE B 1 84 ? 21.094 -1.541 3.812 1 96.88 84 ILE B CA 1
ATOM 2874 C C . ILE B 1 84 ? 21.031 -3.066 3.781 1 96.88 84 ILE B C 1
ATOM 2876 O O . ILE B 1 84 ? 19.953 -3.643 3.57 1 96.88 84 ILE B O 1
ATOM 2880 N N . LYS B 1 85 ? 22.141 -3.701 3.998 1 96.69 85 LYS B N 1
ATOM 2881 C CA . LYS B 1 85 ? 22.203 -5.16 3.992 1 96.69 85 LYS B CA 1
ATOM 2882 C C . LYS B 1 85 ? 21.312 -5.746 5.094 1 96.69 85 LYS B C 1
ATOM 2884 O O . LYS B 1 85 ? 20.641 -6.754 4.883 1 96.69 85 LYS B O 1
ATOM 2889 N N . GLU B 1 86 ? 21.328 -5.145 6.18 1 95.62 86 GLU B N 1
ATOM 2890 C CA . GLU B 1 86 ? 20.484 -5.59 7.285 1 95.62 86 GLU B CA 1
ATOM 2891 C C . GLU B 1 86 ? 19 -5.426 6.945 1 95.62 86 GLU B C 1
ATOM 2893 O O . GLU B 1 86 ? 18.188 -6.309 7.23 1 95.62 86 GLU B O 1
ATOM 2898 N N . TYR B 1 87 ? 18.734 -4.309 6.387 1 96.81 87 TYR B N 1
ATOM 2899 C CA . TYR B 1 87 ? 17.359 -4.023 5.996 1 96.81 87 TYR B CA 1
ATOM 2900 C C . TYR B 1 87 ? 16.891 -4.98 4.906 1 96.81 87 TYR B C 1
ATOM 2902 O O . TYR B 1 87 ? 15.766 -5.488 4.957 1 96.81 87 TYR B O 1
ATOM 2910 N N . ARG B 1 88 ? 17.719 -5.246 3.936 1 97.44 88 ARG B N 1
ATOM 2911 C CA . ARG B 1 88 ? 17.422 -6.203 2.875 1 97.44 88 ARG B CA 1
ATOM 2912 C C . ARG B 1 88 ? 17.172 -7.594 3.445 1 97.44 88 ARG B C 1
ATOM 2914 O O . ARG B 1 88 ? 16.234 -8.281 3.033 1 97.44 88 ARG B O 1
ATOM 2921 N N . SER B 1 89 ? 17.969 -8.008 4.371 1 97.31 89 SER B N 1
ATOM 2922 C CA . SER B 1 89 ? 17.844 -9.312 5.004 1 97.31 89 SER B CA 1
ATOM 2923 C C . SER B 1 89 ? 16.5 -9.445 5.715 1 97.31 89 SER B C 1
ATOM 2925 O O . SER B 1 89 ? 15.883 -10.516 5.703 1 97.31 89 SER B O 1
ATOM 2927 N N . LYS B 1 90 ? 16.094 -8.383 6.324 1 97.5 90 LYS B N 1
ATOM 2928 C CA . LYS B 1 90 ? 14.789 -8.383 6.977 1 97.5 90 LYS B CA 1
ATOM 2929 C C . LYS B 1 90 ? 13.672 -8.617 5.965 1 97.5 90 LYS B C 1
ATOM 2931 O O . LYS B 1 90 ? 12.773 -9.43 6.203 1 97.5 90 LYS B O 1
ATOM 2936 N N . ILE B 1 91 ? 13.719 -7.957 4.871 1 97.81 91 ILE B N 1
ATOM 2937 C CA . ILE B 1 91 ? 12.719 -8.094 3.818 1 97.81 91 ILE B CA 1
ATOM 2938 C C . ILE B 1 91 ? 12.758 -9.508 3.25 1 97.81 91 ILE B C 1
ATOM 2940 O O . ILE B 1 91 ? 11.711 -10.109 2.994 1 97.81 91 ILE B O 1
ATOM 2944 N N . GLU B 1 92 ? 13.961 -10.062 3.045 1 98.19 92 GLU B N 1
ATOM 2945 C CA . GLU B 1 92 ? 14.109 -11.414 2.531 1 98.19 92 GLU B CA 1
ATOM 2946 C C . GLU B 1 92 ? 13.484 -12.438 3.475 1 98.19 92 GLU B C 1
ATOM 2948 O O . GLU B 1 92 ? 12.891 -13.422 3.027 1 98.19 92 GLU B O 1
ATOM 2953 N N . SER B 1 93 ? 13.656 -12.188 4.734 1 98.19 93 SER B N 1
ATOM 2954 C CA . SER B 1 93 ? 13.039 -13.07 5.715 1 98.19 93 SER B CA 1
ATOM 2955 C C . SER B 1 93 ? 11.516 -13.023 5.621 1 98.19 93 SER B C 1
ATOM 2957 O O . SER B 1 93 ? 10.852 -14.062 5.703 1 98.19 93 SER B O 1
ATOM 2959 N N . GLU B 1 94 ? 10.992 -11.836 5.469 1 97.81 94 GLU B N 1
ATOM 2960 C CA . GLU B 1 94 ? 9.555 -11.688 5.277 1 97.81 94 GLU B CA 1
ATOM 2961 C C . GLU B 1 94 ? 9.086 -12.422 4.023 1 97.81 94 GLU B C 1
ATOM 2963 O O . GLU B 1 94 ? 8.078 -13.133 4.055 1 97.81 94 GLU B O 1
ATOM 2968 N N . LEU B 1 95 ? 9.797 -12.25 2.947 1 98.06 95 LEU B N 1
ATOM 2969 C CA . LEU B 1 95 ? 9.492 -12.906 1.68 1 98.06 95 LEU B CA 1
ATOM 2970 C C . LEU B 1 95 ? 9.484 -14.422 1.839 1 98.06 95 LEU B C 1
ATOM 2972 O O . LEU B 1 95 ? 8.562 -15.102 1.38 1 98.06 95 LEU B O 1
ATOM 2976 N N . SER B 1 96 ? 10.461 -14.922 2.494 1 98.19 96 SER B N 1
ATOM 2977 C CA . SER B 1 96 ? 10.57 -16.359 2.707 1 98.19 96 SER B CA 1
ATOM 2978 C C . SER B 1 96 ? 9.398 -16.891 3.521 1 98.19 96 SER B C 1
ATOM 2980 O O . SER B 1 96 ? 8.844 -17.953 3.203 1 98.19 96 SER B O 1
ATOM 2982 N N . ASN B 1 97 ? 9.062 -16.125 4.543 1 97.94 97 ASN B N 1
ATOM 2983 C CA . ASN B 1 97 ? 7.957 -16.562 5.395 1 97.94 97 ASN B CA 1
ATOM 2984 C C . ASN B 1 97 ? 6.645 -16.625 4.617 1 97.94 97 ASN B C 1
ATOM 2986 O O . ASN B 1 97 ? 5.863 -17.562 4.785 1 97.94 97 ASN B O 1
ATOM 2990 N N . ILE B 1 98 ? 6.387 -15.633 3.785 1 97.81 98 ILE B N 1
ATOM 2991 C CA . ILE B 1 98 ? 5.168 -15.586 2.98 1 97.81 98 ILE B CA 1
ATOM 2992 C C . ILE B 1 98 ? 5.152 -16.766 2.006 1 97.81 98 ILE B C 1
ATOM 2994 O O . ILE B 1 98 ? 4.148 -17.469 1.897 1 97.81 98 ILE B O 1
ATOM 2998 N N . CYS B 1 99 ? 6.258 -16.953 1.318 1 97.94 99 CYS B N 1
ATOM 2999 C CA . CYS B 1 99 ? 6.348 -18.031 0.345 1 97.94 99 CYS B CA 1
ATOM 3000 C C . CYS B 1 99 ? 6.18 -19.391 1.021 1 97.94 99 CYS B C 1
ATOM 3002 O O . CYS B 1 99 ? 5.445 -20.25 0.526 1 97.94 99 CYS B O 1
ATOM 3004 N N . ASP B 1 100 ? 6.836 -19.562 2.145 1 97.38 100 ASP B N 1
ATOM 3005 C CA . ASP B 1 100 ? 6.738 -20.828 2.867 1 97.38 100 ASP B CA 1
ATOM 3006 C C . ASP B 1 100 ? 5.301 -21.094 3.305 1 97.38 100 ASP B C 1
ATOM 3008 O O . ASP B 1 100 ? 4.844 -22.234 3.277 1 97.38 100 ASP B O 1
ATOM 3012 N N . GLY B 1 101 ? 4.641 -20.094 3.762 1 96.25 101 GLY B N 1
ATOM 3013 C CA . GLY B 1 101 ? 3.26 -20.25 4.188 1 96.25 101 GLY B CA 1
ATOM 3014 C C . GLY B 1 101 ? 2.354 -20.781 3.09 1 96.25 101 GLY B C 1
ATOM 3015 O O . GLY B 1 101 ? 1.638 -21.766 3.291 1 96.25 101 GLY B O 1
ATOM 3016 N N . ILE B 1 102 ? 2.387 -20.188 1.937 1 97.62 102 ILE B N 1
ATOM 3017 C CA . ILE B 1 102 ? 1.492 -20.578 0.854 1 97.62 102 ILE B CA 1
ATOM 3018 C C . ILE B 1 102 ? 1.929 -21.938 0.295 1 97.62 102 ILE B C 1
ATOM 3020 O O . ILE B 1 102 ? 1.091 -22.75 -0.091 1 97.62 102 ILE B O 1
ATOM 3024 N N . LEU B 1 103 ? 3.238 -22.203 0.197 1 98.38 103 LEU B N 1
ATOM 3025 C CA . LEU B 1 103 ? 3.729 -23.469 -0.319 1 98.38 103 LEU B CA 1
ATOM 3026 C C . LEU B 1 103 ? 3.281 -24.625 0.568 1 98.38 103 LEU B C 1
ATOM 3028 O O . LEU B 1 103 ? 2.912 -25.688 0.068 1 98.38 103 LEU B O 1
ATOM 3032 N N . LYS B 1 104 ? 3.314 -24.391 1.845 1 97.19 104 LYS B N 1
ATOM 3033 C CA . LYS B 1 104 ? 2.832 -25.406 2.779 1 97.19 104 LYS B CA 1
ATOM 3034 C C . LYS B 1 104 ? 1.346 -25.688 2.572 1 97.19 104 LYS B C 1
ATOM 3036 O O . LYS B 1 104 ? 0.92 -26.844 2.549 1 97.19 104 LYS B O 1
ATOM 3041 N N . LEU B 1 105 ? 0.591 -24.656 2.432 1 95.69 105 LEU B N 1
ATOM 3042 C CA . LEU B 1 105 ? -0.845 -24.781 2.211 1 95.69 105 LEU B CA 1
ATOM 3043 C C . LEU B 1 105 ? -1.129 -25.531 0.912 1 95.69 105 LEU B C 1
ATOM 3045 O O . LEU B 1 105 ? -2.018 -26.391 0.862 1 95.69 105 LEU B O 1
ATOM 3049 N N . LEU B 1 106 ? -0.401 -25.234 -0.125 1 97.25 106 LEU B N 1
ATOM 3050 C CA . LEU B 1 106 ? -0.562 -25.875 -1.425 1 97.25 106 LEU B CA 1
ATOM 3051 C C . LEU B 1 106 ? -0.251 -27.375 -1.337 1 97.25 106 LEU B C 1
ATOM 3053 O O . LEU B 1 106 ? -1.028 -28.203 -1.812 1 97.25 106 LEU B O 1
ATOM 3057 N N . ASP B 1 107 ? 0.803 -27.703 -0.695 1 96 107 ASP B N 1
ATOM 3058 C CA . ASP B 1 107 ? 1.287 -29.078 -0.666 1 96 107 ASP B CA 1
ATOM 3059 C C . ASP B 1 107 ? 0.448 -29.938 0.279 1 96 107 ASP B C 1
ATOM 3061 O O . ASP B 1 107 ? 0.224 -31.125 0.019 1 96 107 ASP B O 1
ATOM 3065 N N . SER B 1 108 ? -0.039 -29.359 1.321 1 92.12 108 SER B N 1
ATOM 3066 C CA . SER B 1 108 ? -0.716 -30.141 2.346 1 92.12 108 SER B CA 1
ATOM 3067 C C . SER B 1 108 ? -2.189 -30.344 2.004 1 92.12 108 SER B C 1
ATOM 3069 O O . SER B 1 108 ? -2.752 -31.422 2.266 1 92.12 108 SER B O 1
ATOM 3071 N N . ASN B 1 109 ? -2.781 -29.422 1.39 1 89.94 109 ASN B N 1
ATOM 3072 C CA . ASN B 1 109 ? -4.238 -29.469 1.3 1 89.94 109 ASN B CA 1
ATOM 3073 C C . ASN B 1 109 ? -4.719 -29.203 -0.125 1 89.94 109 ASN B C 1
ATOM 3075 O O . ASN B 1 109 ? -5.43 -30.031 -0.704 1 89.94 109 ASN B O 1
ATOM 3079 N N . LEU B 1 110 ? -4.273 -28.266 -0.792 1 95.19 110 LEU B N 1
ATOM 3080 C CA . LEU B 1 110 ? -4.93 -27.734 -1.979 1 95.19 110 LEU B CA 1
ATOM 3081 C C . LEU B 1 110 ? -4.605 -28.578 -3.207 1 95.19 110 LEU B C 1
ATOM 3083 O O . LEU B 1 110 ? -5.504 -28.938 -3.969 1 95.19 110 LEU B O 1
ATOM 3087 N N . ILE B 1 111 ? -3.34 -28.969 -3.381 1 95.81 111 ILE B N 1
ATOM 3088 C CA . ILE B 1 111 ? -2.951 -29.734 -4.555 1 95.81 111 ILE B CA 1
ATOM 3089 C C . ILE B 1 111 ? -3.514 -31.156 -4.453 1 95.81 111 ILE B C 1
ATOM 3091 O O . ILE B 1 111 ? -4.133 -31.656 -5.395 1 95.81 111 ILE B O 1
ATOM 3095 N N . PRO B 1 112 ? -3.428 -31.812 -3.309 1 93.5 112 PRO B N 1
ATOM 3096 C CA . PRO B 1 112 ? -3.957 -33.188 -3.195 1 93.5 112 PRO B CA 1
ATOM 3097 C C . PRO B 1 112 ? -5.477 -33.219 -3.326 1 93.5 112 PRO B C 1
ATOM 3099 O O . PRO B 1 112 ? -6.027 -34.25 -3.766 1 93.5 112 PRO B O 1
ATOM 3102 N N . SER B 1 113 ? -6.148 -32.188 -2.975 1 91.44 113 SER B N 1
ATOM 3103 C CA . SER B 1 113 ? -7.609 -32.188 -2.994 1 91.44 113 SER B CA 1
ATOM 3104 C C . SER B 1 113 ? -8.141 -31.781 -4.363 1 91.44 113 SER B C 1
ATOM 3106 O O . SER B 1 113 ? -9.336 -31.906 -4.633 1 91.44 113 SER B O 1
ATOM 3108 N N . ALA B 1 114 ? -7.281 -31.312 -5.203 1 93.75 114 ALA B N 1
ATOM 3109 C CA . ALA B 1 114 ? -7.723 -30.844 -6.516 1 93.75 114 ALA B CA 1
ATOM 3110 C C . ALA B 1 114 ? -8.141 -32 -7.402 1 93.75 114 ALA B C 1
ATOM 3112 O O . ALA B 1 114 ? -7.402 -32.969 -7.555 1 93.75 114 ALA B O 1
ATOM 3113 N N . SER B 1 115 ? -9.336 -31.938 -7.961 1 90.94 115 SER B N 1
ATOM 3114 C CA . SER B 1 115 ? -9.875 -33.031 -8.734 1 90.94 115 SER B CA 1
ATOM 3115 C C . SER B 1 115 ? -9.898 -32.719 -10.227 1 90.94 115 SER B C 1
ATOM 3117 O O . SER B 1 115 ? -9.594 -33.562 -11.062 1 90.94 115 SER B O 1
ATOM 3119 N N . ASN B 1 116 ? -10.211 -31.5 -10.617 1 92.25 116 ASN B N 1
ATOM 3120 C CA . ASN B 1 116 ? -10.328 -31.109 -12.016 1 92.25 116 ASN B CA 1
ATOM 3121 C C . ASN B 1 116 ? -9.016 -30.562 -12.555 1 92.25 116 ASN B C 1
ATOM 3123 O O . ASN B 1 116 ? -8.172 -30.094 -11.789 1 92.25 116 ASN B O 1
ATOM 3127 N N . GLY B 1 117 ? -8.828 -30.688 -13.805 1 94.62 117 GLY B N 1
ATOM 3128 C CA . GLY B 1 117 ? -7.613 -30.219 -14.469 1 94.62 117 GLY B CA 1
ATOM 3129 C C . GLY B 1 117 ? -7.324 -28.75 -14.219 1 94.62 117 GLY B C 1
ATOM 3130 O O . GLY B 1 117 ? -6.18 -28.359 -13.984 1 94.62 117 GLY B O 1
ATOM 3131 N N . ASP B 1 118 ? -8.352 -27.953 -14.32 1 93.69 118 ASP B N 1
ATOM 3132 C CA . ASP B 1 118 ? -8.195 -26.516 -14.141 1 93.69 118 ASP B CA 1
ATOM 3133 C C . ASP B 1 118 ? -7.66 -26.188 -12.75 1 93.69 118 ASP B C 1
ATOM 3135 O O . ASP B 1 118 ? -6.742 -25.375 -12.609 1 93.69 118 ASP B O 1
ATOM 3139 N N . SER B 1 119 ? -8.211 -26.875 -11.727 1 95.56 119 SER B N 1
ATOM 3140 C CA . SER B 1 119 ? -7.766 -26.641 -10.352 1 95.56 119 SER B CA 1
ATOM 3141 C C . SER B 1 119 ? -6.344 -27.141 -10.133 1 95.56 119 SER B C 1
ATOM 3143 O O . SER B 1 119 ? -5.531 -26.469 -9.492 1 95.56 119 SER B O 1
ATOM 3145 N N . LYS B 1 120 ? -6.031 -28.25 -10.711 1 97.12 120 LYS B N 1
ATOM 3146 C CA . LYS B 1 120 ? -4.691 -28.812 -10.57 1 97.12 120 LYS B CA 1
ATOM 3147 C C . LYS B 1 120 ? -3.639 -27.891 -11.188 1 97.12 120 LYS B C 1
ATOM 3149 O O . LYS B 1 120 ? -2.623 -27.594 -10.555 1 97.12 120 LYS B O 1
ATOM 3154 N N . VAL B 1 121 ? -3.951 -27.438 -12.406 1 97.31 121 VAL B N 1
ATOM 3155 C CA . VAL B 1 121 ? -3.021 -26.562 -13.109 1 97.31 121 VAL B CA 1
ATOM 3156 C C . VAL B 1 121 ? -2.869 -25.25 -12.336 1 97.31 121 VAL B C 1
ATOM 3158 O O . VAL B 1 121 ? -1.763 -24.719 -12.211 1 97.31 121 VAL B O 1
ATOM 3161 N N . PHE B 1 122 ? -4.008 -24.797 -11.797 1 95.38 122 PHE B N 1
ATOM 3162 C CA . PHE B 1 122 ? -4.016 -23.531 -11.055 1 95.38 122 PHE B CA 1
ATOM 3163 C C . PHE B 1 122 ? -3.074 -23.609 -9.852 1 95.38 122 PHE B C 1
ATOM 3165 O O . PHE B 1 122 ? -2.223 -22.75 -9.672 1 95.38 122 PHE B O 1
ATOM 3172 N N . TYR B 1 123 ? -3.123 -24.641 -9.086 1 98.06 123 TYR B N 1
ATOM 3173 C CA . TYR B 1 123 ? -2.35 -24.75 -7.855 1 98.06 123 TYR B CA 1
ATOM 3174 C C . TYR B 1 123 ? -0.886 -25.047 -8.156 1 98.06 123 TYR B C 1
ATOM 3176 O O . TYR B 1 123 ? 0.009 -24.531 -7.484 1 98.06 123 TYR B O 1
ATOM 3184 N N . LEU B 1 124 ? -0.663 -25.859 -9.094 1 98.38 124 LEU B N 1
ATOM 3185 C CA . LEU B 1 124 ? 0.715 -26.172 -9.461 1 98.38 124 LEU B CA 1
ATOM 3186 C C . LEU B 1 124 ? 1.418 -24.938 -10.023 1 98.38 124 LEU B C 1
ATOM 3188 O O . LEU B 1 124 ? 2.604 -24.719 -9.766 1 98.38 124 LEU B O 1
ATOM 3192 N N . LYS B 1 125 ? 0.675 -24.156 -10.836 1 96.25 125 LYS B N 1
ATOM 3193 C CA . LYS B 1 125 ? 1.214 -22.875 -11.305 1 96.25 125 LYS B CA 1
ATOM 3194 C C . LYS B 1 125 ? 1.581 -21.969 -10.133 1 96.25 125 LYS B C 1
ATOM 3196 O O . LYS B 1 125 ? 2.656 -21.375 -10.125 1 96.25 125 LYS B O 1
ATOM 3201 N N . MET B 1 126 ? 0.69 -21.891 -9.188 1 97.31 126 MET B N 1
ATOM 3202 C CA . MET B 1 126 ? 0.938 -21.078 -8 1 97.31 126 MET B CA 1
ATOM 3203 C C . MET B 1 126 ? 2.184 -21.562 -7.262 1 97.31 126 MET B C 1
ATOM 3205 O O . MET B 1 126 ? 2.998 -20.75 -6.812 1 97.31 126 MET B O 1
ATOM 3209 N N . LYS B 1 127 ? 2.297 -22.906 -7.137 1 98.44 127 LYS B N 1
ATOM 3210 C CA . LYS B 1 127 ? 3.473 -23.484 -6.488 1 98.44 127 LYS B CA 1
ATOM 3211 C C . LYS B 1 127 ? 4.754 -23.078 -7.215 1 98.44 127 LYS B C 1
ATOM 3213 O O . LYS B 1 127 ? 5.734 -22.688 -6.578 1 98.44 127 LYS B O 1
ATOM 3218 N N . GLY B 1 128 ? 4.738 -23.172 -8.516 1 98.5 128 GLY B N 1
ATOM 3219 C CA . GLY B 1 128 ? 5.879 -22.719 -9.305 1 98.5 128 GLY B CA 1
ATOM 3220 C C . GLY B 1 128 ? 6.199 -21.25 -9.125 1 98.5 128 GLY B C 1
ATOM 3221 O O . GLY B 1 128 ? 7.367 -20.875 -8.992 1 98.5 128 GLY B O 1
ATOM 3222 N N . ASP B 1 129 ? 5.18 -20.438 -9.109 1 95.75 129 ASP B N 1
ATOM 3223 C CA . ASP B 1 129 ? 5.359 -19 -8.969 1 95.75 129 ASP B CA 1
ATOM 3224 C C . ASP B 1 129 ? 6.094 -18.656 -7.672 1 95.75 129 ASP B C 1
ATOM 3226 O O . ASP B 1 129 ? 7.035 -17.875 -7.676 1 95.75 129 ASP B O 1
ATOM 3230 N N . TYR B 1 130 ? 5.734 -19.203 -6.605 1 98.44 130 TYR B N 1
ATOM 3231 C CA . TYR B 1 130 ? 6.277 -18.797 -5.312 1 98.44 130 TYR B CA 1
ATOM 3232 C C . TYR B 1 130 ? 7.664 -19.391 -5.094 1 98.44 130 TYR B C 1
ATOM 3234 O O . TYR B 1 130 ? 8.5 -18.812 -4.406 1 98.44 130 TYR B O 1
ATOM 3242 N N . HIS B 1 131 ? 7.941 -20.578 -5.695 1 98.38 131 HIS B N 1
ATOM 3243 C CA . HIS B 1 131 ? 9.328 -21.031 -5.746 1 98.38 131 HIS B CA 1
ATOM 3244 C C . HIS B 1 131 ? 10.18 -20.094 -6.602 1 98.38 131 HIS B C 1
ATOM 3246 O O . HIS B 1 131 ? 11.344 -19.844 -6.281 1 98.38 131 HIS B O 1
ATOM 3252 N N . ARG B 1 132 ? 9.594 -19.656 -7.684 1 96.88 132 ARG B N 1
ATOM 3253 C CA . ARG B 1 132 ? 10.297 -18.703 -8.539 1 96.88 132 ARG B CA 1
ATOM 3254 C C . ARG B 1 132 ? 10.648 -17.438 -7.77 1 96.88 132 ARG B C 1
ATOM 3256 O O . ARG B 1 132 ? 11.75 -16.891 -7.914 1 96.88 132 ARG B O 1
ATOM 3263 N N . TYR B 1 133 ? 9.688 -16.969 -6.945 1 96.56 133 TYR B N 1
ATOM 3264 C CA . TYR B 1 133 ? 9.945 -15.773 -6.141 1 96.56 133 TYR B CA 1
ATOM 3265 C C . TYR B 1 133 ? 11.078 -16.016 -5.148 1 96.56 133 TYR B C 1
ATOM 3267 O O . TYR B 1 133 ? 11.906 -15.141 -4.914 1 96.56 133 TYR B O 1
ATOM 3275 N N . LEU B 1 134 ? 11.102 -17.234 -4.605 1 98 134 LEU B N 1
ATOM 3276 C CA . LEU B 1 134 ? 12.203 -17.594 -3.719 1 98 134 LEU B CA 1
ATOM 3277 C C . LEU B 1 134 ? 13.531 -17.578 -4.473 1 98 134 LEU B C 1
ATOM 3279 O O . LEU B 1 134 ? 14.547 -17.109 -3.951 1 98 134 LEU B O 1
ATOM 3283 N N . ALA B 1 135 ? 13.562 -18 -5.668 1 97.19 135 ALA B N 1
ATOM 3284 C CA . ALA B 1 135 ? 14.781 -18.109 -6.473 1 97.19 135 ALA B CA 1
ATOM 3285 C C . ALA B 1 135 ? 15.305 -16.719 -6.859 1 97.19 135 ALA B C 1
ATOM 3287 O O . ALA B 1 135 ? 16.469 -16.578 -7.254 1 97.19 135 ALA B O 1
ATOM 3288 N N . GLU B 1 136 ? 14.484 -15.734 -6.793 1 92.38 136 GLU B N 1
ATOM 3289 C CA . GLU B 1 136 ? 14.859 -14.375 -7.176 1 92.38 136 GLU B CA 1
ATOM 3290 C C . GLU B 1 136 ? 15.898 -13.797 -6.215 1 92.38 136 GLU B C 1
ATOM 3292 O O . GLU B 1 136 ? 16.766 -13.008 -6.621 1 92.38 136 GLU B O 1
ATOM 3297 N N . PHE B 1 137 ? 15.812 -14.164 -4.918 1 95.06 137 PHE B N 1
ATOM 3298 C CA . PHE B 1 137 ? 16.672 -13.469 -3.969 1 95.06 137 PHE B CA 1
ATOM 3299 C C . PHE B 1 137 ? 17.547 -14.445 -3.207 1 95.06 137 PHE B C 1
ATOM 3301 O O . PHE B 1 137 ? 18.516 -14.047 -2.561 1 95.06 137 PHE B O 1
ATOM 3308 N N . LYS B 1 138 ? 17.172 -15.758 -3.285 1 96.56 138 LYS B N 1
ATOM 3309 C CA . LYS B 1 138 ? 18.047 -16.734 -2.652 1 96.56 138 LYS B CA 1
ATOM 3310 C C . LYS B 1 138 ? 19.344 -16.891 -3.426 1 96.56 138 LYS B C 1
ATOM 3312 O O . LYS B 1 138 ? 19.438 -16.5 -4.594 1 96.56 138 LYS B O 1
ATOM 3317 N N . THR B 1 139 ? 20.375 -17.422 -2.717 1 94.25 139 THR B N 1
ATOM 3318 C CA . THR B 1 139 ? 21.688 -17.562 -3.338 1 94.25 139 THR B CA 1
ATOM 3319 C C . THR B 1 139 ? 22.25 -18.969 -3.117 1 94.25 139 THR B C 1
ATOM 3321 O O . THR B 1 139 ? 21.766 -19.719 -2.258 1 94.25 139 THR B O 1
ATOM 3324 N N . GLY B 1 140 ? 23.172 -19.422 -3.975 1 95.31 140 GLY B N 1
ATOM 3325 C CA . GLY B 1 140 ? 23.891 -20.672 -3.809 1 95.31 140 GLY B CA 1
ATOM 3326 C C . GLY B 1 140 ? 22.984 -21.891 -3.912 1 95.31 140 GLY B C 1
ATOM 3327 O O . GLY B 1 140 ? 22.234 -22.031 -4.879 1 95.31 140 GLY B O 1
ATOM 3328 N N . ALA B 1 141 ? 23.078 -22.734 -2.92 1 96.69 141 ALA B N 1
ATOM 3329 C CA . ALA B 1 141 ? 22.359 -24 -2.928 1 96.69 141 ALA B CA 1
ATOM 3330 C C . ALA B 1 141 ? 20.844 -23.781 -2.801 1 96.69 141 ALA B C 1
ATOM 3332 O O . ALA B 1 141 ? 20.062 -24.484 -3.434 1 96.69 141 ALA B O 1
ATOM 3333 N N . GLU B 1 142 ? 20.547 -22.812 -2.029 1 96.62 142 GLU B N 1
ATOM 3334 C CA . GLU B 1 142 ? 19.125 -22.516 -1.833 1 96.62 142 GLU B CA 1
ATOM 3335 C C . GLU B 1 142 ? 18.484 -22.016 -3.119 1 96.62 142 GLU B C 1
ATOM 3337 O O . GLU B 1 142 ? 17.312 -22.312 -3.396 1 96.62 142 GLU B O 1
ATOM 3342 N N . ARG B 1 143 ? 19.172 -21.219 -3.861 1 96.88 143 ARG B N 1
ATOM 3343 C CA . ARG B 1 143 ? 18.672 -20.734 -5.137 1 96.88 143 ARG B CA 1
ATOM 3344 C C . ARG B 1 143 ? 18.469 -21.875 -6.121 1 96.88 143 ARG B C 1
ATOM 3346 O O . ARG B 1 143 ? 17.453 -21.938 -6.82 1 96.88 143 ARG B O 1
ATOM 3353 N N . LYS B 1 144 ? 19.391 -22.766 -6.211 1 96.88 144 LYS B N 1
ATOM 3354 C CA . LYS B 1 144 ? 19.312 -23.922 -7.105 1 96.88 144 LYS B CA 1
ATOM 3355 C C . LYS B 1 144 ? 18.109 -24.797 -6.762 1 96.88 144 LYS B C 1
ATOM 3357 O O . LYS B 1 144 ? 17.391 -25.25 -7.652 1 96.88 144 LYS B O 1
ATOM 3362 N N . GLU B 1 145 ? 18.016 -25.016 -5.492 1 97.81 145 GLU B N 1
ATOM 3363 C CA . GLU B 1 145 ? 16.891 -25.828 -5.047 1 97.81 145 GLU B CA 1
ATOM 3364 C C . GLU B 1 145 ? 15.555 -25.156 -5.402 1 97.81 145 GLU B C 1
ATOM 3366 O O . GLU B 1 145 ? 14.633 -25.828 -5.867 1 97.81 145 GLU B O 1
ATOM 3371 N N . ALA B 1 146 ? 15.453 -23.891 -5.16 1 97.88 146 ALA B N 1
ATOM 3372 C CA . ALA B 1 146 ? 14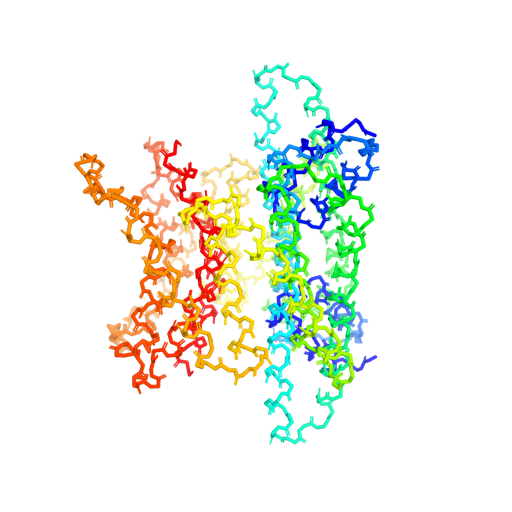.242 -23.156 -5.496 1 97.88 146 ALA B CA 1
ATOM 3373 C C . ALA B 1 146 ? 13.977 -23.203 -6.996 1 97.88 146 ALA B C 1
ATOM 3375 O O . ALA B 1 146 ? 12.828 -23.375 -7.422 1 97.88 146 ALA B O 1
ATOM 3376 N N . ALA B 1 147 ? 14.992 -23.047 -7.777 1 97.56 147 ALA B N 1
ATOM 3377 C CA . ALA B 1 147 ? 14.859 -23.094 -9.234 1 97.56 147 ALA B CA 1
ATOM 3378 C C . ALA B 1 147 ? 14.391 -24.469 -9.703 1 97.56 147 ALA B C 1
ATOM 3380 O O . ALA B 1 147 ? 13.523 -24.562 -10.578 1 97.56 147 ALA B O 1
ATOM 3381 N N . GLU B 1 148 ? 14.93 -25.453 -9.156 1 98.06 148 GLU B N 1
ATOM 3382 C CA . GLU B 1 148 ? 14.547 -26.812 -9.523 1 98.06 148 GLU B CA 1
ATOM 3383 C C . GLU B 1 148 ? 13.094 -27.094 -9.141 1 98.06 148 GLU B C 1
ATOM 3385 O O . GLU B 1 148 ? 12.359 -27.734 -9.891 1 98.06 148 GLU B O 1
ATOM 3390 N N . SER B 1 149 ? 12.781 -26.656 -7.949 1 98.31 149 SER B N 1
ATOM 3391 C CA . SER B 1 149 ? 11.398 -26.812 -7.512 1 98.31 149 SER B CA 1
ATOM 3392 C C . SER B 1 149 ? 10.438 -26.078 -8.43 1 98.31 149 SER B C 1
ATOM 3394 O O . SER B 1 149 ? 9.336 -26.547 -8.711 1 98.31 149 SER B O 1
ATOM 3396 N N . THR B 1 150 ? 10.828 -24.875 -8.828 1 98.25 150 THR B N 1
ATOM 3397 C CA . THR B 1 150 ? 10.039 -24.109 -9.789 1 98.25 150 THR B CA 1
ATOM 3398 C C . THR B 1 150 ? 9.828 -24.906 -11.07 1 98.25 150 THR B C 1
ATOM 3400 O O . THR B 1 150 ? 8.703 -25.062 -11.539 1 98.25 150 THR B O 1
ATOM 3403 N N . LEU B 1 151 ? 10.906 -25.406 -11.609 1 97.5 151 LEU B N 1
ATOM 3404 C CA . LEU B 1 151 ? 10.875 -26.156 -12.867 1 97.5 151 LEU B CA 1
ATOM 3405 C C . LEU B 1 151 ? 9.969 -27.375 -12.742 1 97.5 151 LEU B C 1
ATOM 3407 O O . LEU B 1 151 ? 9.148 -27.641 -13.625 1 97.5 151 LEU B O 1
ATOM 3411 N N . SER B 1 152 ? 10.133 -28.062 -11.688 1 98.31 152 SER B N 1
ATOM 3412 C CA . SER B 1 152 ? 9.344 -29.266 -11.461 1 98.31 152 SER B CA 1
ATOM 3413 C C . SER B 1 152 ? 7.855 -28.938 -11.383 1 98.31 152 SER B C 1
ATOM 3415 O O . SER B 1 152 ? 7.035 -29.625 -11.992 1 98.31 152 SER B O 1
ATOM 3417 N N . ALA B 1 153 ? 7.5 -27.891 -10.672 1 98.44 153 ALA B N 1
ATOM 3418 C CA . ALA B 1 153 ? 6.102 -27.5 -10.508 1 98.44 153 ALA B CA 1
ATOM 3419 C C . ALA B 1 153 ? 5.504 -27.047 -11.836 1 98.44 153 ALA B C 1
ATOM 3421 O O . ALA B 1 153 ? 4.402 -27.453 -12.203 1 98.44 153 ALA B O 1
ATOM 3422 N N . TYR B 1 154 ? 6.219 -26.188 -12.516 1 97.25 154 TYR B N 1
ATOM 3423 C CA . TYR B 1 154 ? 5.73 -25.688 -13.797 1 97.25 154 TYR B CA 1
ATOM 3424 C C . TYR B 1 154 ? 5.59 -26.828 -14.805 1 97.25 154 TYR B C 1
ATOM 3426 O O . TYR B 1 154 ? 4.629 -26.859 -15.57 1 97.25 154 TYR B O 1
ATOM 3434 N N . LYS B 1 155 ? 6.52 -27.734 -14.867 1 97.56 155 LYS B N 1
ATOM 3435 C CA . LYS B 1 155 ? 6.461 -28.859 -15.789 1 97.56 155 LYS B CA 1
ATOM 3436 C C . LYS B 1 155 ? 5.254 -29.75 -15.5 1 97.56 155 LYS B C 1
ATOM 3438 O O . LYS B 1 155 ? 4.547 -30.172 -16.422 1 97.56 155 LYS B O 1
ATOM 3443 N N . ALA B 1 156 ? 5.082 -30.047 -14.242 1 98.12 156 ALA B N 1
ATOM 3444 C CA . ALA B 1 156 ? 3.916 -30.844 -13.852 1 98.12 156 ALA B CA 1
ATOM 3445 C C . ALA B 1 156 ? 2.621 -30.141 -14.266 1 98.12 156 ALA B C 1
ATOM 3447 O O . ALA B 1 156 ? 1.703 -30.797 -14.781 1 98.12 156 ALA B O 1
ATOM 3448 N N . ALA B 1 157 ? 2.516 -28.875 -14.016 1 98.12 157 ALA B N 1
ATOM 3449 C CA . ALA B 1 157 ? 1.344 -28.109 -14.414 1 98.12 157 ALA B CA 1
ATOM 3450 C C . ALA B 1 157 ? 1.162 -28.125 -15.93 1 98.12 157 ALA B C 1
ATOM 3452 O O . ALA B 1 157 ? 0.043 -28.281 -16.422 1 98.12 157 ALA B O 1
ATOM 3453 N N . GLN B 1 158 ? 2.268 -27.938 -16.609 1 95.88 158 GLN B N 1
ATOM 3454 C CA . GLN B 1 158 ? 2.236 -27.906 -18.078 1 95.88 158 GLN B CA 1
ATOM 3455 C C . GLN B 1 158 ? 1.734 -29.234 -18.641 1 95.88 158 GLN B C 1
ATOM 3457 O O . GLN B 1 158 ? 0.946 -29.25 -19.594 1 95.88 158 GLN B O 1
ATOM 3462 N N . ASP B 1 159 ? 2.186 -30.328 -18.125 1 97.44 159 ASP B N 1
ATOM 3463 C CA . ASP B 1 159 ? 1.758 -31.641 -18.594 1 97.44 159 ASP B CA 1
ATOM 3464 C C . ASP B 1 159 ? 0.248 -31.812 -18.438 1 97.44 159 ASP B C 1
ATOM 3466 O O . ASP B 1 159 ? -0.425 -32.281 -19.359 1 97.44 159 ASP B O 1
ATOM 3470 N N . ILE B 1 160 ? -0.262 -31.438 -17.344 1 97.75 160 ILE B N 1
ATOM 3471 C CA . ILE B 1 160 ? -1.696 -31.547 -17.094 1 97.75 160 ILE B CA 1
ATOM 3472 C C . ILE B 1 160 ? -2.449 -30.578 -18.016 1 97.75 160 ILE B C 1
ATOM 3474 O O . ILE B 1 160 ? -3.486 -30.938 -18.578 1 97.75 160 ILE B O 1
ATOM 3478 N N . ALA B 1 161 ? -1.961 -29.406 -18.141 1 94.94 161 ALA B N 1
ATOM 3479 C CA . ALA B 1 161 ? -2.598 -28.406 -18.984 1 94.94 161 ALA B CA 1
ATOM 3480 C C . ALA B 1 161 ? -2.668 -28.875 -20.438 1 94.94 161 ALA B C 1
ATOM 3482 O O . ALA B 1 161 ? -3.691 -28.719 -21.109 1 94.94 161 ALA B O 1
ATOM 3483 N N . ASN B 1 162 ? -1.584 -29.422 -20.906 1 93.38 162 ASN B N 1
ATOM 3484 C CA . ASN B 1 162 ? -1.536 -29.938 -22.281 1 93.38 162 ASN B CA 1
ATOM 3485 C C . ASN B 1 162 ? -2.541 -31.062 -22.484 1 93.38 162 ASN B C 1
ATOM 3487 O O . ASN B 1 162 ? -3.115 -31.188 -23.578 1 93.38 162 ASN B O 1
ATOM 3491 N N . ALA B 1 163 ? -2.789 -31.797 -21.453 1 95.69 163 ALA B N 1
ATOM 3492 C CA . ALA B 1 163 ? -3.641 -32.969 -21.562 1 95.69 163 ALA B CA 1
ATOM 3493 C C . ALA B 1 163 ? -5.105 -32.625 -21.328 1 95.69 163 ALA B C 1
ATOM 3495 O O . ALA B 1 163 ? -5.996 -33.188 -21.953 1 95.69 163 ALA B O 1
ATOM 3496 N N . GLU B 1 164 ? -5.348 -31.656 -20.5 1 95.69 164 GLU B N 1
ATOM 3497 C CA . GLU B 1 164 ? -6.715 -31.531 -20 1 95.69 164 GLU B CA 1
ATOM 3498 C C . GLU B 1 164 ? -7.316 -30.172 -20.359 1 95.69 164 GLU B C 1
ATOM 3500 O O . GLU B 1 164 ? -8.531 -29.984 -20.297 1 95.69 164 GLU B O 1
ATOM 3505 N N . LEU B 1 165 ? -6.559 -29.266 -20.688 1 90.69 165 LEU B N 1
ATOM 3506 C CA . LEU B 1 165 ? -7.082 -27.922 -20.938 1 90.69 165 LEU B CA 1
ATOM 3507 C C . LEU B 1 165 ? -6.902 -27.531 -22.391 1 90.69 165 LEU B C 1
ATOM 3509 O O . LEU B 1 165 ? -5.926 -27.922 -23.031 1 90.69 165 LEU B O 1
ATOM 3513 N N . ALA B 1 166 ? -7.848 -26.688 -22.875 1 82.06 166 ALA B N 1
ATOM 3514 C CA . ALA B 1 166 ? -7.734 -26.141 -24.234 1 82.06 166 ALA B CA 1
ATOM 3515 C C . ALA B 1 166 ? -6.551 -25.188 -24.344 1 82.06 166 ALA B C 1
ATOM 3517 O O . ALA B 1 166 ? -6.195 -24.516 -23.359 1 82.06 166 ALA B O 1
ATOM 3518 N N . PRO B 1 167 ? -5.996 -25.094 -25.484 1 76.38 167 PRO B N 1
ATOM 3519 C CA . PRO B 1 167 ? -4.828 -24.234 -25.688 1 76.38 167 PRO B CA 1
ATOM 3520 C C . PRO B 1 167 ? -5.125 -22.766 -25.391 1 76.38 167 PRO B C 1
ATOM 3522 O O . PRO B 1 167 ? -4.207 -21.984 -25.094 1 76.38 167 PRO B O 1
ATOM 3525 N N . THR B 1 168 ? -6.328 -22.375 -25.391 1 72.38 168 THR B N 1
ATOM 3526 C CA . THR B 1 168 ? -6.684 -20.984 -25.188 1 72.38 168 THR B CA 1
ATOM 3527 C C . THR B 1 168 ? -7.164 -20.75 -23.75 1 72.38 168 THR B C 1
ATOM 3529 O O . THR B 1 168 ? -7.531 -19.641 -23.391 1 72.38 168 THR B O 1
ATOM 3532 N N . HIS B 1 169 ? -7.152 -21.797 -23.062 1 78.31 169 HIS B N 1
ATOM 3533 C CA . HIS B 1 169 ? -7.609 -21.656 -21.688 1 78.31 169 HIS B CA 1
ATOM 3534 C C . HIS B 1 169 ? -6.746 -20.656 -20.922 1 78.31 169 HIS B C 1
ATOM 3536 O O . HIS B 1 169 ? -5.516 -20.734 -20.969 1 78.31 169 HIS B O 1
ATOM 3542 N N . PRO B 1 170 ? -7.32 -19.734 -20.172 1 76 170 PRO B N 1
ATOM 3543 C CA . PRO B 1 170 ? -6.582 -18.641 -19.531 1 76 170 PRO B CA 1
ATOM 3544 C C . PRO B 1 170 ? -5.508 -19.141 -18.562 1 76 170 PRO B C 1
ATOM 3546 O O . PRO B 1 170 ? -4.41 -18.578 -18.516 1 76 170 PRO B O 1
ATOM 3549 N N . ILE B 1 171 ? -5.797 -20.125 -17.844 1 84 171 ILE B N 1
ATOM 3550 C CA . ILE B 1 171 ? -4.84 -20.656 -16.875 1 84 171 ILE B CA 1
ATOM 3551 C C . ILE B 1 171 ? -3.646 -21.266 -17.609 1 84 171 ILE B C 1
ATOM 3553 O O . ILE B 1 171 ? -2.508 -21.156 -17.141 1 84 171 ILE B O 1
ATOM 3557 N N . ARG B 1 172 ? -3.932 -21.969 -18.703 1 83.62 172 ARG B N 1
ATOM 3558 C CA . ARG B 1 172 ? -2.871 -22.562 -19.516 1 83.62 172 ARG B CA 1
ATOM 3559 C C . ARG B 1 172 ? -1.976 -21.484 -20.125 1 83.62 172 ARG B C 1
ATOM 3561 O O . ARG B 1 172 ? -0.749 -21.609 -20.109 1 83.62 172 ARG B O 1
ATOM 3568 N N . LEU B 1 173 ? -2.572 -20.469 -20.516 1 75.5 173 LEU B N 1
ATOM 3569 C CA . LEU B 1 173 ? -1.828 -19.344 -21.078 1 75.5 173 LEU B CA 1
ATOM 3570 C C . LEU B 1 173 ? -1.004 -18.641 -20.016 1 75.5 173 LEU B C 1
ATOM 3572 O O . LEU B 1 173 ? 0.151 -18.281 -20.25 1 75.5 173 LEU B O 1
ATOM 3576 N N . GLY B 1 174 ? -1.638 -18.438 -18.875 1 78.69 174 GLY B N 1
ATOM 3577 C CA . GLY B 1 174 ? -0.915 -17.844 -17.781 1 78.69 174 GLY B CA 1
ATOM 3578 C C . GLY B 1 174 ? 0.279 -18.656 -17.328 1 78.69 174 GLY B C 1
ATOM 3579 O O . GLY B 1 174 ? 1.327 -18.109 -16.984 1 78.69 174 GLY B O 1
ATOM 3580 N N . LEU B 1 175 ? 0.107 -19.906 -17.297 1 87.06 175 LEU B N 1
ATOM 3581 C CA . LEU B 1 175 ? 1.193 -20.812 -16.953 1 87.06 175 LEU B CA 1
ATOM 3582 C C . LEU B 1 175 ? 2.352 -20.688 -17.938 1 87.06 175 LEU B C 1
ATOM 3584 O O . LEU B 1 175 ? 3.51 -20.578 -17.531 1 87.06 175 LEU B O 1
ATOM 3588 N N . ALA B 1 176 ? 2.045 -20.641 -19.219 1 82.69 176 ALA B N 1
ATOM 3589 C CA . ALA B 1 176 ? 3.074 -20.516 -20.25 1 82.69 176 ALA B CA 1
ATOM 3590 C C . ALA B 1 176 ? 3.852 -19.219 -20.094 1 82.69 176 ALA B C 1
ATOM 3592 O O . ALA B 1 176 ? 5.074 -19.188 -20.25 1 82.69 176 ALA B O 1
ATOM 3593 N N . LEU B 1 177 ? 3.152 -18.203 -19.781 1 76.44 177 LEU B N 1
ATOM 3594 C CA . LEU B 1 177 ? 3.789 -16.906 -19.578 1 76.44 177 LEU B CA 1
ATOM 3595 C C . LEU B 1 177 ? 4.762 -16.953 -18.406 1 76.44 177 LEU B C 1
ATOM 3597 O O . LEU B 1 177 ? 5.926 -16.562 -18.547 1 76.44 177 LEU B O 1
ATOM 3601 N N . ASN B 1 178 ? 4.238 -17.375 -17.312 1 84.5 178 ASN B N 1
ATOM 3602 C CA . ASN B 1 178 ? 5.074 -17.406 -16.109 1 84.5 178 ASN B CA 1
ATOM 3603 C C . ASN B 1 178 ? 6.262 -18.344 -16.297 1 84.5 178 ASN B C 1
ATOM 3605 O O . ASN B 1 178 ? 7.355 -18.078 -15.789 1 84.5 178 ASN B O 1
ATOM 3609 N N . PHE B 1 179 ? 6.047 -19.422 -17.016 1 87.06 179 PHE B N 1
ATOM 3610 C CA . PHE B 1 179 ? 7.117 -20.375 -17.312 1 87.06 179 PHE B CA 1
ATOM 3611 C C . PHE B 1 179 ? 8.195 -19.719 -18.172 1 87.06 179 PHE B C 1
ATOM 3613 O O . PHE B 1 179 ? 9.391 -19.906 -17.906 1 87.06 179 PHE B O 1
ATOM 3620 N N . SER B 1 180 ? 7.82 -18.969 -19.062 1 80.25 180 SER B N 1
ATOM 3621 C CA . SER B 1 180 ? 8.766 -18.25 -19.906 1 80.25 180 SER B CA 1
ATOM 3622 C C . SER B 1 180 ? 9.578 -17.234 -19.109 1 80.25 180 SER B C 1
ATOM 3624 O O . SER B 1 180 ? 10.773 -17.062 -19.344 1 80.25 180 SER B O 1
ATOM 3626 N N . VAL B 1 181 ? 8.914 -16.578 -18.203 1 79.12 181 VAL B N 1
ATOM 3627 C CA . VAL B 1 181 ? 9.602 -15.633 -17.328 1 79.12 181 VAL B CA 1
ATOM 3628 C C . VAL B 1 181 ? 10.648 -16.359 -16.5 1 79.12 181 VAL B C 1
ATOM 3630 O O . VAL B 1 181 ? 11.758 -15.859 -16.312 1 79.12 181 VAL B O 1
ATOM 3633 N N . PHE B 1 182 ? 10.328 -17.469 -16.078 1 88.69 182 PHE B N 1
ATOM 3634 C CA . PHE B 1 182 ? 11.25 -18.297 -15.305 1 88.69 182 PHE B CA 1
ATOM 3635 C C . PHE B 1 182 ? 12.508 -18.609 -16.109 1 88.69 182 PHE B C 1
ATOM 3637 O O . PHE B 1 182 ? 13.625 -18.438 -15.617 1 88.69 182 PHE B O 1
ATOM 3644 N N . TYR B 1 183 ? 12.344 -19.047 -17.312 1 83.75 183 TYR B N 1
ATOM 3645 C CA . TYR B 1 183 ? 13.477 -19.359 -18.172 1 83.75 183 TYR B CA 1
ATOM 3646 C C . TYR B 1 183 ? 14.344 -18.141 -18.422 1 83.75 183 TYR B C 1
ATOM 3648 O O . TYR B 1 183 ? 15.578 -18.219 -18.375 1 83.75 183 TYR B O 1
ATOM 3656 N N . TYR B 1 184 ? 13.758 -17.078 -18.547 1 77.06 184 TYR B N 1
ATOM 3657 C CA . TYR B 1 184 ? 14.477 -15.852 -18.875 1 77.06 184 TYR B CA 1
ATOM 3658 C C . TYR B 1 184 ? 15.164 -15.273 -17.641 1 77.06 184 TYR B C 1
ATOM 3660 O O . TYR B 1 184 ? 16.375 -15.039 -17.656 1 77.06 184 TYR B O 1
ATOM 3668 N N . GLU B 1 185 ? 14.359 -15.062 -16.609 1 77.69 185 GLU B N 1
ATOM 3669 C CA . GLU B 1 185 ? 14.812 -14.273 -15.469 1 77.69 185 GLU B CA 1
ATOM 3670 C C . GLU B 1 185 ? 15.641 -15.125 -14.508 1 77.69 185 GLU B C 1
ATOM 3672 O O . GLU B 1 185 ? 16.578 -14.625 -13.875 1 77.69 185 GLU B O 1
ATOM 3677 N N . ILE B 1 186 ? 15.266 -16.328 -14.414 1 88.94 186 ILE B N 1
ATOM 3678 C CA . ILE B 1 186 ? 15.883 -17.141 -13.367 1 88.94 186 ILE B CA 1
ATOM 3679 C C . ILE B 1 186 ? 16.969 -18.031 -13.969 1 88.94 186 ILE B C 1
ATOM 3681 O O . ILE B 1 186 ? 18.078 -18.109 -13.438 1 88.94 186 ILE B O 1
ATOM 3685 N N . LEU B 1 187 ? 16.641 -18.703 -15.109 1 90.81 187 LEU B N 1
ATOM 3686 C CA . LEU B 1 187 ? 17.594 -19.641 -15.703 1 90.81 187 LEU B CA 1
ATOM 3687 C C . LEU B 1 187 ? 18.469 -18.938 -16.734 1 90.81 187 LEU B C 1
ATOM 3689 O O . LEU B 1 187 ? 19.375 -19.547 -17.297 1 90.81 187 LEU B O 1
ATOM 3693 N N . ASN B 1 188 ? 18.219 -17.703 -17.016 1 82.5 188 ASN B N 1
ATOM 3694 C CA . ASN B 1 188 ? 18.969 -16.922 -18 1 82.5 188 ASN B CA 1
ATOM 3695 C C . ASN B 1 188 ? 19.031 -17.641 -19.344 1 82.5 188 ASN B C 1
ATOM 3697 O O . ASN B 1 188 ? 20.109 -17.766 -19.922 1 82.5 188 ASN B O 1
ATOM 3701 N N . SER B 1 189 ? 18 -18.219 -19.734 1 82.88 189 SER B N 1
ATOM 3702 C CA . SER B 1 189 ? 17.859 -18.906 -21.016 1 82.88 189 SER B CA 1
ATOM 3703 C C . SER B 1 189 ? 16.812 -18.25 -21.891 1 82.88 189 SER B C 1
ATOM 3705 O O . SER B 1 189 ? 15.711 -18.781 -22.047 1 82.88 189 SER B O 1
ATOM 3707 N N . PRO B 1 190 ? 17.172 -17.172 -22.5 1 72.19 190 PRO B N 1
ATOM 3708 C CA . PRO B 1 190 ? 16.203 -16.453 -23.328 1 72.19 190 PRO B CA 1
ATOM 3709 C C . PRO B 1 190 ? 15.703 -17.281 -24.5 1 72.19 190 PRO B C 1
ATOM 3711 O O . PRO B 1 190 ? 14.547 -17.141 -24.922 1 72.19 190 PRO B O 1
ATOM 3714 N N . ASP B 1 191 ? 16.562 -18.141 -25.016 1 73.81 191 ASP B N 1
ATOM 3715 C CA . ASP B 1 191 ? 16.172 -18.969 -26.156 1 73.81 191 ASP B CA 1
ATOM 3716 C C . ASP B 1 191 ? 15.031 -19.906 -25.797 1 73.81 191 ASP B C 1
ATOM 3718 O O . ASP B 1 191 ? 14.055 -20.016 -26.531 1 73.81 191 ASP B O 1
ATOM 3722 N N . ARG B 1 192 ? 15.18 -20.531 -24.703 1 80.12 192 ARG B N 1
ATOM 3723 C CA . ARG B 1 192 ? 14.109 -21.406 -24.25 1 80.12 192 ARG B CA 1
ATOM 3724 C C . ARG B 1 192 ? 12.828 -20.625 -23.984 1 80.12 192 ARG B C 1
ATOM 3726 O O . ARG B 1 192 ? 11.727 -21.094 -24.281 1 80.12 192 ARG B O 1
ATOM 3733 N N . ALA B 1 193 ? 12.977 -19.484 -23.391 1 75 193 ALA B N 1
ATOM 3734 C CA . ALA B 1 193 ? 11.836 -18.609 -23.109 1 75 193 ALA B CA 1
ATOM 3735 C C . ALA B 1 193 ? 11.102 -18.25 -24.406 1 75 193 ALA B C 1
ATOM 3737 O O . ALA B 1 193 ? 9.875 -18.359 -24.484 1 75 193 ALA B O 1
ATOM 3738 N N . CYS B 1 194 ? 11.906 -17.969 -25.391 1 66.44 194 CYS B N 1
ATOM 3739 C CA . CYS B 1 194 ? 11.352 -17.578 -26.672 1 66.44 194 CYS B CA 1
ATOM 3740 C C . CYS B 1 194 ? 10.68 -18.75 -27.359 1 66.44 194 CYS B C 1
ATOM 3742 O O . CYS B 1 194 ? 9.625 -18.609 -27.984 1 66.44 194 CYS B O 1
ATOM 3744 N N . ASN B 1 195 ? 11.242 -19.844 -27.297 1 74.31 195 ASN B N 1
ATOM 3745 C CA . ASN B 1 195 ? 10.672 -21.031 -27.906 1 74.31 195 ASN B CA 1
ATOM 3746 C C . ASN B 1 195 ? 9.328 -21.391 -27.281 1 74.31 195 ASN B C 1
ATOM 3748 O O . ASN B 1 195 ? 8.391 -21.766 -28 1 74.31 195 ASN B O 1
ATOM 3752 N N . LEU B 1 196 ? 9.273 -21.328 -25.984 1 76.38 196 LEU B N 1
ATOM 3753 C CA . LEU B 1 196 ? 8.016 -21.609 -25.297 1 76.38 196 LEU B CA 1
ATOM 3754 C C . LEU B 1 196 ? 6.938 -20.609 -25.734 1 76.38 196 LEU B C 1
ATOM 3756 O O . LEU B 1 196 ? 5.789 -21 -25.953 1 76.38 196 LEU B O 1
ATOM 3760 N N . ALA B 1 197 ? 7.254 -19.438 -25.875 1 65.81 197 ALA B N 1
ATOM 3761 C CA . ALA B 1 197 ? 6.324 -18.391 -26.312 1 65.81 197 ALA B CA 1
ATOM 3762 C C . ALA B 1 197 ? 5.812 -18.672 -27.719 1 65.81 197 ALA B C 1
ATOM 3764 O O . ALA B 1 197 ? 4.617 -18.531 -28 1 65.81 197 ALA B O 1
ATOM 3765 N N . LYS B 1 198 ? 6.656 -19.062 -28.562 1 65.06 198 LYS B N 1
ATOM 3766 C CA . LYS B 1 198 ? 6.289 -19.391 -29.938 1 65.06 198 LYS B CA 1
ATOM 3767 C C . LYS B 1 198 ? 5.344 -20.594 -29.984 1 65.06 198 LYS B C 1
ATOM 3769 O O . LYS B 1 198 ? 4.391 -20.609 -30.766 1 65.06 198 LYS B O 1
ATOM 3774 N N . GLN B 1 199 ? 5.629 -21.516 -29.203 1 73.69 199 GLN B N 1
ATOM 3775 C CA . GLN B 1 199 ? 4.789 -22.719 -29.156 1 73.69 199 GLN B CA 1
ATOM 3776 C C . GLN B 1 199 ? 3.373 -22.359 -28.703 1 73.69 199 GLN B C 1
ATOM 3778 O O . GLN B 1 199 ? 2.396 -22.875 -29.25 1 73.69 199 GLN B O 1
ATOM 3783 N N . VAL B 1 200 ? 3.277 -21.609 -27.703 1 71.06 200 VAL B N 1
ATOM 3784 C CA . VAL B 1 200 ? 1.976 -21.203 -27.188 1 71.06 200 VAL B CA 1
ATOM 3785 C C . VAL B 1 200 ? 1.201 -20.438 -28.266 1 71.06 200 VAL B C 1
ATOM 3787 O O . VAL B 1 200 ? -0.001 -20.656 -28.438 1 71.06 200 VAL B O 1
ATOM 3790 N N . ARG B 1 201 ? 1.865 -19.656 -28.969 1 63.12 201 ARG B N 1
ATOM 3791 C CA . ARG B 1 201 ? 1.25 -18.891 -30.047 1 63.12 201 ARG B CA 1
ATOM 3792 C C . ARG B 1 201 ? 0.701 -19.812 -31.141 1 63.12 201 ARG B C 1
ATOM 3794 O O . ARG B 1 201 ? -0.437 -19.656 -31.578 1 63.12 201 ARG B O 1
ATOM 3801 N N . THR B 1 202 ? 1.49 -20.672 -31.578 1 66.94 202 THR B N 1
ATOM 3802 C CA . THR B 1 202 ? 1.116 -21.578 -32.656 1 66.94 202 THR B CA 1
ATOM 3803 C C . THR B 1 202 ? -0.055 -22.469 -32.219 1 66.94 202 THR B C 1
ATOM 3805 O O . THR B 1 202 ? -0.967 -22.719 -33.031 1 66.94 202 THR B O 1
ATOM 3808 N N . SER B 1 203 ? -0.078 -22.906 -31.031 1 68.06 203 SER B N 1
ATOM 3809 C CA . SER B 1 203 ? -1.132 -23.797 -30.562 1 68.06 203 SER B CA 1
ATOM 3810 C C . SER B 1 203 ? -2.445 -23.047 -30.375 1 68.06 203 SER B C 1
ATOM 3812 O O . SER B 1 203 ? -3.523 -23.625 -30.531 1 68.06 203 SER B O 1
ATOM 3814 N N . SER B 1 204 ? -2.373 -21.906 -30.031 1 58.75 204 SER B N 1
ATOM 3815 C CA . SER B 1 204 ? -3.568 -21.094 -29.812 1 58.75 204 SER B CA 1
ATOM 3816 C C . SER B 1 204 ? -4.191 -20.672 -31.141 1 58.75 204 SER B C 1
ATOM 3818 O O . SER B 1 204 ? -5.406 -20.484 -31.234 1 58.75 204 SER B O 1
ATOM 3820 N N . TYR B 1 205 ? -3.398 -20.406 -32.125 1 53.97 205 TYR B N 1
ATOM 3821 C CA . TYR B 1 205 ? -3.879 -20.016 -33.469 1 53.97 205 TYR B CA 1
ATOM 3822 C C . TYR B 1 205 ? -4.57 -21.188 -34.156 1 53.97 205 TYR B C 1
ATOM 3824 O O . TYR B 1 205 ? -5.535 -21 -34.906 1 53.97 205 TYR B O 1
ATOM 3832 N N . SER B 1 206 ? -4.102 -22.422 -34.25 1 51.31 206 SER B N 1
ATOM 3833 C CA . SER B 1 206 ? -4.723 -23.547 -34.938 1 51.31 206 SER B CA 1
ATOM 3834 C C . SER B 1 206 ? -6.148 -23.766 -34.438 1 51.31 206 SER B C 1
ATOM 3836 O O . SER B 1 206 ? -6.953 -24.406 -35.125 1 51.31 206 SER B O 1
ATOM 3838 N N . SER B 1 207 ? -6.629 -23.688 -33.375 1 45.31 207 SER B N 1
ATOM 3839 C CA . SER B 1 207 ? -8.016 -23.781 -32.938 1 45.31 207 SER B CA 1
ATOM 3840 C C . SER B 1 207 ? -8.844 -22.609 -33.469 1 45.31 207 SER B C 1
ATOM 3842 O O . SER B 1 207 ? -8.336 -21.5 -33.656 1 45.31 207 SER B O 1
ATOM 3844 N N . HIS B 1 208 ? -9.773 -22.875 -34.812 1 37.62 208 HIS B N 1
ATOM 3845 C CA . HIS B 1 208 ? -10.602 -21.969 -35.594 1 37.62 208 HIS B CA 1
ATOM 3846 C C . HIS B 1 208 ? -10.961 -20.719 -34.812 1 37.62 208 HIS B C 1
ATOM 3848 O O . HIS B 1 208 ? -11.781 -19.906 -35.25 1 37.62 208 HIS B O 1
ATOM 3854 N N . PHE B 1 209 ? -11.352 -20.859 -33.656 1 35.22 209 PHE B N 1
ATOM 3855 C CA . PHE B 1 209 ? -11.875 -19.672 -33.031 1 35.22 209 PHE B CA 1
ATOM 3856 C C . PHE B 1 209 ? -11.031 -18.453 -33.375 1 35.22 209 PHE B C 1
ATOM 3858 O O . PHE B 1 209 ? -9.984 -18.203 -32.781 1 35.22 209 PHE B O 1
ATOM 3865 N N . LEU B 1 210 ? -10.805 -18.359 -34.906 1 31.06 210 LEU B N 1
ATOM 3866 C CA . LEU B 1 210 ? -10.312 -17.141 -35.5 1 31.06 210 LEU B CA 1
ATOM 3867 C C . LEU B 1 210 ? -10.828 -15.906 -34.781 1 31.06 210 LEU B C 1
ATOM 3869 O O . LEU B 1 210 ? -11.781 -16 -34 1 31.06 210 LEU B O 1
ATOM 3873 N N . VAL B 1 211 ? -10.438 -14.719 -35.344 1 33.03 211 VAL B N 1
ATOM 3874 C CA . VAL B 1 211 ? -11.031 -13.422 -35.062 1 33.03 211 VAL B CA 1
ATOM 3875 C C . VAL B 1 211 ? -12.516 -13.438 -35.438 1 33.03 211 VAL B C 1
ATOM 3877 O O . VAL B 1 211 ? -12.883 -13.312 -36.594 1 33.03 211 VAL B O 1
ATOM 3880 N N . ALA B 1 212 ? -13.336 -14.484 -35.812 1 29.17 212 ALA B N 1
ATOM 3881 C CA . ALA B 1 212 ? -14.719 -14.336 -36.25 1 29.17 212 ALA B CA 1
ATOM 3882 C C . ALA B 1 212 ? -15.266 -12.961 -35.906 1 29.17 212 ALA B C 1
ATOM 3884 O O . ALA B 1 212 ? -14.703 -12.258 -35.062 1 29.17 212 ALA B O 1
ATOM 3885 N N . ASP B 1 213 ? -16.625 -12.523 -36.625 1 29.19 213 ASP B N 1
ATOM 3886 C CA . ASP B 1 213 ? -17.562 -11.398 -36.688 1 29.19 213 ASP B CA 1
ATOM 3887 C C . ASP B 1 213 ? -17.859 -10.867 -35.281 1 29.19 213 ASP B C 1
ATOM 3889 O O . ASP B 1 213 ? -18.828 -10.141 -35.094 1 29.19 213 ASP B O 1
ATOM 3893 N N . TYR B 1 214 ? -17.859 -11.734 -34.344 1 26.52 214 TYR B N 1
ATOM 3894 C CA . TYR B 1 214 ? -18.516 -11.047 -33.25 1 26.52 214 TYR B CA 1
ATOM 3895 C C . TYR B 1 214 ? -18.234 -9.555 -33.281 1 26.52 214 TYR B C 1
ATOM 3897 O O . TYR B 1 214 ? -17.109 -9.141 -33.562 1 26.52 214 TYR B O 1
ATOM 3905 N N . GLY B 1 215 ? -19.203 -8.773 -33.938 1 25.09 215 GLY B N 1
ATOM 3906 C CA . GLY B 1 215 ? -19.453 -7.348 -33.844 1 25.09 215 GLY B CA 1
ATOM 3907 C C . GLY B 1 215 ? -18.688 -6.688 -32.719 1 25.09 215 GLY B C 1
ATOM 3908 O O . GLY B 1 215 ? -19.047 -5.605 -32.25 1 25.09 215 GLY B O 1
ATOM 3909 N N . PHE B 1 216 ? -18.047 -7.5 -31.953 1 25.83 216 PHE B N 1
ATOM 3910 C CA . PHE B 1 216 ? -17.406 -6.539 -31.062 1 25.83 216 PHE B CA 1
ATOM 3911 C C . PHE B 1 216 ? -16.672 -5.477 -31.875 1 25.83 216 PHE B C 1
ATOM 3913 O O . PHE B 1 216 ? -15.648 -5.762 -32.5 1 25.83 216 PHE B O 1
ATOM 3920 N N . GLN B 1 217 ? -17.328 -4.789 -32.75 1 25.77 217 GLN B N 1
ATOM 3921 C CA . GLN B 1 217 ? -17.078 -3.357 -32.844 1 25.77 217 GLN B CA 1
ATOM 3922 C C . GLN B 1 217 ? -16.297 -2.846 -31.641 1 25.77 217 GLN B C 1
ATOM 3924 O O . GLN B 1 217 ? -16.781 -2.906 -30.516 1 25.77 217 GLN B O 1
ATOM 3929 N N . LEU B 1 218 ? -14.977 -3.248 -31.406 1 29.88 218 LEU B N 1
ATOM 3930 C CA . LEU B 1 218 ? -14.172 -2.27 -30.688 1 29.88 218 LEU B CA 1
ATOM 3931 C C . LEU B 1 218 ? -14.82 -0.89 -30.734 1 29.88 218 LEU B C 1
ATOM 3933 O O . LEU B 1 218 ? -14.57 -0.116 -31.656 1 29.88 218 LEU B O 1
ATOM 3937 N N . ASN B 1 219 ? -16.016 -0.858 -30.891 1 26.73 219 ASN B N 1
ATOM 3938 C CA . ASN B 1 219 ? -16.75 0.375 -30.641 1 26.73 219 ASN B CA 1
ATOM 3939 C C . ASN B 1 219 ? -16.188 1.124 -29.438 1 26.73 219 ASN B C 1
ATOM 3941 O O . ASN B 1 219 ? -15.398 0.568 -28.656 1 26.73 219 ASN B O 1
ATOM 3945 N N . GLN B 1 220 ? -16.922 1.935 -28.734 1 27.11 220 GLN B N 1
ATOM 3946 C CA . GLN B 1 220 ? -16.188 2.764 -27.797 1 27.11 220 GLN B CA 1
ATOM 3947 C C . GLN B 1 220 ? -15.281 1.915 -26.906 1 27.11 220 GLN B C 1
ATOM 3949 O O . GLN B 1 220 ? -14.102 2.217 -26.75 1 27.11 220 GLN B O 1
ATOM 3954 N N . GLY B 1 221 ? -15.766 1.229 -25.734 1 25.02 221 GLY B N 1
ATOM 3955 C CA . GLY B 1 221 ? -15.242 0.998 -24.391 1 25.02 221 GLY B CA 1
ATOM 3956 C C . GLY B 1 221 ? -14.352 -0.228 -24.312 1 25.02 221 GLY B C 1
ATOM 3957 O O . GLY B 1 221 ? -13.242 -0.16 -23.766 1 25.02 221 GLY B O 1
ATOM 3958 N N . CYS B 1 222 ? -14.977 -1.553 -24.062 1 25.97 222 CYS B N 1
ATOM 3959 C CA . CYS B 1 222 ? -14.344 -2.682 -23.391 1 25.97 222 CYS B CA 1
ATOM 3960 C C . CYS B 1 222 ? -13.461 -3.469 -24.359 1 25.97 222 CYS B C 1
ATOM 3962 O O . CYS B 1 222 ? -13.906 -4.453 -24.953 1 25.97 222 CYS B O 1
ATOM 3964 N N . PHE B 1 223 ? -12.859 -3.166 -25.469 1 28.25 223 PHE B N 1
ATOM 3965 C CA . PHE B 1 223 ? -11.945 -3.959 -26.266 1 28.25 223 PHE B CA 1
ATOM 3966 C C . PHE B 1 223 ? -11.148 -4.922 -25.391 1 28.25 223 PHE B C 1
ATOM 3968 O O . PHE B 1 223 ? -10.977 -4.688 -24.203 1 28.25 223 PHE B O 1
ATOM 3975 N N . ILE B 1 224 ? -10.906 -6.219 -25.828 1 31.28 224 ILE B N 1
ATOM 3976 C CA . ILE B 1 224 ? -9.953 -7.242 -25.422 1 31.28 224 ILE B CA 1
ATOM 3977 C C . ILE B 1 224 ? -8.773 -6.59 -24.703 1 31.28 224 ILE B C 1
ATOM 3979 O O . ILE B 1 224 ? -8.203 -5.613 -25.188 1 31.28 224 ILE B O 1
ATOM 3983 N N . SER B 1 225 ? -8.516 -7.047 -23.562 1 31.11 225 SER B N 1
ATOM 3984 C CA . SER B 1 225 ? -8.008 -6.875 -22.203 1 31.11 225 SER B CA 1
ATOM 3985 C C . SER B 1 225 ? -6.492 -6.68 -22.203 1 31.11 225 SER B C 1
ATOM 3987 O O . SER B 1 225 ? -5.805 -7.102 -23.141 1 31.11 225 SER B O 1
ATOM 3989 N N . ILE B 1 226 ? -5.875 -5.789 -21.531 1 30.47 226 ILE B N 1
ATOM 3990 C CA . ILE B 1 226 ? -4.504 -5.445 -21.172 1 30.47 226 ILE B CA 1
ATOM 3991 C C . ILE B 1 226 ? -3.682 -6.719 -21 1 30.47 226 ILE B C 1
ATOM 3993 O O . ILE B 1 226 ? -2.457 -6.699 -21.141 1 30.47 226 ILE B O 1
ATOM 3997 N N . ASP B 1 227 ? -4.234 -7.879 -20.75 1 32.59 227 ASP B N 1
ATOM 3998 C CA . ASP B 1 227 ? -3.498 -9.141 -20.672 1 32.59 227 ASP B CA 1
ATOM 3999 C C . ASP B 1 227 ? -3.049 -9.594 -22.062 1 32.59 227 ASP B C 1
ATOM 4001 O O . ASP B 1 227 ? -1.938 -10.102 -22.219 1 32.59 227 ASP B O 1
ATOM 4005 N N . ASN B 1 228 ? -3.99 -9.781 -23.094 1 34.53 228 ASN B N 1
ATOM 4006 C CA . ASN B 1 228 ? -3.641 -10.234 -24.438 1 34.53 228 ASN B CA 1
ATOM 4007 C C . ASN B 1 228 ? -2.691 -9.258 -25.125 1 34.53 228 ASN B C 1
ATOM 4009 O O . ASN B 1 228 ? -1.843 -9.664 -25.922 1 34.53 228 ASN B O 1
ATOM 4013 N N . ILE B 1 229 ? -2.896 -8 -25.031 1 34.5 229 ILE B N 1
ATOM 4014 C CA . ILE B 1 229 ? -1.943 -7.035 -25.562 1 34.5 229 ILE B CA 1
ATOM 4015 C C . ILE B 1 229 ? -0.585 -7.223 -24.891 1 34.5 229 ILE B C 1
ATOM 4017 O O . ILE B 1 229 ? 0.455 -7.156 -25.547 1 34.5 229 ILE B O 1
ATOM 4021 N N . VAL B 1 230 ? -0.551 -7.57 -23.609 1 34.84 230 VAL B N 1
ATOM 4022 C CA . VAL B 1 230 ? 0.711 -7.898 -22.969 1 34.84 230 VAL B CA 1
ATOM 4023 C C . VAL B 1 230 ? 1.277 -9.188 -23.547 1 34.84 230 VAL B C 1
ATOM 4025 O O . VAL B 1 230 ? 2.484 -9.297 -23.781 1 34.84 230 VAL B O 1
ATOM 4028 N N . SER B 1 231 ? 0.44 -10.211 -23.844 1 35.12 231 SER B N 1
ATOM 4029 C CA . SER B 1 231 ? 0.878 -11.398 -24.578 1 35.12 231 SER B CA 1
ATOM 4030 C C . SER B 1 231 ? 1.334 -11.047 -25.984 1 35.12 231 SER B C 1
ATOM 4032 O O . SER B 1 231 ? 2.318 -11.594 -26.484 1 35.12 231 SER B O 1
ATOM 4034 N N . LEU B 1 232 ? 0.495 -10.391 -26.781 1 35.84 232 LEU B N 1
ATOM 4035 C CA . LEU B 1 232 ? 0.909 -10.047 -28.141 1 35.84 232 LEU B CA 1
ATOM 4036 C C . LEU B 1 232 ? 2.158 -9.172 -28.125 1 35.84 232 LEU B C 1
ATOM 4038 O O . LEU B 1 232 ? 3.039 -9.32 -28.969 1 35.84 232 LEU B O 1
ATOM 4042 N N . PHE B 1 233 ? 2.217 -8.203 -27.219 1 34 233 PHE B N 1
ATOM 4043 C CA . PHE B 1 233 ? 3.465 -7.477 -27.031 1 34 233 PHE B CA 1
ATOM 4044 C C . PHE B 1 233 ? 4.586 -8.422 -26.609 1 34 233 PHE B C 1
ATOM 4046 O O . PHE B 1 233 ? 5.73 -8.266 -27.031 1 34 233 PHE B O 1
ATOM 4053 N N . PHE B 1 234 ? 4.254 -9.406 -25.734 1 35.31 234 PHE B N 1
ATOM 4054 C CA . PHE B 1 234 ? 5.301 -10.391 -25.484 1 35.31 234 PHE B CA 1
ATOM 4055 C C . PHE B 1 234 ? 5.695 -11.102 -26.766 1 35.31 234 PHE B C 1
ATOM 4057 O O . PHE B 1 234 ? 6.879 -11.352 -27.016 1 35.31 234 PHE B O 1
ATOM 4064 N N . ILE B 1 235 ? 4.664 -11.617 -27.438 1 34.28 235 ILE B N 1
ATOM 4065 C CA . ILE B 1 235 ? 4.957 -12.359 -28.656 1 34.28 235 ILE B CA 1
ATOM 4066 C C . ILE B 1 235 ? 5.602 -11.438 -29.688 1 34.28 235 ILE B C 1
ATOM 4068 O O . ILE B 1 235 ? 6.59 -11.805 -30.328 1 34.28 235 ILE B O 1
ATOM 4072 N N . SER B 1 236 ? 4.887 -10.367 -30.047 1 32.25 236 SER B N 1
ATOM 4073 C CA . SER B 1 236 ? 5.551 -9.516 -31.016 1 32.25 236 SER B CA 1
ATOM 4074 C C . SER B 1 236 ? 6.895 -9.016 -30.5 1 32.25 236 SER B C 1
ATOM 4076 O O . SER B 1 236 ? 7.812 -8.75 -31.281 1 32.25 236 SER B O 1
ATOM 4078 N N . ALA B 1 237 ? 7 -8.75 -29.234 1 31.92 237 ALA B N 1
ATOM 4079 C CA . ALA B 1 237 ? 8.305 -8.453 -28.641 1 31.92 237 ALA B CA 1
ATOM 4080 C C . ALA B 1 237 ? 9.258 -9.633 -28.797 1 31.92 237 ALA B C 1
ATOM 4082 O O . ALA B 1 237 ? 10.453 -9.445 -29.016 1 31.92 237 ALA B O 1
ATOM 4083 N N . VAL B 1 238 ? 8.773 -10.875 -28.5 1 30.8 238 VAL B N 1
ATOM 4084 C CA . VAL B 1 238 ? 9.719 -11.953 -28.75 1 30.8 238 VAL B CA 1
ATOM 4085 C C . VAL B 1 238 ? 10.117 -11.961 -30.219 1 30.8 238 VAL B C 1
ATOM 4087 O O . VAL B 1 238 ? 11.258 -12.258 -30.562 1 30.8 238 VAL B O 1
ATOM 4090 N N . GLU B 1 239 ? 9.148 -11.836 -31.094 1 30.81 239 GLU B N 1
ATOM 4091 C CA . GLU B 1 239 ? 9.648 -11.859 -32.469 1 30.81 239 GLU B CA 1
ATOM 4092 C C . GLU B 1 239 ? 10.562 -10.672 -32.75 1 30.81 239 GLU B C 1
ATOM 4094 O O . GLU B 1 239 ? 11.539 -10.789 -33.469 1 30.81 239 GLU B O 1
ATOM 4099 N N . LYS B 1 240 ? 9.945 -9.445 -32.562 1 32.81 240 LYS B N 1
ATOM 4100 C CA . LYS B 1 240 ? 11.102 -8.578 -32.781 1 32.81 240 LYS B CA 1
ATOM 4101 C C . LYS B 1 240 ? 12.172 -8.82 -31.719 1 32.81 240 LYS B C 1
ATOM 4103 O O . LYS B 1 240 ? 12 -8.461 -30.547 1 32.81 240 LYS B O 1
ATOM 4108 N N . SER B 1 241 ? 12.648 -9.898 -31.328 1 28.03 241 SER B N 1
ATOM 4109 C CA . SER B 1 241 ? 13.836 -10.359 -30.609 1 28.03 241 SER B CA 1
ATOM 4110 C C . SER B 1 241 ? 14.789 -9.203 -30.328 1 28.03 241 SER B C 1
ATOM 4112 O O . SER B 1 241 ? 14.609 -8.102 -30.859 1 28.03 241 SER B O 1
ATOM 4114 N N . LEU B 1 242 ? 16.375 -9.242 -30.609 1 30.78 242 LEU B N 1
ATOM 4115 C CA . LEU B 1 242 ? 17.797 -9.367 -30.344 1 30.78 242 LEU B CA 1
ATOM 4116 C C . LEU B 1 242 ? 18.484 -8.008 -30.406 1 30.78 242 LEU B C 1
ATOM 4118 O O . LEU B 1 242 ? 19.609 -7.844 -29.906 1 30.78 242 LEU B O 1
ATOM 4122 N N . GLN B 1 243 ? 18.594 -7.262 -31.328 1 30.88 243 GLN B N 1
ATOM 4123 C CA . GLN B 1 243 ? 19.781 -6.43 -31.375 1 30.88 243 GLN B CA 1
ATOM 4124 C C . GLN B 1 243 ? 19.672 -5.246 -30.422 1 30.88 243 GLN B C 1
ATOM 4126 O O . GLN B 1 243 ? 20.672 -4.73 -29.938 1 30.88 243 GLN B O 1
ATOM 4131 N N . SER B 1 244 ? 18.609 -4.18 -30.406 1 29.91 244 SER B N 1
ATOM 4132 C CA . SER B 1 244 ? 18.938 -2.93 -29.734 1 29.91 244 SER B CA 1
ATOM 4133 C C . SER B 1 244 ? 18.5 -2.945 -28.281 1 29.91 244 SER B C 1
ATOM 4135 O O . SER B 1 244 ? 17.5 -3.598 -27.938 1 29.91 244 SER B O 1
ATOM 4137 N N . ASN B 1 245 ? 19.281 -2.602 -27.062 1 34.12 245 ASN B N 1
ATOM 4138 C CA . ASN B 1 245 ? 19.312 -2.295 -25.641 1 34.12 245 ASN B CA 1
ATOM 4139 C C . ASN B 1 245 ? 18.031 -1.607 -25.188 1 34.12 245 ASN B C 1
ATOM 4141 O O . ASN B 1 245 ? 17.641 -1.723 -24.031 1 34.12 245 ASN B O 1
ATOM 4145 N N . PHE B 1 246 ? 17.344 -0.795 -25.953 1 31.5 246 PHE B N 1
ATOM 4146 C CA . PHE B 1 246 ? 16.25 0.1 -25.562 1 31.5 246 PHE B CA 1
ATOM 4147 C C . PHE B 1 246 ? 14.977 -0.686 -25.266 1 31.5 246 PHE B C 1
ATOM 4149 O O . PHE B 1 246 ? 14.266 -0.389 -24.312 1 31.5 246 PHE B O 1
ATOM 4156 N N . ILE B 1 247 ? 14.719 -1.669 -25.828 1 33.16 247 ILE B N 1
ATOM 4157 C CA . ILE B 1 247 ? 13.445 -2.369 -25.719 1 33.16 247 ILE B CA 1
ATOM 4158 C C . ILE B 1 247 ? 13.414 -3.193 -24.438 1 33.16 247 ILE B C 1
ATOM 4160 O O . ILE B 1 247 ? 12.359 -3.338 -23.797 1 33.16 247 ILE B O 1
ATOM 4164 N N . ILE B 1 248 ? 14.531 -3.66 -23.984 1 35.88 248 ILE B N 1
ATOM 4165 C CA . ILE B 1 248 ? 14.594 -4.316 -22.688 1 35.88 248 ILE B CA 1
ATOM 4166 C C . ILE B 1 248 ? 14.094 -3.363 -21.594 1 35.88 248 ILE B C 1
ATOM 4168 O O . ILE B 1 248 ? 13.328 -3.766 -20.719 1 35.88 248 ILE B O 1
ATOM 4172 N N . PHE B 1 249 ? 14.531 -2.102 -21.703 1 36.12 249 PHE B N 1
ATOM 4173 C CA . PHE B 1 249 ? 14.148 -1.112 -20.703 1 36.12 249 PHE B CA 1
ATOM 4174 C C . PHE B 1 249 ? 12.641 -0.896 -20.703 1 36.12 249 PHE B C 1
ATOM 4176 O O . PHE B 1 249 ? 12.008 -0.901 -19.656 1 36.12 249 PHE B O 1
ATOM 4183 N N . TRP B 1 250 ? 12.055 -0.767 -21.797 1 34.88 250 TRP B N 1
ATOM 4184 C CA . TRP B 1 250 ? 10.641 -0.415 -21.844 1 34.88 250 TRP B CA 1
ATOM 4185 C C . TRP B 1 250 ? 9.766 -1.617 -21.5 1 34.88 250 TRP B C 1
ATOM 4187 O O . TRP B 1 250 ? 8.75 -1.478 -20.812 1 34.88 250 TRP B O 1
ATOM 4197 N N . THR B 1 251 ? 10.18 -2.854 -21.766 1 35.78 251 THR B N 1
ATOM 4198 C CA . THR B 1 251 ? 9.422 -4.043 -21.391 1 35.78 251 THR B CA 1
ATOM 4199 C C . THR B 1 251 ? 9.422 -4.238 -19.875 1 35.78 251 THR B C 1
ATOM 4201 O O . THR B 1 251 ? 8.398 -4.613 -19.297 1 35.78 251 THR B O 1
ATOM 4204 N N . ARG B 1 252 ? 10.516 -4.066 -19.359 1 37.06 252 ARG B N 1
ATOM 4205 C CA . ARG B 1 252 ? 10.578 -4.125 -17.906 1 37.06 252 ARG B CA 1
ATOM 4206 C C . ARG B 1 252 ? 9.672 -3.076 -17.281 1 37.06 252 ARG B C 1
ATOM 4208 O O . ARG B 1 252 ? 8.992 -3.35 -16.281 1 37.06 252 ARG B O 1
ATOM 4215 N N . HIS B 1 253 ? 9.773 -1.871 -17.844 1 38.31 253 HIS B N 1
ATOM 4216 C CA . HIS B 1 253 ? 8.938 -0.806 -17.297 1 38.31 253 HIS B CA 1
ATOM 4217 C C . HIS B 1 253 ? 7.465 -1.066 -17.578 1 38.31 253 HIS B C 1
ATOM 4219 O O . HIS B 1 253 ? 6.617 -0.867 -16.703 1 38.31 253 HIS B O 1
ATOM 4225 N N . LEU B 1 254 ? 7.125 -1.533 -18.703 1 37.03 254 LEU B N 1
ATOM 4226 C CA . LEU B 1 254 ? 5.73 -1.788 -19.031 1 37.03 254 LEU B CA 1
ATOM 4227 C C . LEU B 1 254 ? 5.215 -3.035 -18.328 1 37.03 254 LEU B C 1
ATOM 4229 O O . LEU B 1 254 ? 4.07 -3.064 -17.875 1 37.03 254 LEU B O 1
ATOM 4233 N N . MET B 1 255 ? 6.004 -4.09 -18.156 1 35.97 255 MET B N 1
ATOM 4234 C CA . MET B 1 255 ? 5.641 -5.238 -17.328 1 35.97 255 MET B CA 1
ATOM 4235 C C . MET B 1 255 ? 5.344 -4.805 -15.898 1 35.97 255 MET B C 1
ATOM 4237 O O . MET B 1 255 ? 4.402 -5.301 -15.273 1 35.97 255 MET B O 1
ATOM 4241 N N . LYS B 1 256 ? 6.176 -3.979 -15.414 1 39.38 256 LYS B N 1
ATOM 4242 C CA . LYS B 1 256 ? 5.918 -3.414 -14.094 1 39.38 256 LYS B CA 1
ATOM 4243 C C . LYS B 1 256 ? 4.617 -2.617 -14.086 1 39.38 256 LYS B C 1
ATOM 4245 O O . LYS B 1 256 ? 3.855 -2.674 -13.117 1 39.38 256 LYS B O 1
ATOM 4250 N N . GLN B 1 257 ? 4.402 -1.877 -15.086 1 36.22 257 GLN B N 1
ATOM 4251 C CA . GLN B 1 257 ? 3.174 -1.093 -15.156 1 36.22 257 GLN B CA 1
ATOM 4252 C C . GLN B 1 257 ? 1.965 -1.986 -15.43 1 36.22 257 GLN B C 1
ATOM 4254 O O . GLN B 1 257 ? 0.883 -1.755 -14.883 1 36.22 257 GLN B O 1
ATOM 4259 N N . LEU B 1 258 ? 2.012 -2.996 -16.203 1 35.34 258 LEU B N 1
ATOM 4260 C CA . LEU B 1 258 ? 0.914 -3.916 -16.484 1 35.34 258 LEU B CA 1
ATOM 4261 C C . LEU B 1 258 ? 0.55 -4.723 -15.242 1 35.34 258 LEU B C 1
ATOM 4263 O O . LEU B 1 258 ? -0.63 -4.953 -14.969 1 35.34 258 LEU B O 1
ATOM 4267 N N . LEU B 1 259 ? 1.433 -5.281 -14.562 1 35.53 259 LEU B N 1
ATOM 4268 C CA . LEU B 1 259 ? 1.114 -5.918 -13.289 1 35.53 259 LEU B CA 1
ATOM 4269 C C . LEU B 1 259 ? 0.46 -4.926 -12.336 1 35.53 259 LEU B C 1
ATOM 4271 O O . LEU B 1 259 ? -0.416 -5.297 -11.555 1 35.53 259 LEU B O 1
ATOM 4275 N N . SER B 1 260 ? 0.96 -3.73 -12.312 1 33.44 260 SER B N 1
ATOM 4276 C CA . SER B 1 260 ? 0.267 -2.719 -11.523 1 33.44 260 SER B CA 1
ATOM 4277 C C . SER B 1 260 ? -1.055 -2.32 -12.164 1 33.44 260 SER B C 1
ATOM 4279 O O . SER B 1 260 ? -1.996 -1.925 -11.477 1 33.44 260 SER B O 1
ATOM 4281 N N . TRP B 1 261 ? -1.159 -2.459 -13.406 1 32.47 261 TRP B N 1
ATOM 4282 C CA . TRP B 1 261 ? -2.369 -2.045 -14.109 1 32.47 261 TRP B CA 1
ATOM 4283 C C . TRP B 1 261 ? -3.504 -3.035 -13.867 1 32.47 261 TRP B C 1
ATOM 4285 O O . TRP B 1 261 ? -4.676 -2.656 -13.875 1 32.47 261 TRP B O 1
ATOM 4295 N N . THR B 1 262 ? -3.324 -4.305 -13.766 1 32.31 262 THR B N 1
ATOM 4296 C CA . THR B 1 262 ? -4.473 -5.137 -13.43 1 32.31 262 THR B CA 1
ATOM 4297 C C . THR B 1 262 ? -5.23 -4.551 -12.242 1 32.31 262 THR B C 1
ATOM 4299 O O . THR B 1 262 ? -6.457 -4.652 -12.172 1 32.31 262 THR B O 1
ATOM 4302 N N . HIS B 1 263 ? -4.512 -3.979 -11.352 1 30.45 263 HIS B N 1
ATOM 4303 C CA . HIS B 1 263 ? -5.246 -3.283 -10.297 1 30.45 263 HIS B CA 1
ATOM 4304 C C . HIS B 1 263 ? -5.988 -2.07 -10.852 1 30.45 263 HIS B C 1
ATOM 4306 O O . HIS B 1 263 ? -7.105 -1.775 -10.43 1 30.45 263 HIS B O 1
ATOM 4312 N N . TRP B 1 264 ? -5.379 -1.429 -11.859 1 29.88 264 TRP B N 1
ATOM 4313 C CA . TRP B 1 264 ? -6.078 -0.259 -12.375 1 29.88 264 TRP B CA 1
ATOM 4314 C C . TRP B 1 264 ? -7.309 -0.672 -13.18 1 29.88 264 TRP B C 1
ATOM 4316 O O . TRP B 1 264 ? -8.352 -0.014 -13.125 1 29.88 264 TRP B O 1
ATOM 4326 N N . GLU B 1 265 ? -7.312 -1.732 -13.883 1 30.39 265 GLU B N 1
ATOM 4327 C CA . GLU B 1 265 ? -8.508 -2.156 -14.609 1 30.39 265 GLU B CA 1
ATOM 4328 C C . GLU B 1 265 ? -9.672 -2.418 -13.656 1 30.39 265 GLU B C 1
ATOM 4330 O O . GLU B 1 265 ? -10.82 -2.119 -13.977 1 30.39 265 GLU B O 1
ATOM 4335 N N . ARG B 1 266 ? -9.398 -3.039 -12.602 1 29.94 266 ARG B N 1
ATOM 4336 C CA . ARG B 1 266 ? -10.531 -3.227 -11.695 1 29.94 266 ARG B CA 1
ATOM 4337 C C . ARG B 1 266 ? -11.156 -1.89 -11.312 1 29.94 266 ARG B C 1
ATOM 4339 O O . ARG B 1 266 ? -12.375 -1.782 -11.188 1 29.94 266 ARG B O 1
ATOM 4346 N N . ASN B 1 267 ? -10.328 -0.876 -11.117 1 27.28 267 ASN B N 1
ATOM 4347 C CA . ASN B 1 267 ? -10.945 0.399 -10.758 1 27.28 267 ASN B CA 1
ATOM 4348 C C . ASN B 1 267 ? -11.672 1.022 -11.938 1 27.28 267 ASN B C 1
ATOM 4350 O O . ASN B 1 267 ? -12.672 1.727 -11.758 1 27.28 267 ASN B O 1
ATOM 4354 N N . LEU B 1 268 ? -11.211 0.836 -13.188 1 26.8 268 LEU B N 1
ATOM 4355 C CA . LEU B 1 268 ? -11.969 1.429 -14.281 1 26.8 268 LEU B CA 1
ATOM 4356 C C . LEU B 1 268 ? -13.273 0.67 -14.516 1 26.8 268 LEU B C 1
ATOM 4358 O O . LEU B 1 268 ? -14.305 1.274 -14.828 1 26.8 268 LEU B O 1
ATOM 4362 N N . THR B 1 269 ? -13.242 -0.599 -14.43 1 26.48 269 THR B N 1
ATOM 4363 C CA . THR B 1 269 ? -14.5 -1.273 -14.711 1 26.48 269 THR B CA 1
ATOM 4364 C C . THR B 1 269 ? -15.555 -0.908 -13.664 1 26.48 269 THR B C 1
ATOM 4366 O O . THR B 1 269 ? -16.75 -1.027 -13.914 1 26.48 269 THR B O 1
ATOM 4369 N N . ARG B 1 270 ? -15.148 -0.689 -12.477 1 27.3 270 ARG B N 1
ATOM 4370 C CA . ARG B 1 270 ? -16.219 -0.294 -11.562 1 27.3 270 ARG B CA 1
ATOM 4371 C C . ARG B 1 270 ? -16.812 1.051 -11.961 1 27.3 270 ARG B C 1
ATOM 4373 O O . ARG B 1 270 ? -17.938 1.366 -11.5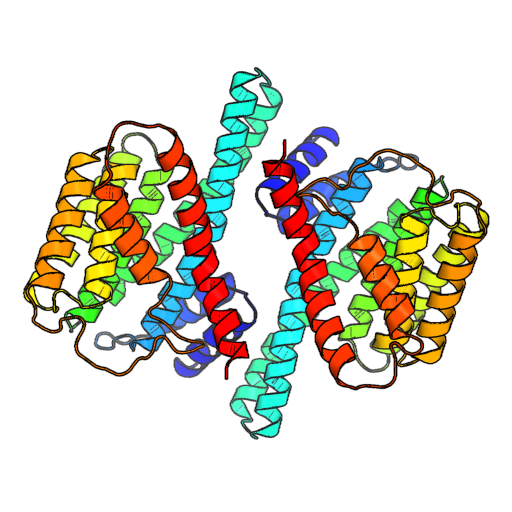94 1 27.3 270 ARG B O 1
ATOM 4380 N N . ILE B 1 271 ? -16.016 1.938 -12.516 1 25.17 271 ILE B N 1
ATOM 4381 C CA . ILE B 1 271 ? -16.688 3.17 -12.914 1 25.17 271 ILE B CA 1
ATOM 4382 C C . ILE B 1 271 ? -17.609 2.895 -14.094 1 25.17 271 ILE B C 1
ATOM 4384 O O . ILE B 1 271 ? -18.578 3.631 -14.32 1 25.17 271 ILE B O 1
ATOM 4388 N N . ALA B 1 272 ? -17.359 1.898 -14.961 1 24.83 272 ALA B N 1
ATOM 4389 C CA . ALA B 1 272 ? -18.25 1.745 -16.109 1 24.83 272 ALA B CA 1
ATOM 4390 C C . ALA B 1 272 ? -19.562 1.091 -15.695 1 24.83 272 ALA B C 1
ATOM 4392 O O . ALA B 1 272 ? -20.562 1.147 -16.422 1 24.83 272 ALA B O 1
ATOM 4393 N N . LEU B 1 273 ? -19.641 0.304 -14.539 1 24.22 273 LEU B N 1
ATOM 4394 C CA . LEU B 1 273 ? -21.031 -0.11 -14.289 1 24.22 273 LEU B CA 1
ATOM 4395 C C . LEU B 1 273 ? -21.766 0.923 -13.445 1 24.22 273 LEU B C 1
ATOM 4397 O O . LEU B 1 273 ? -21.188 1.498 -12.516 1 24.22 273 LEU B O 1
#

Organism: Capsicum annuum (NCBI:txid4072)

pLDDT: mean 76.52, std 26.93, range [24.11, 98.5]

Foldseek 3Di:
DDLVVLLVVLVVCVVVVNLVSNLVSLLVNLVPDDQQDADDPSSLVSNVVSLCSVLVVLLVVLVVLVVVLVVCVVVVPVVVNVVSVVVNVVSLVVLVVSLVVLLCSLVPGQCVNDDALLSNLSSLLVNLLSLLSNLLPDDDPSNVVSLVSNVVSLVVSQVSCVVHHQLPDPSNVVSLQVVLCSCCRRVVNNPVSLVSLVVSVVRVVPPPPPVDPPPPPPPDDCPPVPVVVVSVCSNLCPPVVPDDPVSVVVNVVVVVVVVVCVVVVVVVVVVVD/DDLVVLLVVLVVCVVVVNLVSNLVSLLVNLVPADQQDADDPSSLVSNVVSLCSVLVVLLVVLVVLVVVLVVCVVVVPVVVNVVSVVVNVVSLVVLVVSLVVLLCSLVPGQCVNDDALLSNLSSLLVNLLSLLV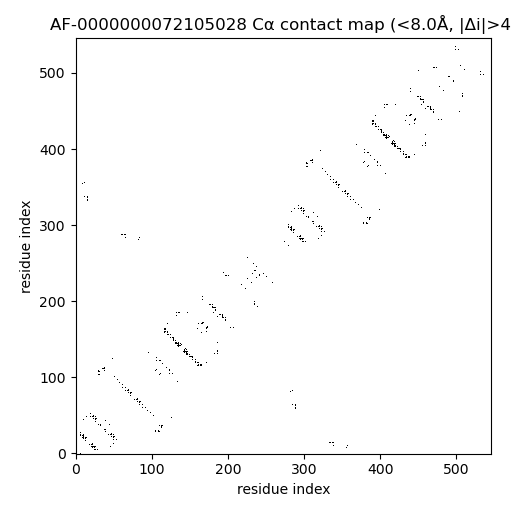NLLPDDDPSNVVSLVSNVVSLVVSQVSCVVHHQLPDPSNVVSLQVVLCSCCRRVVNNPVSLVSLVVSVVRVVPPPPPVPPPPPPPPPDDPDDLVVVLSVCVNVVVVVPDDDPPVVVVNVVVVVVSVVCVVVVVVVVVVVD

InterPro domains:
  IPR000308 14-3-3 protein [PR00305] (38-67)
  IPR000308 14-3-3 protein [PR00305] (87-111)
  IPR000308 14-3-3 protein [PR00305] (118-140)
  IPR000308 14-3-3 protein [PR00305] (153-179)
  IPR000308 14-3-3 protein [PR00305] (180-206)
  IPR000308 14-3-3 protein [PTHR18860] (3-203)
  IPR023409 14-3-3 protein, conserved site [PS00796] (44-54)
  IPR023410 14-3-3 domain [PF00244] (9-201)
  IPR023410 14-3-3 domain [SM00101] (3-220)
  IPR036815 14-3-3 domain superfamily [G3DSA:1.20.190.20] (1-228)
  IPR036815 14-3-3 domain superfamily [SSF48445] (2-205)

Solvent-accessible surface area (backbone atoms only — not comparable to full-atom values): 29023 Å² total; per-residue (Å²): 129,54,58,66,54,28,52,52,49,22,52,52,22,52,72,33,68,37,32,70,58,16,37,55,27,38,48,52,40,64,68,65,48,53,88,81,45,67,76,52,73,67,53,48,50,51,42,50,51,17,50,49,53,50,52,48,52,51,50,52,22,45,53,46,48,50,52,51,39,54,55,34,54,74,70,64,41,61,70,59,36,52,55,44,51,55,53,47,50,52,50,50,51,52,49,49,52,54,40,49,53,53,47,48,48,37,68,72,49,52,49,76,36,39,81,50,57,68,52,38,30,52,47,28,36,52,49,14,50,43,25,44,58,47,30,72,74,43,60,72,68,59,16,52,52,23,43,50,50,15,51,53,28,39,49,56,19,46,53,47,28,70,73,64,43,57,66,73,35,66,69,50,46,50,42,53,52,54,49,26,46,42,29,34,74,72,65,66,31,55,66,61,18,37,51,51,53,52,50,54,50,56,53,42,59,70,52,74,85,60,89,68,75,75,71,73,64,72,52,92,81,80,68,66,59,50,70,56,46,54,47,46,47,52,56,40,39,54,52,95,50,44,82,66,76,66,54,58,56,49,46,54,52,45,51,54,45,48,67,54,32,58,59,48,49,57,56,50,53,56,67,73,101,128,55,59,66,54,27,52,52,49,23,53,52,23,52,73,32,68,36,31,70,57,16,37,54,27,38,50,51,41,66,69,66,47,53,88,83,45,66,77,50,73,67,55,49,48,51,43,50,52,18,50,49,52,49,51,47,51,51,50,52,23,47,54,46,48,51,54,50,39,54,54,34,54,75,70,64,41,62,71,59,36,56,54,44,52,54,52,49,51,51,50,50,50,51,50,48,51,54,39,50,53,53,47,49,48,37,68,72,46,52,49,77,35,40,81,50,58,69,53,37,28,50,46,28,36,52,50,12,51,43,26,44,58,46,31,71,74,43,60,72,70,61,16,51,50,22,43,50,50,15,50,52,26,40,49,55,18,47,55,47,30,70,74,64,44,58,67,71,34,67,66,51,46,50,44,53,51,54,49,25,47,42,28,34,75,72,66,66,31,56,65,61,18,45,51,52,53,51,51,53,50,55,53,39,58,71,51,74,82,55,88,66,73,71,69,70,58,72,45,95,80,85,53,91,52,77,63,59,53,49,47,46,48,46,48,53,43,50,66,59,62,82,80,77,78,65,56,61,56,52,49,55,51,45,50,55,46,48,67,54,32,60,60,48,51,57,57,51,54,56,68,74,100

Nearest PDB structures (foldseek):
  1o9c-assembly1_A-2  TM=9.898E-01  e=1.245E-22  Nicotiana tabacum
  1o9d-assembly1_A-2  TM=9.911E-01  e=3.167E-22  Nicotiana tabacum
  8qt5-assembly2_C  TM=9.764E-01  e=6.005E-20  Arabidopsis thaliana
  7v9b-assembly1_A  TM=9.863E-01  e=5.301E-19  Homo sapiens
  8qt5-assembly3_F  TM=9.034E-01  e=2.722E-19  Arabidopsis thaliana